Protein AF-A0A7R9QEC8-F1 (afdb_monomer)

Radius of gyration: 33.75 Å; Cα contacts (8 Å, |Δi|>4): 1190; chains: 1; bounding box: 116×84×88 Å

Foldseek 3Di:
DLVVLLVVLVVCCVVPVAAAEAEADFDDFDQAAPPRPCVVVRLVVGCVTLPVSLVSNLVSRLVRNLPDNHYYHYDADCLCVDPDHRGVSRSVSSVNSVVVLLDQDLSRPDFDDPVLVVVVVVCCVDPVCVVPPPDDDDSGSSPPDPPLDWDFFFEEFEDECCLCVWDPPLRDALVLDPLVLGQEYEYDAWEADQPLREIHRPDCCCVPVVVRLLSNVCVCVVVVRYQYEYEYDDDVRFQASVQVQLVDPVSLLNRLVNLVVVCVVSVHQAYEYERPFAQDVVRVHNQCQQVSVLVSLVSNLVSQVPDPHNHAYEYEDEQQPVRCVRHYLLQSCLVRHQAYEYPQFQLDALVVQFDAATAFAAADPPQQDDSRRQSHQPSSQVVSQVSFHWQLRYAGEFEQKWFKFFAPDQVQQDHRGGGCQCDPDQNGFFQAFNGNRDGRMAFNLSVLLPPVWDKDAPPRSLWIKTDDRRMIITHHDLRSLLVVLVVSLVVQGNAYYYDHQSSAQCVCSSPDHRSSSVSRSVSRVPRIHGDDPCTPDDDDDDDDDDDDDDDDDDDDDDDDDDYDDDDDDDDDDDDDDDDDDDDPDDQLRVLQVVPDQKAQDLAQQWIFGRDPSGTDIDGHDPQWGADRVVRHTHHDPPDDDVSHD

Sequence (645 aa):
LDDHLKNLVDIIIQNYGQIDVLVNNAGAGTYSAITDPNLIDHLDHVYKLDVRSVVLLTQLCIPHLETTNSAVVNISALASLKPLVGAVAYTMAKAAIDMFTKKKANPLRKLPEPRDIANAVIFLASDKSAFITGTILPVDCGNLVYSEQTIPASIVCYYSAWAHTREKPMNYDIDDIPGDLCTHVIYSFVGLDNKTYDLRQLDPKYDIEGKGYEKFVALRQKYPHLKLSIAIGGWDEGGKQYSEMVANKDKRANFVKEVVDLINKYNFDGFDLDWEYPGASDRQGAYADKANYLLLVQEMRAAFDKQKRQLLLTAAVPIPKFRLQDGYEVAQLGQLLDQIHLMTYDLRGVWAGFADVHSPLYKRPGIDEYAYEALNVNDGTNLWHSMGAPKHKLIVGVPFYGRSYTLGDKTQHGLKAPINRWTPPNMGGGNPGKYTNASGMLAYYEICVEKDWTHEVDNVGKCPFAYSGDQWVGYEDETSIGQKMDWIVKEGFGGGMVWAIDLDDFTGVCGKKNPLLTVMKNKLKDYKVVVDPTGPSTKPGPPTQPTQPTPSPVASTTGTGGTVGTTVSGQTAGTTGTVATQSPLTPDEQCAQGVVKFVPNPDCTKYYWCVQGKAVLETCDAGTIWDMDLSECVWPDGKVRPYCK

Structure (mmCIF, N/CA/C/O backbone):
data_AF-A0A7R9QEC8-F1
#
_entry.id   AF-A0A7R9QEC8-F1
#
loop_
_atom_site.group_PDB
_atom_site.id
_atom_site.type_symbol
_atom_site.label_atom_id
_atom_site.label_alt_id
_atom_site.label_comp_id
_atom_site.label_asym_id
_atom_site.label_entity_id
_atom_site.label_seq_id
_atom_site.pdbx_PDB_ins_code
_atom_site.Cartn_x
_atom_site.Cartn_y
_atom_site.Cartn_z
_atom_site.occupancy
_atom_site.B_iso_or_equiv
_atom_site.auth_seq_id
_atom_site.auth_comp_id
_atom_site.auth_asym_id
_atom_site.auth_atom_id
_atom_site.pdbx_PDB_model_num
ATOM 1 N N . LEU A 1 1 ? -41.291 -40.781 29.671 1.00 66.88 1 LEU A N 1
ATOM 2 C CA . LEU A 1 1 ? -40.368 -39.676 30.015 1.00 66.88 1 LEU A CA 1
ATOM 3 C C . LEU A 1 1 ? -40.989 -38.371 29.543 1.00 66.88 1 LEU A C 1
ATOM 5 O O . LEU A 1 1 ? -41.295 -37.537 30.377 1.00 66.88 1 LEU A O 1
ATOM 9 N N . ASP A 1 2 ? -41.277 -38.265 28.249 1.00 73.94 2 ASP A N 1
ATOM 10 C CA . ASP A 1 2 ? -41.768 -37.055 27.578 1.00 73.94 2 ASP A CA 1
ATOM 11 C C . ASP A 1 2 ? -43.088 -36.518 28.185 1.00 73.94 2 ASP A C 1
ATOM 13 O O . ASP A 1 2 ? -43.130 -35.363 28.601 1.00 73.94 2 ASP A O 1
ATOM 17 N N . ASP A 1 3 ? -44.108 -37.364 28.390 1.00 81.81 3 ASP A N 1
ATOM 18 C CA . ASP A 1 3 ? -45.378 -36.948 29.029 1.00 81.81 3 ASP A CA 1
ATOM 19 C C . ASP A 1 3 ? -45.214 -36.505 30.490 1.00 81.81 3 ASP A C 1
ATOM 21 O O . ASP A 1 3 ? -45.939 -35.647 30.985 1.00 81.81 3 ASP A O 1
ATOM 25 N N . HIS A 1 4 ? -44.238 -37.083 31.195 1.00 84.88 4 HIS A N 1
ATOM 26 C CA . HIS A 1 4 ? -43.979 -36.756 32.594 1.00 84.88 4 HIS A CA 1
ATOM 27 C C . HIS A 1 4 ? -43.298 -35.390 32.728 1.00 84.88 4 HIS A C 1
ATOM 29 O O . HIS A 1 4 ? -43.684 -34.600 33.583 1.00 84.88 4 HIS A O 1
ATOM 35 N N . LEU A 1 5 ? -42.327 -35.095 31.854 1.00 87.06 5 LEU A N 1
ATOM 36 C CA . LEU A 1 5 ? -41.669 -33.787 31.803 1.00 87.06 5 LEU A CA 1
ATOM 37 C C . LEU A 1 5 ? -42.648 -32.688 31.381 1.00 87.06 5 LEU A C 1
ATOM 39 O O . LEU A 1 5 ? -42.623 -31.606 31.957 1.00 87.06 5 LEU A O 1
ATOM 43 N N . LYS A 1 6 ? -43.546 -32.974 30.432 1.00 88.50 6 LYS A N 1
ATOM 44 C CA . LYS A 1 6 ? -44.593 -32.030 30.033 1.00 88.50 6 LYS A CA 1
ATOM 45 C C . LYS A 1 6 ? -45.545 -31.718 31.190 1.00 88.50 6 LYS A C 1
ATOM 47 O O . LYS A 1 6 ? -45.706 -30.554 31.536 1.00 88.50 6 LYS A O 1
ATOM 52 N N . ASN A 1 7 ? -46.086 -32.748 31.844 1.00 90.75 7 ASN A N 1
ATOM 53 C CA . ASN A 1 7 ? -46.957 -32.564 33.008 1.00 90.75 7 ASN A CA 1
ATOM 54 C C . ASN A 1 7 ? -46.259 -31.799 34.141 1.00 90.75 7 ASN A C 1
ATOM 56 O O . ASN A 1 7 ? -46.896 -31.005 34.825 1.00 90.75 7 ASN A O 1
ATOM 60 N N . LEU A 1 8 ? -44.957 -32.021 34.345 1.00 90.25 8 LEU A N 1
ATOM 61 C CA . LEU A 1 8 ? -44.175 -31.278 35.331 1.00 90.25 8 LEU A CA 1
ATOM 62 C C . LEU A 1 8 ? -44.149 -29.776 35.013 1.00 90.25 8 LEU A C 1
ATOM 64 O O . LEU A 1 8 ? -44.412 -28.969 35.903 1.00 90.25 8 LEU A O 1
ATOM 68 N N . VAL A 1 9 ? -43.861 -29.404 33.762 1.00 90.50 9 VAL A N 1
ATOM 69 C CA . VAL A 1 9 ? -43.865 -27.998 33.324 1.00 90.50 9 VAL A CA 1
ATOM 70 C C . VAL A 1 9 ? -45.263 -27.395 33.467 1.00 90.50 9 VAL A C 1
ATOM 72 O O . VAL A 1 9 ? -45.396 -26.324 34.055 1.00 90.50 9 VAL A O 1
ATOM 75 N N . ASP A 1 10 ? -46.305 -28.112 33.040 1.00 90.25 10 ASP A N 1
ATOM 76 C CA . ASP A 1 10 ? -47.696 -27.653 33.139 1.00 90.25 10 ASP A CA 1
ATOM 77 C C . ASP A 1 10 ? -48.103 -27.370 34.601 1.00 90.25 10 ASP A C 1
ATOM 79 O O . ASP A 1 10 ? -48.681 -26.324 34.894 1.00 90.25 10 ASP A O 1
ATOM 83 N N . ILE A 1 11 ? -47.738 -28.250 35.546 1.00 92.12 11 ILE A N 1
ATOM 84 C CA . ILE A 1 11 ? -47.998 -28.067 36.987 1.00 92.12 11 ILE A CA 1
ATOM 85 C C . ILE A 1 11 ? -47.251 -26.849 37.543 1.00 92.12 11 ILE A C 1
ATOM 87 O O . ILE A 1 11 ? -47.802 -26.100 38.354 1.00 92.12 11 ILE A O 1
ATOM 91 N N . ILE A 1 12 ? -45.994 -26.642 37.139 1.00 89.25 12 ILE A N 1
ATOM 92 C CA . ILE A 1 12 ? -45.194 -25.493 37.585 1.00 89.25 12 ILE A CA 1
ATOM 93 C C . ILE A 1 12 ? -45.830 -24.193 37.091 1.00 89.25 12 ILE A C 1
ATOM 95 O O . ILE A 1 12 ? -46.037 -23.275 37.883 1.00 89.25 12 ILE A O 1
ATOM 99 N N . ILE A 1 13 ? -46.212 -24.129 35.816 1.00 90.12 13 ILE A N 1
ATOM 100 C CA . ILE A 1 13 ? -46.870 -22.952 35.243 1.00 90.12 13 ILE A CA 1
ATOM 101 C C . ILE A 1 13 ? -48.232 -22.707 35.895 1.00 90.12 13 ILE A C 1
ATOM 103 O O . ILE A 1 13 ? -48.548 -21.567 36.225 1.00 90.12 13 ILE A O 1
ATOM 107 N N . GLN A 1 14 ? -49.016 -23.754 36.158 1.00 91.12 14 GLN A N 1
ATOM 108 C CA . GLN A 1 14 ? -50.310 -23.616 36.825 1.00 91.12 14 GLN A CA 1
ATOM 109 C C . GLN A 1 14 ? -50.185 -23.040 38.244 1.00 91.12 14 GLN A C 1
ATOM 111 O O . GLN A 1 14 ? -51.020 -22.235 38.654 1.00 91.12 14 GLN A O 1
ATOM 116 N N . ASN A 1 15 ? -49.159 -23.446 38.995 1.00 90.75 15 ASN A N 1
ATOM 117 C CA . ASN A 1 15 ? -48.992 -23.041 40.392 1.00 90.75 15 ASN A CA 1
ATOM 118 C C . ASN A 1 15 ? -48.244 -21.713 40.563 1.00 90.75 15 ASN A C 1
ATOM 120 O O . ASN A 1 15 ? -48.525 -20.978 41.508 1.00 90.75 15 ASN A O 1
ATOM 124 N N . TYR A 1 16 ? -47.287 -21.417 39.682 1.00 85.56 16 TYR A N 1
ATOM 125 C CA . TYR A 1 16 ? -46.351 -20.301 39.852 1.00 85.56 16 TYR A CA 1
ATOM 126 C C . TYR A 1 16 ? -46.432 -19.252 38.734 1.00 85.56 16 TYR A C 1
ATOM 128 O O . TYR A 1 16 ? -45.824 -18.192 38.851 1.00 85.56 16 TYR A O 1
ATOM 136 N N . GLY A 1 17 ? -47.183 -19.512 37.661 1.00 83.88 17 GLY A N 1
ATOM 137 C CA . GLY A 1 17 ? -47.449 -18.576 36.564 1.00 83.88 17 GLY A CA 1
ATOM 138 C C . GLY A 1 17 ? -46.294 -18.369 35.579 1.00 83.88 17 GLY A C 1
ATOM 139 O O . GLY A 1 17 ? -46.546 -18.050 34.420 1.00 83.88 17 GLY A O 1
ATOM 140 N N . GLN A 1 18 ? -45.044 -18.572 36.003 1.00 83.00 18 GLN A N 1
ATOM 141 C CA . GLN A 1 18 ? -43.852 -18.358 35.180 1.00 83.00 18 GLN A CA 1
ATOM 142 C C . GLN A 1 18 ? -42.682 -19.259 35.595 1.00 83.00 18 GLN A C 1
ATOM 144 O O . GLN A 1 18 ? -42.675 -19.833 36.686 1.00 83.00 18 GLN A O 1
ATOM 149 N N . ILE A 1 19 ? -41.671 -19.347 34.727 1.00 85.00 19 ILE A N 1
ATOM 150 C CA . ILE A 1 19 ? -40.374 -19.963 35.024 1.00 85.00 19 ILE A CA 1
ATOM 151 C C . ILE A 1 19 ? -39.303 -18.903 34.770 1.00 85.00 19 ILE A C 1
ATOM 153 O O . ILE A 1 19 ? -39.217 -18.378 33.668 1.00 85.00 19 ILE A O 1
ATOM 157 N N . ASP A 1 20 ? -38.491 -18.603 35.783 1.00 80.62 20 ASP A N 1
ATOM 158 C CA . ASP A 1 20 ? -37.399 -17.623 35.677 1.00 80.62 20 ASP A CA 1
ATOM 159 C C . ASP A 1 20 ? -36.031 -18.289 35.477 1.00 80.62 20 ASP A C 1
ATOM 161 O O . ASP A 1 20 ? -35.131 -17.742 34.847 1.00 80.62 20 ASP A O 1
ATOM 165 N N . VAL A 1 21 ? -35.831 -19.488 36.024 1.00 83.19 21 VAL A N 1
ATOM 166 C CA . VAL A 1 21 ? -34.565 -20.215 35.892 1.00 83.19 21 VAL A CA 1
ATOM 167 C C . VAL A 1 21 ? -34.848 -21.695 35.710 1.00 83.19 21 VAL A C 1
ATOM 169 O O . VAL A 1 21 ? -35.500 -22.319 36.547 1.00 83.19 21 VAL A O 1
ATOM 172 N N . LEU A 1 22 ? -34.302 -22.273 34.642 1.00 84.81 22 LEU A N 1
ATOM 173 C CA . LEU A 1 22 ? -34.224 -23.717 34.468 1.00 84.81 22 LEU A CA 1
ATOM 174 C C . LEU A 1 22 ? -32.824 -24.194 34.853 1.00 84.81 22 LEU A C 1
ATOM 176 O O . LEU A 1 22 ? -31.846 -23.834 34.202 1.00 84.81 22 LEU A O 1
ATOM 180 N N . VAL A 1 23 ? -32.729 -25.045 35.875 1.00 86.69 23 VAL A N 1
ATOM 181 C CA . VAL A 1 23 ? -31.479 -25.726 36.237 1.00 86.69 23 VAL A CA 1
ATOM 182 C C . VAL A 1 23 ? -31.597 -27.205 35.895 1.00 86.69 23 VAL A C 1
ATOM 184 O O . VAL A 1 23 ? -32.274 -27.968 36.579 1.00 86.69 23 VAL A O 1
ATOM 187 N N . ASN A 1 24 ? -30.905 -27.617 34.841 1.00 85.88 24 ASN A N 1
ATOM 188 C CA . ASN A 1 24 ? -30.797 -29.007 34.438 1.00 85.88 24 ASN A CA 1
ATOM 189 C C . ASN A 1 24 ? -29.638 -29.671 35.185 1.00 85.88 24 ASN A C 1
ATOM 191 O O . ASN A 1 24 ? -28.474 -29.518 34.816 1.00 85.88 24 ASN A O 1
ATOM 195 N N . ASN A 1 25 ? -29.961 -30.440 36.223 1.00 84.69 25 ASN A N 1
ATOM 196 C CA . ASN A 1 25 ? -29.001 -31.248 36.973 1.00 84.69 25 ASN A CA 1
ATOM 197 C C . ASN A 1 25 ? -29.287 -32.747 36.793 1.00 84.69 25 ASN A C 1
ATOM 199 O O . ASN A 1 25 ? -29.647 -33.444 37.739 1.00 84.69 25 ASN A O 1
ATOM 203 N N . ALA A 1 26 ? -29.184 -33.229 35.555 1.00 81.31 26 ALA A N 1
ATOM 204 C CA . ALA A 1 26 ? -29.329 -34.648 35.241 1.00 81.31 26 ALA A CA 1
ATOM 205 C C . ALA A 1 26 ? -27.961 -35.333 35.294 1.00 81.31 26 ALA A C 1
ATOM 207 O O . ALA A 1 26 ? -27.012 -34.851 34.675 1.00 81.31 26 ALA A O 1
ATOM 208 N N . GLY A 1 27 ? -27.844 -36.436 36.029 1.00 74.69 27 GLY A N 1
ATOM 209 C CA . GLY A 1 27 ? -26.607 -37.206 36.102 1.00 74.69 27 GLY A CA 1
ATOM 210 C C . GLY A 1 27 ? -26.797 -38.552 36.785 1.00 74.69 27 GLY A C 1
ATOM 211 O O . GLY A 1 27 ? -26.933 -38.601 38.006 1.00 74.69 27 GLY A O 1
ATOM 212 N N . ALA A 1 28 ? -26.739 -39.635 36.016 1.00 73.38 28 ALA A N 1
ATOM 213 C CA . ALA A 1 28 ? -26.507 -40.974 36.543 1.00 73.38 28 ALA A CA 1
ATOM 214 C C . ALA A 1 28 ? -25.475 -41.708 35.685 1.00 73.38 28 ALA A C 1
ATOM 216 O O . ALA A 1 28 ? -25.562 -41.747 34.461 1.00 73.38 28 ALA A O 1
ATOM 217 N N . GLY A 1 29 ? -24.484 -42.302 36.346 1.00 70.19 29 GLY A N 1
ATOM 218 C CA . GLY A 1 29 ? -23.441 -43.076 35.686 1.00 70.19 29 GLY A CA 1
ATOM 219 C C . GLY A 1 29 ? -23.667 -44.573 35.837 1.00 70.19 29 GLY A C 1
ATOM 220 O O . GLY A 1 29 ? -24.072 -45.047 36.897 1.00 70.19 29 GLY A O 1
ATOM 221 N N . THR A 1 30 ? -23.329 -45.322 34.795 1.00 71.50 30 THR A N 1
ATOM 222 C CA . THR A 1 30 ? -23.098 -46.765 34.875 1.00 71.50 30 THR A CA 1
ATOM 223 C C . THR A 1 30 ? -21.611 -47.033 34.683 1.00 71.50 30 THR A C 1
ATOM 225 O O . THR A 1 30 ? -20.984 -46.483 33.771 1.00 71.50 30 THR A O 1
ATOM 228 N N . TYR A 1 31 ? -21.030 -47.878 35.537 1.00 75.94 31 TYR A N 1
ATOM 229 C CA . TYR A 1 31 ? -19.651 -48.312 35.349 1.00 75.94 31 TYR A CA 1
ATOM 230 C C . TYR A 1 31 ? -19.606 -49.341 34.218 1.00 75.94 31 TYR A C 1
ATOM 232 O O . TYR A 1 31 ? -20.118 -50.443 34.368 1.00 75.94 31 TYR A O 1
ATOM 240 N N . SER A 1 32 ? -19.032 -48.953 33.083 1.00 73.69 32 SER A N 1
ATOM 241 C CA . SER A 1 32 ? -18.864 -49.785 31.891 1.00 73.69 32 SER A CA 1
ATOM 242 C C . SER A 1 32 ? -17.541 -49.441 31.205 1.00 73.69 32 SER A C 1
ATOM 244 O O . SER A 1 32 ? -17.180 -48.269 31.027 1.00 73.69 32 SER A O 1
ATOM 246 N N . ALA A 1 33 ? -16.783 -50.479 30.861 1.00 77.31 33 ALA A N 1
ATOM 247 C CA . ALA A 1 33 ? -15.569 -50.365 30.062 1.00 77.31 33 ALA A CA 1
ATOM 248 C C . ALA A 1 33 ? -15.909 -50.456 28.569 1.00 77.31 33 ALA A C 1
ATOM 250 O O . ALA A 1 33 ? -16.976 -50.930 28.192 1.00 77.31 33 ALA A O 1
ATOM 251 N N . ILE A 1 34 ? -14.973 -50.068 27.700 1.00 80.50 34 ILE A N 1
ATOM 252 C CA . ILE A 1 34 ? -15.166 -50.190 26.245 1.00 80.50 34 ILE A CA 1
ATOM 253 C C . ILE A 1 34 ? -15.350 -51.649 25.783 1.00 80.50 34 ILE A C 1
ATOM 255 O O . ILE A 1 34 ? -15.907 -51.902 24.724 1.00 80.50 34 ILE A O 1
ATOM 259 N N . THR A 1 35 ? -14.889 -52.609 26.587 1.00 84.25 35 THR A N 1
ATOM 260 C CA . THR A 1 35 ? -14.992 -54.053 26.336 1.00 84.25 35 THR A CA 1
ATOM 261 C C . THR A 1 35 ? -16.265 -54.684 26.907 1.00 84.25 35 THR A C 1
ATOM 263 O O . THR A 1 35 ? -16.397 -55.905 26.868 1.00 84.25 35 THR A O 1
ATOM 266 N N . ASP A 1 36 ? -17.162 -53.897 27.503 1.00 84.00 36 ASP A N 1
ATOM 267 C CA . ASP A 1 36 ? -18.398 -54.402 28.101 1.00 84.00 36 ASP A CA 1
ATOM 268 C C . ASP A 1 36 ? -19.401 -54.826 27.006 1.00 84.00 36 ASP A C 1
ATOM 270 O O . ASP A 1 36 ? -19.750 -53.999 26.156 1.00 84.00 36 ASP A O 1
ATOM 274 N N . PRO A 1 37 ? -19.892 -56.083 26.999 1.00 87.12 37 PRO A N 1
ATOM 275 C CA . PRO A 1 37 ? -20.854 -56.549 25.999 1.00 87.12 37 PRO A CA 1
ATOM 276 C C . PRO A 1 37 ? -22.205 -55.816 26.052 1.00 87.12 37 PRO A C 1
ATOM 278 O O . PRO A 1 37 ? -22.903 -55.792 25.041 1.00 87.12 37 PRO A O 1
ATOM 281 N N . ASN A 1 38 ? -22.557 -55.187 27.180 1.00 88.75 38 ASN A N 1
ATOM 282 C CA . ASN A 1 38 ? -23.796 -54.421 27.357 1.00 88.75 38 ASN A CA 1
ATOM 283 C C . ASN A 1 38 ? -23.575 -52.899 27.255 1.00 88.75 38 ASN A C 1
ATOM 285 O O . ASN A 1 38 ? -24.447 -52.116 27.633 1.00 88.75 38 ASN A O 1
ATOM 289 N N . LEU A 1 39 ? -22.415 -52.445 26.757 1.00 86.88 39 LEU A N 1
ATOM 290 C CA . LEU A 1 39 ? -22.079 -51.017 26.671 1.00 86.88 39 LEU A CA 1
ATOM 291 C C . LEU A 1 39 ? -23.149 -50.189 25.944 1.00 86.88 39 LEU A C 1
ATOM 293 O O . LEU A 1 39 ? -23.391 -49.048 26.327 1.00 86.88 39 LEU A O 1
ATOM 297 N N . ILE A 1 40 ? -23.791 -50.747 24.916 1.00 90.50 40 ILE A N 1
ATOM 298 C CA . ILE A 1 40 ? -24.840 -50.048 24.160 1.00 90.50 40 ILE A CA 1
ATOM 299 C C . ILE A 1 40 ? -26.074 -49.790 25.028 1.00 90.50 40 ILE A C 1
ATOM 301 O O . ILE A 1 40 ? -26.557 -48.663 25.061 1.00 90.50 40 ILE A O 1
ATOM 305 N N . ASP A 1 41 ? -26.521 -50.773 25.812 1.00 90.06 41 ASP A N 1
ATOM 306 C CA . ASP A 1 41 ? -27.653 -50.597 26.729 1.00 90.06 41 ASP A CA 1
ATOM 307 C C . ASP A 1 41 ? -27.327 -49.573 27.826 1.00 90.06 41 ASP A C 1
ATOM 309 O O . ASP A 1 41 ? -28.163 -48.743 28.197 1.00 90.06 41 ASP A O 1
ATOM 313 N N . HIS A 1 42 ? -26.085 -49.589 28.321 1.00 84.88 42 HIS A N 1
ATOM 314 C CA . HIS A 1 42 ? -25.575 -48.575 29.242 1.00 84.88 42 HIS A CA 1
ATOM 315 C C . HIS A 1 42 ? -25.572 -47.179 28.609 1.00 84.88 42 HIS A C 1
ATOM 317 O O . HIS A 1 42 ? -26.013 -46.219 29.243 1.00 84.88 42 HIS A O 1
ATOM 323 N N . LEU A 1 43 ? -25.120 -47.063 27.359 1.00 86.12 43 LEU A N 1
ATOM 324 C CA . LEU A 1 43 ? -25.106 -45.809 26.616 1.00 86.12 43 LEU A CA 1
ATOM 325 C C . LEU A 1 43 ? -26.523 -45.270 26.421 1.00 86.12 43 LEU A C 1
ATOM 327 O O . LEU A 1 43 ? -26.771 -44.114 26.750 1.00 86.12 43 LEU A O 1
ATOM 331 N N . ASP A 1 44 ? -27.457 -46.104 25.970 1.00 90.12 44 ASP A N 1
ATOM 332 C CA . ASP A 1 44 ? -28.852 -45.723 25.746 1.00 90.12 44 ASP A CA 1
ATOM 333 C C . ASP A 1 44 ? -29.541 -45.293 27.041 1.00 90.12 44 ASP A C 1
ATOM 335 O O . ASP A 1 44 ? -30.258 -44.287 27.068 1.00 90.12 44 ASP A O 1
ATOM 339 N N . HIS A 1 45 ? -29.306 -46.019 28.137 1.00 87.69 45 HIS A N 1
ATOM 340 C CA . HIS A 1 45 ? -29.848 -45.668 29.444 1.00 87.69 45 HIS A CA 1
ATOM 341 C C . HIS A 1 45 ? -29.331 -44.305 29.921 1.00 87.69 45 HIS A C 1
ATOM 343 O O . HIS A 1 45 ? -30.129 -43.427 30.267 1.00 87.69 45 HIS A O 1
ATOM 349 N N . VAL A 1 46 ? -28.008 -44.110 29.889 1.00 88.19 46 VAL A N 1
ATOM 350 C CA . VAL A 1 46 ? -27.368 -42.866 30.326 1.00 88.19 46 VAL A CA 1
ATOM 351 C C . VAL A 1 46 ? -27.750 -41.710 29.402 1.00 88.19 46 VAL A C 1
ATOM 353 O O . VAL A 1 46 ? -28.121 -40.655 29.893 1.00 88.19 46 VAL A O 1
ATOM 356 N N . TYR A 1 47 ? -27.775 -41.879 28.078 1.00 90.00 47 TYR A N 1
ATOM 357 C CA . TYR A 1 47 ? -28.190 -40.813 27.156 1.00 90.00 47 TYR A CA 1
ATOM 358 C C . TYR A 1 47 ? -29.666 -40.454 27.310 1.00 90.00 47 TYR A C 1
ATOM 360 O O . TYR A 1 47 ? -30.032 -39.280 27.213 1.00 90.00 47 TYR A O 1
ATOM 368 N N . LYS A 1 48 ? -30.537 -41.433 27.572 1.00 88.12 48 LYS A N 1
ATOM 369 C CA . LYS A 1 48 ? -31.956 -41.173 27.834 1.00 88.12 48 LYS A CA 1
ATOM 370 C C . LYS A 1 48 ? -32.150 -40.310 29.081 1.00 88.12 48 LYS A C 1
ATOM 372 O O . LYS A 1 48 ? -33.022 -39.439 29.073 1.00 88.12 48 LYS A O 1
ATOM 377 N N . LEU A 1 49 ? -31.358 -40.537 30.126 1.00 85.75 49 LEU A N 1
ATOM 378 C CA . LEU A 1 49 ? -31.432 -39.764 31.359 1.00 85.75 49 LEU A CA 1
ATOM 379 C C . LEU A 1 49 ? -30.656 -38.448 31.260 1.00 85.75 49 LEU A C 1
ATOM 381 O O . LEU A 1 49 ? -31.246 -37.389 31.421 1.00 85.75 49 LEU A O 1
ATOM 385 N N . ASP A 1 50 ? -29.365 -38.493 30.971 1.00 87.50 50 ASP A N 1
ATOM 386 C CA . ASP A 1 50 ? -28.452 -37.360 31.109 1.00 87.50 50 ASP A CA 1
ATOM 387 C C . ASP A 1 50 ? -28.537 -36.382 29.937 1.00 87.50 50 ASP A C 1
ATOM 389 O O . ASP A 1 50 ? -28.250 -35.206 30.126 1.00 87.50 50 ASP A O 1
ATOM 393 N N . VAL A 1 51 ? -28.947 -36.836 28.745 1.00 87.62 51 VAL A N 1
ATOM 394 C CA . VAL A 1 51 ? -28.993 -35.999 27.531 1.00 87.62 51 VAL A CA 1
ATOM 395 C C . VAL A 1 51 ? -30.428 -35.710 27.108 1.00 87.62 51 VAL A C 1
ATOM 397 O O . VAL A 1 51 ? -30.8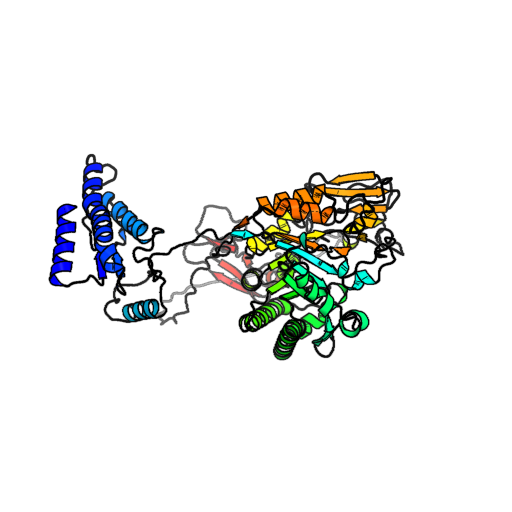41 -34.554 27.043 1.00 87.62 51 VAL A O 1
ATOM 400 N N . ARG A 1 52 ? -31.225 -36.748 26.837 1.00 89.19 52 ARG A N 1
ATOM 401 C CA . ARG A 1 52 ? -32.582 -36.586 26.298 1.00 89.19 52 ARG A CA 1
ATOM 402 C C . ARG A 1 52 ? -33.498 -35.847 27.271 1.00 89.19 52 ARG A C 1
ATOM 404 O O . ARG A 1 52 ? -34.266 -35.002 26.819 1.00 89.19 52 ARG A O 1
ATOM 411 N N . SER A 1 53 ? -33.421 -36.126 28.576 1.00 88.06 53 SER A N 1
ATOM 412 C CA . SER A 1 53 ? -34.258 -35.422 29.559 1.00 88.06 53 SER A CA 1
ATOM 413 C C . SER A 1 53 ? -33.943 -33.923 29.612 1.00 88.06 53 SER A C 1
ATOM 415 O O . SER A 1 53 ? -34.867 -33.116 29.602 1.00 88.06 53 SER A O 1
ATOM 417 N N . VAL A 1 54 ? -32.655 -33.559 29.563 1.00 87.94 54 VAL A N 1
ATOM 418 C CA . VAL A 1 54 ? -32.171 -32.172 29.553 1.00 87.94 54 VAL A CA 1
ATOM 419 C C . VAL A 1 54 ? -32.663 -31.444 28.309 1.00 87.94 54 VAL A C 1
ATOM 421 O O . VAL A 1 54 ? -33.249 -30.372 28.416 1.00 87.94 54 VAL A O 1
ATOM 424 N N . VAL A 1 55 ? -32.491 -32.049 27.129 1.00 85.56 55 VAL A N 1
ATOM 425 C CA . VAL A 1 55 ? -32.932 -31.455 25.858 1.00 85.56 55 VAL A CA 1
ATOM 426 C C . VAL A 1 55 ? -34.444 -31.228 25.852 1.00 85.56 55 VAL A C 1
ATOM 428 O O . VAL A 1 55 ? -34.893 -30.132 25.523 1.00 85.56 55 VAL A O 1
ATOM 431 N N . LEU A 1 56 ? -35.227 -32.240 26.236 1.00 87.25 56 LEU A N 1
ATOM 432 C CA . LEU A 1 56 ? -36.688 -32.158 26.234 1.00 87.25 56 LEU A CA 1
ATOM 433 C C . LEU A 1 56 ? -37.210 -31.151 27.257 1.00 87.25 56 LEU A C 1
ATOM 435 O O . LEU A 1 56 ? -38.088 -30.357 26.931 1.00 87.25 56 LEU A O 1
ATOM 439 N N . LEU A 1 57 ? -36.671 -31.156 28.478 1.00 88.00 57 LEU A N 1
ATOM 440 C CA . LEU A 1 57 ? -37.094 -30.218 29.513 1.00 88.00 57 LEU A CA 1
ATOM 441 C C . LEU A 1 57 ? -36.755 -28.777 29.117 1.00 88.00 57 LEU A C 1
ATOM 443 O O . LEU A 1 57 ? -37.604 -27.899 29.236 1.00 88.00 57 LEU A O 1
ATOM 447 N N . THR A 1 58 ? -35.567 -28.538 28.552 1.00 87.44 58 THR A N 1
ATOM 448 C CA . THR A 1 58 ? -35.223 -27.233 27.975 1.00 87.44 58 THR A CA 1
ATOM 449 C C . THR A 1 58 ? -36.206 -26.830 26.878 1.00 87.44 58 THR A C 1
ATOM 451 O O . THR A 1 58 ? -36.719 -25.717 26.925 1.00 87.44 58 THR A O 1
ATOM 454 N N . GLN A 1 59 ? -36.526 -27.715 25.929 1.00 85.25 59 GLN A N 1
ATOM 455 C CA . GLN A 1 59 ? -37.493 -27.419 24.864 1.00 85.25 59 GLN A CA 1
ATOM 456 C C . GLN A 1 59 ? -38.880 -27.048 25.398 1.00 85.25 59 GLN A C 1
ATOM 458 O O . GLN A 1 59 ? -39.492 -26.113 24.889 1.00 85.25 59 GLN A O 1
ATOM 463 N N . LEU A 1 60 ? -39.362 -27.761 26.418 1.00 88.12 60 LEU A N 1
ATOM 464 C CA . LEU A 1 60 ? -40.662 -27.506 27.037 1.00 88.12 60 LEU A CA 1
ATOM 465 C C . LEU A 1 60 ? -40.689 -26.183 27.814 1.00 88.12 60 LEU A C 1
ATOM 467 O O . LEU A 1 60 ? -41.709 -25.503 27.811 1.00 88.12 60 LEU A O 1
ATOM 471 N N . CYS A 1 61 ? -39.579 -25.794 28.446 1.00 86.62 61 CYS A N 1
ATOM 472 C CA . CYS A 1 61 ? -39.502 -24.552 29.213 1.00 86.62 61 CYS A CA 1
ATOM 473 C C . CYS A 1 61 ? -39.253 -23.305 28.349 1.00 86.62 61 CYS A C 1
ATOM 475 O O . CYS A 1 61 ? -39.626 -22.219 28.781 1.00 86.62 61 CYS A O 1
ATOM 477 N N . ILE A 1 62 ? -38.651 -23.420 27.153 1.00 83.19 62 ILE A N 1
ATOM 478 C CA . ILE A 1 62 ? -38.311 -22.265 26.288 1.00 83.19 62 ILE A CA 1
ATOM 479 C C . ILE A 1 62 ? -39.480 -21.272 26.118 1.00 83.19 62 ILE A C 1
ATOM 481 O O . ILE A 1 62 ? -39.268 -20.097 26.414 1.00 83.19 62 ILE A O 1
ATOM 485 N N . PRO A 1 63 ? -40.709 -21.688 25.741 1.00 82.00 63 PRO A N 1
ATOM 486 C CA . PRO A 1 63 ? -41.828 -20.756 25.556 1.00 82.00 63 PRO A CA 1
ATOM 487 C C . PRO A 1 63 ? -42.197 -19.955 26.814 1.00 82.00 63 PRO A C 1
ATOM 489 O O . PRO A 1 63 ? -42.783 -18.883 26.714 1.00 82.00 63 PRO A O 1
ATOM 492 N N . HIS A 1 64 ? -41.857 -20.474 27.995 1.00 83.00 64 HIS A N 1
ATOM 493 C CA . HIS A 1 64 ? -42.123 -19.845 29.289 1.00 83.00 64 HIS A CA 1
ATOM 494 C C . HIS A 1 64 ? -40.938 -19.020 29.815 1.00 83.00 64 HIS A C 1
ATOM 496 O O . HIS A 1 64 ? -41.111 -18.244 30.750 1.00 83.00 64 HIS A O 1
ATOM 502 N N . LEU A 1 65 ? -39.751 -19.181 29.219 1.00 77.75 65 LEU A N 1
ATOM 503 C CA . LEU A 1 65 ? -38.521 -18.453 29.548 1.00 77.75 65 LEU A CA 1
ATOM 504 C C . LEU A 1 65 ? -38.307 -17.228 28.631 1.00 77.75 65 LEU A C 1
ATOM 506 O O . LEU A 1 65 ? -37.561 -16.318 28.985 1.00 77.75 65 LEU A O 1
ATOM 510 N N . GLU A 1 66 ? -38.950 -17.178 27.456 1.00 65.62 66 GLU A N 1
ATOM 511 C CA . GLU A 1 66 ? -38.814 -16.078 26.479 1.00 65.62 66 GLU A CA 1
ATOM 512 C C . GLU A 1 66 ? -39.372 -14.727 26.985 1.00 65.62 66 GLU A C 1
ATOM 514 O O . GLU A 1 66 ? -39.024 -13.677 26.447 1.00 65.62 66 GLU A O 1
ATOM 519 N N . THR A 1 67 ? -40.214 -14.721 28.026 1.00 59.62 67 THR A N 1
ATOM 520 C CA . THR A 1 67 ? -40.950 -13.529 28.489 1.00 59.62 67 THR A CA 1
ATOM 521 C C . THR A 1 67 ? -40.345 -12.817 29.708 1.00 59.62 67 THR A C 1
ATOM 523 O O . THR A 1 67 ? -40.904 -11.816 30.154 1.00 59.62 67 THR A O 1
ATOM 526 N N . THR A 1 68 ? -39.224 -13.294 30.267 1.00 60.44 68 THR A N 1
ATOM 527 C CA . THR A 1 68 ? -38.600 -12.735 31.490 1.00 60.44 68 THR A CA 1
ATOM 528 C C . THR A 1 68 ? -37.067 -12.649 31.374 1.00 60.44 68 THR A C 1
ATOM 530 O O . THR A 1 68 ? -36.482 -13.089 30.380 1.00 60.44 68 THR A O 1
ATOM 533 N N . ASN A 1 69 ? -36.360 -12.100 32.380 1.00 61.22 69 ASN A N 1
ATOM 534 C CA . ASN A 1 69 ? -34.887 -12.138 32.416 1.00 61.22 69 ASN A CA 1
ATOM 535 C C . ASN A 1 69 ? -34.353 -13.538 32.792 1.00 61.22 69 ASN A C 1
ATOM 537 O O . ASN A 1 69 ? -33.576 -13.701 33.728 1.00 61.22 69 ASN A O 1
ATOM 541 N N . SER A 1 70 ? -34.806 -14.548 32.054 1.00 71.44 70 SER A N 1
ATOM 542 C CA . SER A 1 70 ? -34.633 -15.958 32.372 1.00 71.44 70 SER A CA 1
ATOM 543 C C . SER A 1 70 ? -33.223 -16.498 32.137 1.00 71.44 70 SER A C 1
ATOM 545 O O . SER A 1 70 ? -32.458 -15.911 31.366 1.00 71.44 70 SER A O 1
ATOM 547 N N . ALA A 1 71 ? -32.895 -17.641 32.751 1.00 74.62 71 ALA A N 1
ATOM 548 C CA . ALA A 1 71 ? -31.634 -18.363 32.554 1.00 74.62 71 ALA A CA 1
ATOM 549 C C . ALA A 1 71 ? -31.835 -19.884 32.416 1.00 74.62 71 ALA A C 1
ATOM 551 O O . ALA A 1 71 ? -32.679 -20.474 33.090 1.00 74.62 71 ALA A O 1
ATOM 552 N N . VAL A 1 72 ? -31.015 -20.532 31.580 1.00 79.62 72 VAL A N 1
ATOM 553 C CA . VAL A 1 72 ? -30.901 -21.999 31.511 1.00 79.62 72 VAL A CA 1
ATOM 554 C C . VAL A 1 72 ? -29.496 -22.395 31.948 1.00 79.62 72 VAL A C 1
ATOM 556 O O . VAL A 1 72 ? -28.515 -21.972 31.342 1.00 79.62 72 VAL A O 1
ATOM 559 N N . VAL A 1 73 ? -29.398 -23.211 32.994 1.00 82.12 73 VAL A N 1
ATOM 560 C CA . VAL A 1 73 ? -28.137 -23.682 33.572 1.00 82.12 73 VAL A CA 1
ATOM 561 C C . VAL A 1 73 ? -28.072 -25.199 33.443 1.00 82.12 73 VAL A C 1
ATOM 563 O O . VAL A 1 73 ? -28.854 -25.907 34.070 1.00 82.12 73 VAL A O 1
ATOM 566 N N . ASN A 1 74 ? -27.126 -25.707 32.654 1.00 83.75 74 ASN A N 1
ATOM 567 C CA . ASN A 1 74 ? -26.860 -27.141 32.544 1.00 83.75 74 ASN A CA 1
ATOM 568 C C . ASN A 1 74 ? -25.674 -27.521 33.438 1.00 83.75 74 ASN A C 1
ATOM 570 O O . ASN A 1 74 ? -24.566 -27.019 33.251 1.00 83.75 74 ASN A O 1
ATOM 574 N N . ILE A 1 75 ? -25.890 -28.424 34.395 1.00 80.75 75 ILE A N 1
ATOM 575 C CA . ILE A 1 75 ? -24.839 -28.919 35.288 1.00 80.75 75 ILE A CA 1
ATOM 576 C C . ILE A 1 75 ? -24.132 -30.113 34.636 1.00 80.75 75 ILE A C 1
ATOM 578 O O . ILE A 1 75 ? -24.658 -31.229 34.539 1.00 80.75 75 ILE A O 1
ATOM 582 N N . SER A 1 76 ? -22.906 -29.864 34.186 1.00 83.00 76 SER A N 1
ATOM 583 C CA . SER A 1 76 ? -22.008 -30.888 33.650 1.00 83.00 76 SER A CA 1
ATOM 584 C C . SER A 1 76 ? -21.075 -31.445 34.737 1.00 83.00 76 SER A C 1
ATOM 586 O O . SER A 1 76 ? -21.303 -31.267 35.932 1.00 83.00 76 SER A O 1
ATOM 588 N N . ALA A 1 77 ? -20.032 -32.169 34.338 1.00 78.94 77 ALA A N 1
ATOM 589 C CA . ALA A 1 77 ? -19.033 -32.745 35.231 1.00 78.94 77 ALA A CA 1
ATOM 590 C C . ALA A 1 77 ? -17.633 -32.640 34.620 1.00 78.94 77 ALA A C 1
ATOM 592 O O . ALA A 1 77 ? -17.496 -32.603 33.400 1.00 78.94 77 ALA A O 1
ATOM 593 N N . LEU A 1 78 ? -16.581 -32.722 35.447 1.00 72.38 78 LEU A N 1
ATOM 594 C CA . LEU A 1 78 ? -15.192 -32.863 34.969 1.00 72.38 78 LEU A CA 1
ATOM 595 C C . LEU A 1 78 ? -15.011 -34.058 34.012 1.00 72.38 78 LEU A C 1
ATOM 597 O O . LEU A 1 78 ? -14.138 -34.029 33.147 1.00 72.38 78 LEU A O 1
ATOM 601 N N . ALA A 1 79 ? -15.879 -35.067 34.136 1.00 73.94 79 ALA A N 1
ATOM 602 C CA . ALA A 1 79 ? -16.000 -36.223 33.250 1.00 73.94 79 ALA A CA 1
ATOM 603 C C . ALA A 1 79 ? -16.207 -35.874 31.763 1.00 73.94 79 ALA A C 1
ATOM 605 O O . ALA A 1 79 ? -15.940 -36.710 30.905 1.00 73.94 79 ALA A O 1
ATOM 606 N N . SER A 1 80 ? -16.690 -34.665 31.458 1.00 76.75 80 SER A N 1
ATOM 607 C CA . SER A 1 80 ? -16.841 -34.154 30.087 1.00 76.75 80 SER A CA 1
ATOM 608 C C . SER A 1 80 ? -15.507 -33.767 29.438 1.00 76.75 80 SER A C 1
ATOM 610 O O . SER A 1 80 ? -15.396 -33.785 28.215 1.00 76.75 80 SER A O 1
ATOM 612 N N . LEU A 1 81 ? -14.495 -33.424 30.247 1.00 71.25 81 LEU A N 1
ATOM 613 C CA . LEU A 1 81 ? -13.187 -32.935 29.794 1.00 71.25 81 LEU A CA 1
ATOM 614 C C . LEU A 1 81 ? -12.075 -33.968 29.985 1.00 71.25 81 LEU A C 1
ATOM 616 O O . LEU A 1 81 ? -11.109 -33.984 29.225 1.00 71.25 81 LEU A O 1
ATOM 620 N N . LYS A 1 82 ? -12.187 -34.815 31.016 1.00 68.06 82 LYS A N 1
ATOM 621 C CA . LYS A 1 82 ? -11.233 -35.890 31.301 1.00 68.06 82 LYS A CA 1
ATOM 622 C C . LYS A 1 82 ? -11.964 -37.228 31.404 1.00 68.06 82 LYS A C 1
ATOM 624 O O . LYS A 1 82 ? -12.925 -37.325 32.170 1.00 68.06 82 LYS A O 1
ATOM 629 N N . PRO A 1 83 ? -11.507 -38.269 30.690 1.00 69.12 83 PRO A N 1
ATOM 630 C CA . PRO A 1 83 ? -12.149 -39.571 30.744 1.00 69.12 83 PRO A CA 1
ATOM 631 C C . PRO A 1 83 ? -11.990 -40.187 32.140 1.00 69.12 83 PRO A C 1
ATOM 633 O O . PRO A 1 83 ? -10.880 -40.320 32.653 1.00 69.12 83 PRO A O 1
ATOM 636 N N . LEU A 1 84 ? -13.108 -40.590 32.744 1.00 71.81 84 LEU A N 1
ATOM 637 C CA . LEU A 1 84 ? -13.123 -41.466 33.913 1.00 71.81 84 LEU A CA 1
ATOM 638 C C . LEU A 1 84 ? -13.013 -42.923 33.462 1.00 71.81 84 LEU A C 1
ATOM 640 O O . LEU A 1 84 ? -13.811 -43.402 32.653 1.00 71.81 84 LEU A O 1
ATOM 644 N N . VAL A 1 85 ? -12.021 -43.629 34.006 1.00 75.00 85 VAL A N 1
ATOM 645 C CA . VAL A 1 85 ? -11.802 -45.054 33.736 1.00 75.00 85 VAL A CA 1
ATOM 646 C C . VAL A 1 85 ? -13.039 -45.848 34.156 1.00 75.00 85 VAL A C 1
ATOM 648 O O . VAL A 1 85 ? -13.509 -45.726 35.284 1.00 75.00 85 VAL A O 1
ATOM 651 N N . GLY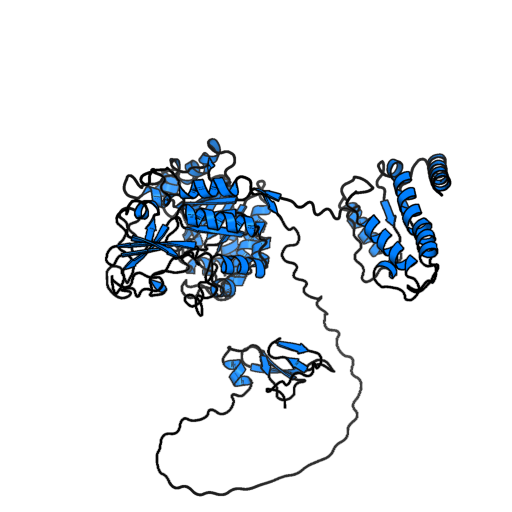 A 1 86 ? -13.567 -46.656 33.233 1.00 78.12 86 GLY A N 1
ATOM 652 C CA . GLY A 1 86 ? -14.737 -47.499 33.479 1.00 78.12 86 GLY A CA 1
ATOM 653 C C . GLY A 1 86 ? -16.074 -46.756 33.506 1.00 78.12 86 GLY A C 1
ATOM 654 O O . GLY A 1 86 ? -17.025 -47.311 34.032 1.00 78.12 86 GLY A O 1
ATOM 655 N N . ALA A 1 87 ? -16.178 -45.533 32.976 1.00 81.12 87 ALA A N 1
ATOM 656 C CA . ALA A 1 87 ? -17.433 -44.772 32.927 1.00 81.12 87 ALA A CA 1
ATOM 657 C C . ALA A 1 87 ? -17.695 -44.169 31.532 1.00 81.12 87 ALA A C 1
ATOM 659 O O . ALA A 1 87 ? -18.019 -42.987 31.408 1.00 81.12 87 ALA A O 1
ATOM 660 N N . VAL A 1 88 ? -17.534 -44.978 30.476 1.00 82.12 88 VAL A N 1
ATOM 661 C CA . VAL A 1 88 ? -17.562 -44.522 29.069 1.00 82.12 88 VAL A CA 1
ATOM 662 C C . VAL A 1 88 ? -18.883 -43.836 28.700 1.00 82.12 88 VAL A C 1
ATOM 664 O O . VAL A 1 88 ? -18.876 -42.735 28.155 1.00 82.12 88 VAL A O 1
ATOM 667 N N . ALA A 1 89 ? -20.025 -44.442 29.036 1.00 84.31 89 ALA A N 1
ATOM 668 C CA . ALA A 1 89 ? -21.337 -43.870 28.724 1.00 84.31 89 ALA A CA 1
ATOM 669 C C . ALA A 1 89 ? -21.568 -42.506 29.408 1.00 84.31 89 ALA A C 1
ATOM 671 O O . ALA A 1 89 ? -22.099 -41.576 28.800 1.00 84.31 89 ALA A O 1
ATOM 672 N N . TYR A 1 90 ? -21.118 -42.369 30.658 1.00 83.88 90 TYR A N 1
ATOM 673 C CA . TYR A 1 90 ? -21.280 -41.153 31.457 1.00 83.88 90 TYR A CA 1
ATOM 674 C C . TYR A 1 90 ? -20.396 -39.999 30.970 1.00 83.88 90 TYR A C 1
ATOM 676 O O . TYR A 1 90 ? -20.867 -38.868 30.845 1.00 83.88 90 TYR A O 1
ATOM 684 N N . THR A 1 91 ? -19.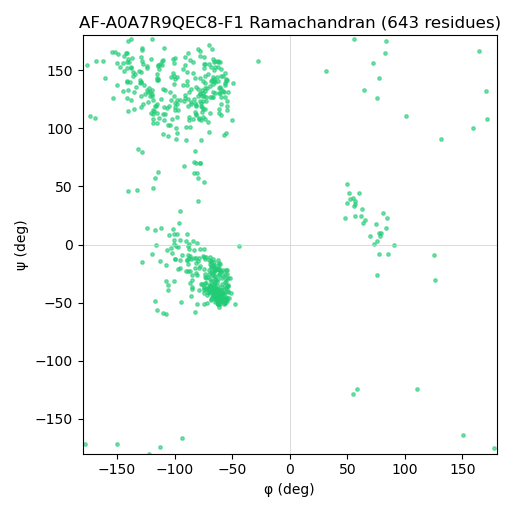125 -40.265 30.646 1.00 82.81 91 THR A N 1
ATOM 685 C CA . THR A 1 91 ? -18.215 -39.236 30.112 1.00 82.81 91 THR A CA 1
ATOM 686 C C . THR A 1 91 ? -18.715 -38.704 28.768 1.00 82.81 91 THR A C 1
ATOM 688 O O . THR A 1 91 ? -18.755 -37.490 28.564 1.00 82.81 91 THR A O 1
ATOM 691 N N . MET A 1 92 ? -19.189 -39.594 27.887 1.00 83.50 92 MET A N 1
ATOM 692 C CA . MET A 1 92 ? -19.785 -39.223 26.600 1.00 83.50 92 MET A CA 1
ATOM 693 C C . MET A 1 92 ? -21.061 -38.390 26.765 1.00 83.50 92 MET A C 1
ATOM 695 O O . MET A 1 92 ? -21.206 -37.357 26.111 1.00 83.50 92 MET A O 1
ATOM 699 N N . ALA A 1 93 ? -21.963 -38.780 27.670 1.00 85.50 93 ALA A N 1
ATOM 700 C CA . ALA A 1 93 ? -23.195 -38.037 27.922 1.00 85.50 93 ALA A CA 1
ATOM 701 C C . ALA A 1 93 ? -22.929 -36.629 28.483 1.00 85.50 93 ALA A C 1
ATOM 703 O O . ALA A 1 93 ? -23.543 -35.657 28.040 1.00 85.50 93 ALA A O 1
ATOM 704 N N . LYS A 1 94 ? -21.960 -36.477 29.395 1.00 85.81 94 LYS A N 1
ATOM 705 C CA . LYS A 1 94 ? -21.569 -35.158 29.918 1.00 85.81 94 LYS A CA 1
ATOM 706 C C . LYS A 1 94 ? -20.878 -34.290 28.866 1.00 85.81 94 LYS A C 1
ATOM 708 O O . LYS A 1 94 ? -21.174 -33.101 28.788 1.00 85.81 94 LYS A O 1
ATOM 713 N N . ALA A 1 95 ? -20.056 -34.872 27.992 1.00 81.81 95 ALA A N 1
ATOM 714 C CA . ALA A 1 95 ? -19.529 -34.159 26.826 1.00 81.81 95 ALA A CA 1
ATOM 715 C C . ALA A 1 95 ? -20.646 -33.719 25.854 1.00 81.81 95 ALA A C 1
ATOM 717 O O . ALA A 1 95 ? -20.592 -32.621 25.294 1.00 81.81 95 ALA A O 1
ATOM 718 N N . ALA A 1 96 ? -21.696 -34.530 25.688 1.00 82.88 96 ALA A N 1
ATOM 719 C CA . ALA A 1 96 ? -22.861 -34.164 24.886 1.00 82.88 96 ALA A CA 1
ATOM 720 C C . ALA A 1 96 ? -23.642 -32.984 25.495 1.00 82.88 96 ALA A C 1
ATOM 722 O O . ALA A 1 96 ? -24.068 -32.103 24.750 1.00 82.88 96 ALA A O 1
ATOM 723 N N . ILE A 1 97 ? -23.778 -32.910 26.824 1.00 83.19 97 ILE A N 1
ATOM 724 C CA . ILE A 1 97 ? -24.385 -31.756 27.512 1.00 83.19 97 ILE A CA 1
ATOM 725 C C . ILE A 1 97 ? -23.543 -30.486 27.367 1.00 83.19 97 ILE A C 1
ATOM 727 O O . ILE A 1 97 ? -24.094 -29.413 27.103 1.00 83.19 97 ILE A O 1
ATOM 731 N N . ASP A 1 98 ? -22.218 -30.598 27.453 1.00 78.81 98 ASP A N 1
ATOM 732 C CA . ASP A 1 98 ? -21.304 -29.490 27.164 1.00 78.81 98 ASP A CA 1
ATOM 733 C C . ASP A 1 98 ? -21.512 -28.944 25.747 1.00 78.81 98 ASP A C 1
ATOM 735 O O . ASP A 1 98 ? -21.597 -27.732 25.551 1.00 78.81 98 ASP A O 1
ATOM 739 N N . MET A 1 99 ? -21.622 -29.828 24.751 1.00 74.06 99 MET A N 1
ATOM 740 C CA . MET A 1 99 ? -21.858 -29.428 23.361 1.00 74.06 99 MET A CA 1
ATOM 741 C C . MET A 1 99 ? -23.269 -28.892 23.126 1.00 74.06 99 MET A C 1
ATOM 743 O O . MET A 1 99 ? -23.433 -27.929 22.381 1.00 74.06 99 MET A O 1
ATOM 747 N N . PHE A 1 100 ? -24.284 -29.467 23.774 1.00 77.69 100 PHE A N 1
ATOM 748 C CA . PHE A 1 100 ? -25.656 -28.965 23.715 1.00 77.69 100 PHE A CA 1
ATOM 749 C C . PHE A 1 100 ? -25.747 -27.531 24.247 1.00 77.69 100 PHE A C 1
ATOM 751 O O . PHE A 1 100 ? -26.370 -26.684 23.613 1.00 77.69 100 PHE A O 1
ATOM 758 N N . THR A 1 101 ? -25.049 -27.244 25.348 1.00 73.56 101 THR A N 1
ATOM 759 C CA . THR A 1 101 ? -24.965 -25.904 25.951 1.00 73.56 101 THR A CA 1
ATOM 760 C C . THR A 1 101 ? -24.252 -24.899 25.040 1.00 73.56 101 THR A C 1
ATOM 762 O O . THR A 1 101 ? -24.608 -23.727 25.024 1.00 73.56 101 THR A O 1
ATOM 765 N N . LYS A 1 102 ? -23.271 -25.355 24.250 1.00 65.62 102 LYS A N 1
ATOM 766 C CA . LYS A 1 102 ? -22.466 -24.523 23.336 1.00 65.62 102 LYS A CA 1
ATOM 767 C C . LYS A 1 102 ? -23.072 -24.367 21.929 1.00 65.62 102 LYS A C 1
ATOM 769 O O . LYS A 1 102 ? -22.467 -23.715 21.079 1.00 65.62 102 LYS A O 1
ATOM 774 N N . LYS A 1 103 ? -24.220 -24.991 21.624 1.00 57.69 103 LYS A N 1
ATOM 775 C CA . LYS A 1 103 ? -24.790 -25.010 20.263 1.00 57.69 103 LYS A CA 1
ATOM 776 C C . LYS A 1 103 ? -25.436 -23.664 19.892 1.00 57.69 103 LYS A C 1
ATOM 778 O O . LYS A 1 103 ? -26.176 -23.090 20.673 1.00 57.69 103 LYS A O 1
ATOM 783 N N . LYS A 1 104 ? -25.243 -23.269 18.623 1.00 43.38 104 LYS A N 1
ATOM 784 C CA . LYS A 1 104 ? -25.630 -22.039 17.880 1.00 43.38 104 LYS A CA 1
ATOM 785 C C . LYS A 1 104 ? -27.059 -21.465 18.051 1.00 43.38 104 LYS A C 1
ATOM 787 O O . LYS A 1 104 ? -27.378 -20.466 17.416 1.00 43.38 104 LYS A O 1
ATOM 792 N N . ALA A 1 105 ? -27.946 -22.074 18.831 1.00 50.72 105 ALA A N 1
ATOM 793 C CA . ALA A 1 105 ? -29.287 -21.548 19.065 1.00 50.72 105 ALA A CA 1
ATOM 794 C C . ALA A 1 105 ? -29.336 -20.953 20.470 1.00 50.72 105 ALA A C 1
ATOM 796 O O . ALA A 1 105 ? -29.438 -21.712 21.426 1.00 50.72 105 ALA A O 1
ATOM 797 N N . ASN A 1 106 ? -29.280 -19.620 20.579 1.00 55.94 106 ASN A N 1
ATOM 798 C CA . ASN A 1 106 ? -29.594 -18.910 21.817 1.00 55.94 106 ASN A CA 1
ATOM 799 C C . ASN A 1 106 ? -30.949 -19.420 22.338 1.00 55.94 106 ASN A C 1
ATOM 801 O O . ASN A 1 106 ? -31.976 -19.087 21.731 1.00 55.94 106 ASN A O 1
ATOM 805 N N . PRO A 1 107 ? -30.984 -20.221 23.421 1.00 56.06 107 PRO A N 1
ATOM 806 C CA . PRO A 1 107 ? -32.227 -20.824 23.891 1.00 56.06 107 PRO A CA 1
ATOM 807 C C . PRO A 1 107 ? -33.246 -19.764 24.322 1.00 56.06 107 PRO A C 1
ATOM 809 O O . PRO A 1 107 ? -34.438 -20.036 24.348 1.00 56.06 107 PRO A O 1
ATOM 812 N N . LEU A 1 108 ? -32.767 -18.555 24.637 1.00 60.06 108 LEU A N 1
ATOM 813 C CA . LEU A 1 108 ? -33.535 -17.435 25.171 1.00 60.06 108 LEU A CA 1
ATOM 814 C C . LEU A 1 108 ? -33.765 -16.312 24.146 1.00 60.06 108 LEU A C 1
ATOM 816 O O . LEU A 1 108 ? -34.437 -15.338 24.463 1.00 60.06 108 LEU A O 1
ATOM 820 N N . ARG A 1 109 ? -33.180 -16.408 22.940 1.00 57.41 109 ARG A N 1
ATOM 821 C CA . ARG A 1 109 ? -33.283 -15.434 21.830 1.00 57.41 109 ARG A CA 1
ATOM 822 C C . ARG A 1 109 ? -33.053 -13.948 22.200 1.00 57.41 109 ARG A C 1
ATOM 824 O O . ARG A 1 109 ? -33.466 -13.071 21.448 1.00 57.41 109 ARG A O 1
ATOM 831 N N . LYS A 1 110 ? -32.353 -13.652 23.304 1.00 58.06 110 LYS A N 1
ATOM 832 C CA . LYS A 1 110 ? -32.035 -12.290 23.792 1.00 58.06 110 LYS A CA 1
ATOM 833 C C . LYS A 1 110 ? -30.536 -11.960 23.751 1.00 58.06 110 LYS A C 1
ATOM 835 O O . LYS A 1 110 ? -29.707 -12.862 23.864 1.00 58.06 110 LYS A O 1
ATOM 840 N N . LEU A 1 111 ? -30.182 -10.682 23.594 1.00 53.81 111 LEU A N 1
ATOM 841 C CA . LEU A 1 111 ? -28.793 -10.208 23.698 1.00 53.81 111 LEU A CA 1
ATOM 842 C C . LEU A 1 111 ? -28.409 -9.984 25.174 1.00 53.81 111 LEU A C 1
ATOM 844 O O . LEU A 1 111 ? -29.267 -9.538 25.935 1.00 53.81 111 LEU A O 1
ATOM 848 N N . PRO A 1 112 ? -27.161 -10.280 25.585 1.00 57.28 112 PRO A N 1
ATOM 849 C CA . PRO A 1 112 ? -26.705 -10.037 26.954 1.00 57.28 112 PRO A CA 1
ATOM 850 C C . PRO A 1 112 ? -26.604 -8.535 27.261 1.00 57.28 112 PRO A C 1
ATOM 852 O O . PRO A 1 112 ? -26.134 -7.756 26.429 1.00 57.28 112 PRO A O 1
ATOM 855 N N . GLU A 1 113 ? -26.987 -8.133 28.473 1.00 58.12 113 GLU A N 1
ATOM 856 C CA . GLU A 1 113 ? -26.798 -6.776 28.993 1.00 58.12 113 GLU A CA 1
ATOM 857 C C . GLU A 1 113 ? -25.584 -6.707 29.942 1.00 58.12 113 GLU A C 1
ATOM 859 O O . GLU A 1 113 ? -25.236 -7.702 30.585 1.00 58.12 113 GLU A O 1
ATOM 864 N N . PRO A 1 114 ? -24.953 -5.529 30.140 1.00 62.00 114 PRO A N 1
ATOM 865 C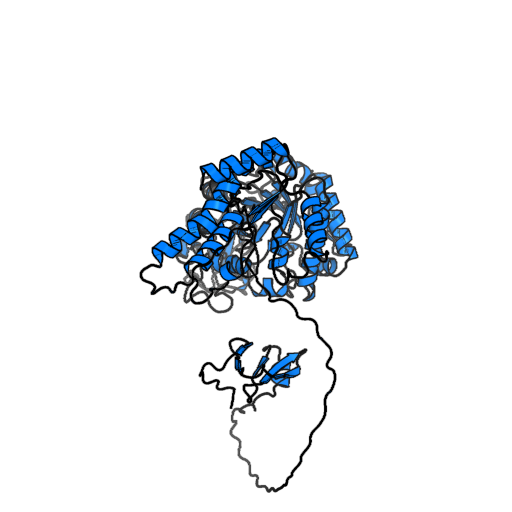 CA . PRO A 1 114 ? -23.859 -5.369 31.108 1.00 62.00 114 PRO A CA 1
ATOM 866 C C . PRO A 1 114 ? -24.196 -5.869 32.523 1.00 62.00 114 PRO A C 1
ATOM 868 O O . PRO A 1 114 ? -23.319 -6.326 33.259 1.00 62.00 114 PRO A O 1
ATOM 871 N N . ARG A 1 115 ? -25.479 -5.817 32.903 1.00 68.50 115 ARG A N 1
ATOM 872 C CA . ARG A 1 115 ? -25.970 -6.314 34.191 1.00 68.50 115 ARG A CA 1
ATOM 873 C C . ARG A 1 115 ? -25.862 -7.836 34.324 1.00 68.50 115 ARG A C 1
ATOM 875 O O . ARG A 1 115 ? -25.627 -8.313 35.431 1.00 68.50 115 ARG A O 1
ATOM 882 N N . ASP A 1 116 ? -25.987 -8.592 33.237 1.00 67.69 116 ASP A N 1
ATOM 883 C CA . ASP A 1 116 ? -25.893 -10.057 33.268 1.00 67.69 116 ASP A CA 1
ATOM 884 C C . ASP A 1 116 ? -24.463 -10.507 33.593 1.00 67.69 116 ASP A C 1
ATOM 886 O O . ASP A 1 116 ? -24.254 -11.390 34.428 1.00 67.69 116 ASP A O 1
ATOM 890 N N . ILE A 1 117 ? -23.470 -9.809 33.032 1.00 66.56 117 ILE A N 1
ATOM 891 C CA . ILE A 1 117 ? -22.049 -9.992 33.360 1.00 66.56 117 ILE A CA 1
ATOM 892 C C . ILE A 1 117 ? -21.790 -9.596 34.818 1.00 66.56 117 ILE A C 1
ATOM 894 O O . ILE A 1 117 ? -21.164 -10.348 35.565 1.00 66.56 117 ILE A O 1
ATOM 898 N N . ALA A 1 118 ? -22.310 -8.445 35.257 1.00 66.81 118 ALA A N 1
ATOM 899 C CA . ALA A 1 118 ? -22.147 -7.982 36.634 1.00 66.81 118 ALA A CA 1
ATOM 900 C C . ALA A 1 118 ? -22.730 -8.973 37.658 1.00 66.81 118 ALA A C 1
ATOM 902 O O . ALA A 1 118 ? -22.097 -9.253 38.674 1.00 66.81 118 ALA A O 1
ATOM 903 N N . ASN A 1 119 ? -23.897 -9.560 37.380 1.00 74.88 119 ASN A N 1
ATOM 904 C CA . ASN A 1 119 ? -24.516 -10.564 38.248 1.00 74.88 119 ASN A CA 1
ATOM 905 C C . ASN A 1 119 ? -23.678 -11.848 38.339 1.00 74.88 119 ASN A C 1
ATOM 907 O O . ASN A 1 119 ? -23.544 -12.412 39.426 1.00 74.88 119 ASN A O 1
ATOM 911 N N . ALA A 1 120 ? -23.079 -12.292 37.230 1.00 75.19 120 ALA A N 1
ATOM 912 C CA . ALA A 1 120 ? -22.165 -13.433 37.237 1.00 75.19 120 ALA A CA 1
ATOM 913 C C . ALA A 1 120 ? -20.901 -13.146 38.066 1.00 75.19 120 ALA A C 1
ATOM 915 O O . ALA A 1 120 ? -20.467 -13.995 38.842 1.00 75.19 120 ALA A O 1
ATOM 916 N N . VAL A 1 121 ? -20.351 -11.930 37.975 1.00 75.56 121 VAL A N 1
ATOM 917 C CA . VAL A 1 121 ? -19.218 -11.492 38.809 1.00 75.56 121 VAL A CA 1
ATOM 918 C C . VAL A 1 121 ? -19.600 -11.454 40.291 1.00 75.56 121 VAL A C 1
ATOM 920 O O . VAL A 1 121 ? -18.838 -11.934 41.125 1.00 75.56 121 VAL A O 1
ATOM 923 N N . ILE A 1 122 ? -20.794 -10.957 40.632 1.00 80.31 122 ILE A N 1
ATOM 924 C CA . ILE A 1 122 ? -21.305 -10.962 42.013 1.00 80.31 122 ILE A CA 1
ATOM 925 C C . ILE A 1 122 ? -21.445 -12.394 42.541 1.00 80.31 122 ILE A C 1
ATOM 927 O O . ILE A 1 122 ? -21.058 -12.667 43.675 1.00 80.31 122 ILE A O 1
ATOM 931 N N . PHE A 1 123 ? -21.957 -13.322 41.727 1.00 83.38 123 PHE A N 1
ATOM 932 C CA . PHE A 1 123 ? -22.018 -14.738 42.090 1.00 83.38 123 PHE A CA 1
ATOM 933 C C . PHE A 1 123 ? -20.620 -15.309 42.358 1.00 83.38 123 PHE A C 1
ATOM 935 O O . PHE A 1 123 ? -20.412 -15.939 43.395 1.00 83.38 123 PHE A O 1
ATOM 942 N N . LEU A 1 124 ? -19.653 -15.039 41.476 1.00 78.56 124 LEU A N 1
ATOM 943 C CA . LEU A 1 124 ? -18.271 -15.493 41.640 1.00 78.56 124 LEU A CA 1
ATOM 944 C C . LEU A 1 124 ? -17.570 -14.868 42.852 1.00 78.56 124 LEU A C 1
ATOM 946 O O . LEU A 1 124 ? -16.691 -15.508 43.418 1.00 78.56 124 LEU A O 1
ATOM 950 N N . ALA A 1 125 ? -17.977 -13.674 43.280 1.00 78.62 125 ALA A N 1
ATOM 951 C CA . ALA A 1 125 ? -17.480 -13.018 44.487 1.00 78.62 125 ALA A CA 1
ATOM 952 C C . ALA A 1 125 ? -18.171 -13.486 45.786 1.00 78.62 125 ALA A C 1
ATOM 954 O O . ALA A 1 125 ? -17.789 -13.041 46.869 1.00 78.62 125 ALA A O 1
ATOM 955 N N . SER A 1 126 ? -19.191 -14.347 45.702 1.00 88.00 126 SER A N 1
ATOM 956 C CA . SER A 1 126 ? -19.928 -14.854 46.866 1.00 88.00 126 SER A CA 1
ATOM 957 C C . SER A 1 126 ? -19.342 -16.158 47.416 1.00 88.00 126 SER A C 1
ATOM 959 O O . SER A 1 126 ? -18.660 -16.900 46.721 1.00 88.00 126 SER A O 1
ATOM 961 N N . ASP A 1 127 ? -19.673 -16.499 48.658 1.00 86.94 127 ASP A N 1
ATOM 962 C CA . ASP A 1 127 ? -19.353 -17.798 49.266 1.00 86.94 127 ASP A CA 1
ATOM 963 C C . ASP A 1 127 ? -19.954 -18.994 48.500 1.00 86.94 127 ASP A C 1
ATOM 965 O O . ASP A 1 127 ? -19.425 -20.107 48.547 1.00 86.94 127 ASP A O 1
ATOM 969 N N . LYS A 1 128 ? -21.020 -18.767 47.723 1.00 81.00 128 LYS A N 1
ATOM 970 C CA . LYS A 1 128 ? -21.677 -19.790 46.895 1.00 81.00 128 LYS A CA 1
ATOM 971 C C . LYS A 1 128 ? -20.812 -20.299 45.740 1.00 81.00 128 LYS A C 1
ATOM 973 O O . LYS A 1 128 ? -21.098 -21.374 45.214 1.00 81.00 128 LYS A O 1
ATOM 978 N N . SER A 1 129 ? -19.773 -19.565 45.342 1.00 81.06 129 SER A N 1
ATOM 979 C CA . SER A 1 129 ? -18.829 -19.968 44.293 1.00 81.06 129 SER A CA 1
ATOM 980 C C . SER A 1 129 ? -17.540 -20.584 44.851 1.00 81.06 129 SER A C 1
ATOM 982 O O . SER A 1 129 ? -16.626 -20.844 44.074 1.00 81.06 129 SER A O 1
ATOM 984 N N . ALA A 1 130 ? -17.447 -20.866 46.160 1.00 81.88 130 ALA A N 1
ATOM 985 C CA . ALA A 1 130 ? -16.200 -21.287 46.816 1.00 81.88 130 ALA A CA 1
ATOM 986 C C . ALA A 1 130 ? -15.524 -22.534 46.199 1.00 81.88 130 ALA A C 1
ATOM 988 O O . ALA A 1 130 ? -14.320 -22.725 46.360 1.00 81.88 130 ALA A O 1
ATOM 989 N N . PHE A 1 131 ? -16.277 -23.367 45.472 1.00 75.06 131 PHE A N 1
ATOM 990 C CA . PHE A 1 131 ? -15.771 -24.548 44.756 1.00 75.06 131 PHE A CA 1
ATOM 991 C C . PHE A 1 131 ? -15.565 -24.341 43.241 1.00 75.06 131 PHE A C 1
ATOM 993 O O . PHE A 1 131 ? -15.214 -25.285 42.536 1.00 75.06 131 PHE A O 1
ATOM 1000 N N . ILE A 1 132 ? -15.770 -23.131 42.719 1.00 74.19 132 ILE A N 1
ATOM 1001 C CA . ILE A 1 132 ? -15.625 -22.788 41.299 1.00 74.19 132 ILE A CA 1
ATOM 1002 C C . ILE A 1 132 ? -14.256 -22.132 41.098 1.00 74.19 132 ILE A C 1
ATOM 1004 O O . ILE A 1 132 ? -14.104 -20.920 41.225 1.00 74.19 132 ILE A O 1
ATOM 1008 N N . THR A 1 133 ? -13.238 -22.936 40.786 1.00 66.25 133 THR A N 1
ATOM 1009 C CA . THR A 1 133 ? -11.865 -22.463 40.546 1.00 66.25 133 THR A CA 1
ATOM 1010 C C . THR A 1 133 ? -11.309 -23.016 39.231 1.00 66.25 133 THR A C 1
ATOM 1012 O O . THR A 1 133 ? -11.690 -24.097 38.786 1.00 66.25 133 THR A O 1
ATOM 1015 N N . GLY A 1 134 ? -10.431 -22.251 38.566 1.00 52.50 134 GLY A N 1
ATOM 1016 C CA . GLY A 1 134 ? -9.719 -22.700 37.359 1.00 52.50 134 GLY A CA 1
ATOM 1017 C C . GLY A 1 134 ? -10.592 -22.966 36.123 1.00 52.50 134 GLY A C 1
ATOM 1018 O O . GLY A 1 134 ? -10.169 -23.707 35.238 1.00 52.50 134 GLY A O 1
ATOM 1019 N N . THR A 1 135 ? -11.796 -22.390 36.053 1.00 65.50 135 THR A N 1
ATOM 1020 C CA . THR A 1 135 ? -12.747 -22.585 34.946 1.00 65.50 135 THR A CA 1
ATOM 1021 C C . THR A 1 135 ? -13.168 -21.258 34.311 1.00 65.50 135 THR A C 1
ATOM 1023 O O . THR A 1 135 ? -13.187 -20.224 34.977 1.00 65.50 135 THR A O 1
ATOM 1026 N N . ILE A 1 136 ? -13.523 -21.292 33.024 1.00 60.72 136 ILE A N 1
ATOM 1027 C CA . ILE A 1 136 ? -14.126 -20.163 32.305 1.00 60.72 136 ILE A CA 1
ATOM 1028 C C . ILE A 1 136 ? -15.645 -20.298 32.424 1.00 60.72 136 ILE A C 1
ATOM 1030 O O . ILE A 1 136 ? -16.200 -21.321 32.025 1.00 60.72 136 ILE A O 1
ATOM 1034 N N . LEU A 1 137 ? -16.313 -19.267 32.946 1.00 71.75 137 LEU A N 1
ATOM 1035 C CA . LEU A 1 137 ? -17.773 -19.181 32.984 1.00 71.75 137 LEU A CA 1
ATOM 1036 C C . LEU A 1 137 ? -18.257 -18.297 31.819 1.00 71.75 137 LEU A C 1
ATOM 1038 O O . LEU A 1 137 ? -18.163 -17.074 31.928 1.00 71.75 137 LEU A O 1
ATOM 1042 N N . PRO A 1 138 ? -18.736 -18.867 30.697 1.00 61.88 138 PRO A N 1
ATOM 1043 C CA . PRO A 1 138 ? -19.274 -18.074 29.597 1.00 61.88 138 PRO A CA 1
ATOM 1044 C C . PRO A 1 138 ? -20.602 -17.425 30.012 1.00 61.88 138 PRO A C 1
ATOM 1046 O O . PRO A 1 138 ? -21.520 -18.105 30.471 1.00 61.88 138 PRO A O 1
ATOM 1049 N N . VAL A 1 139 ? -20.701 -16.102 29.853 1.00 69.38 139 VAL A N 1
ATOM 1050 C CA . VAL A 1 139 ? -21.904 -15.299 30.149 1.00 69.38 139 VAL A CA 1
ATOM 1051 C C . VAL A 1 139 ? -22.410 -14.668 28.848 1.00 69.38 139 VAL A C 1
ATOM 1053 O O . VAL A 1 139 ? -22.469 -13.452 28.697 1.00 69.38 139 VAL A O 1
ATOM 1056 N N . ASP A 1 140 ? -22.697 -15.512 27.858 1.00 61.75 140 ASP A N 1
ATOM 1057 C CA . ASP A 1 140 ? -22.940 -15.118 26.461 1.00 61.75 140 ASP A CA 1
ATOM 1058 C C . ASP A 1 140 ? -24.301 -15.592 25.913 1.00 61.75 140 ASP A C 1
ATOM 1060 O O . ASP A 1 140 ? -24.538 -15.563 24.706 1.00 61.75 140 ASP A O 1
ATOM 1064 N N . CYS A 1 141 ? -25.219 -16.035 26.782 1.00 59.34 141 CYS A N 1
ATOM 1065 C CA . CYS A 1 141 ? -26.515 -16.620 26.399 1.00 59.34 141 CYS A CA 1
ATOM 1066 C C . CYS A 1 141 ? -26.410 -17.842 25.452 1.00 59.34 141 CYS A C 1
ATOM 1068 O O . CYS A 1 141 ? -27.353 -18.130 24.712 1.00 59.34 141 CYS A O 1
ATOM 1070 N N . GLY A 1 142 ? -25.280 -18.561 25.448 1.00 52.50 142 GLY A N 1
ATOM 1071 C CA . GLY A 1 142 ? -25.044 -19.688 24.537 1.00 52.50 142 GLY A CA 1
ATOM 1072 C C . GLY A 1 142 ? -24.660 -19.258 23.116 1.00 52.50 142 GLY A C 1
ATOM 1073 O O . GLY A 1 142 ? -24.561 -20.100 22.221 1.00 52.50 142 GLY A O 1
ATOM 1074 N N . ASN A 1 143 ? -24.427 -17.961 22.884 1.00 50.78 143 ASN A N 1
ATOM 1075 C CA . ASN A 1 143 ? -23.898 -17.460 21.622 1.00 50.78 143 ASN A CA 1
ATOM 1076 C C . ASN A 1 143 ? -22.372 -17.600 21.581 1.00 50.78 143 ASN A C 1
ATOM 1078 O O . ASN A 1 143 ? -21.644 -16.617 21.669 1.00 50.78 143 ASN A O 1
ATOM 1082 N N . LEU A 1 144 ? -21.886 -18.800 21.275 1.00 45.22 144 LEU A N 1
ATOM 1083 C CA . LEU A 1 144 ? -20.619 -18.934 20.549 1.00 45.22 144 LEU A CA 1
ATOM 1084 C C . LEU A 1 144 ? -20.903 -18.781 19.045 1.00 45.22 144 LEU A C 1
ATOM 1086 O O . LEU A 1 144 ? -20.744 -19.716 18.261 1.00 45.22 144 LEU A O 1
ATOM 1090 N N . VAL A 1 145 ? -21.417 -17.619 18.627 1.00 41.28 145 VAL A N 1
ATOM 1091 C CA . VAL A 1 145 ? -21.641 -17.325 17.204 1.00 41.28 145 VAL A CA 1
ATOM 1092 C C . VAL A 1 145 ? -20.385 -16.675 16.638 1.00 41.28 145 VAL A C 1
ATOM 1094 O O . VAL A 1 145 ? -20.267 -15.457 16.590 1.00 41.28 145 VAL A O 1
ATOM 1097 N N . TYR A 1 146 ? -19.479 -17.506 16.127 1.00 45.34 146 TYR A N 1
ATOM 1098 C CA . TYR A 1 146 ? -18.723 -17.132 14.936 1.00 45.34 146 TYR A CA 1
ATOM 1099 C C . TYR A 1 146 ? -19.669 -17.337 13.748 1.00 45.34 146 TYR A C 1
ATOM 1101 O O . TYR A 1 146 ? -19.788 -18.436 13.205 1.00 45.34 146 TYR A O 1
ATOM 1109 N N . SER A 1 147 ? -20.432 -16.313 13.363 1.00 46.94 147 SER A N 1
ATOM 1110 C CA . SER A 1 147 ? -20.800 -16.228 11.950 1.00 46.94 147 SER A CA 1
ATOM 1111 C C . SER A 1 147 ? -19.499 -15.933 11.220 1.00 46.94 147 SER A C 1
ATOM 1113 O O . SER A 1 147 ? -18.829 -14.982 11.618 1.00 46.94 147 SER A O 1
ATOM 1115 N N . GLU A 1 148 ? -19.132 -16.718 10.205 1.00 59.72 148 GLU A N 1
ATOM 1116 C CA . GLU A 1 148 ? -18.101 -16.294 9.253 1.00 59.72 148 GLU A CA 1
ATOM 1117 C C . GLU A 1 148 ? -18.557 -14.954 8.679 1.00 59.72 148 GLU A C 1
ATOM 1119 O O . GLU A 1 148 ? -19.431 -14.877 7.813 1.00 59.72 148 GLU A O 1
ATOM 1124 N N . GLN A 1 149 ? -18.051 -13.876 9.267 1.00 77.44 149 GLN A N 1
ATOM 1125 C CA . GLN A 1 149 ? -18.360 -12.539 8.828 1.00 77.44 149 GLN A CA 1
ATOM 1126 C C . GLN A 1 149 ? -17.536 -12.344 7.572 1.00 77.44 149 GLN A C 1
ATOM 1128 O O . GLN A 1 149 ? -16.311 -12.364 7.615 1.00 77.44 149 GLN A O 1
ATOM 1133 N N . THR A 1 150 ? -18.202 -12.197 6.437 1.00 88.50 150 THR A N 1
ATOM 1134 C CA . THR A 1 150 ? -17.508 -11.871 5.199 1.00 88.50 150 THR A CA 1
ATOM 1135 C C . THR A 1 150 ? -17.648 -10.396 4.886 1.00 88.50 150 THR A C 1
ATOM 1137 O O . THR A 1 150 ? -18.750 -9.850 4.987 1.00 88.50 150 THR A O 1
ATOM 1140 N N . ILE A 1 151 ? -16.567 -9.771 4.435 1.00 92.75 151 ILE A N 1
ATOM 1141 C CA . ILE A 1 151 ? -16.566 -8.399 3.919 1.00 92.75 151 ILE A CA 1
ATOM 1142 C C . ILE A 1 151 ? -16.221 -8.398 2.421 1.00 92.75 151 ILE A C 1
ATOM 1144 O O . ILE A 1 151 ? -15.579 -9.333 1.938 1.00 92.75 151 ILE A O 1
ATOM 1148 N N . PRO A 1 152 ? -16.668 -7.399 1.641 1.00 95.56 152 PRO A N 1
ATOM 1149 C CA . PRO A 1 152 ? -16.198 -7.231 0.269 1.00 95.56 152 PRO A CA 1
ATOM 1150 C C . PRO A 1 152 ? -14.681 -7.014 0.230 1.00 95.56 152 PRO A C 1
ATOM 1152 O O . PRO A 1 152 ? -14.133 -6.346 1.106 1.00 95.56 152 PRO A O 1
ATOM 1155 N N . ALA A 1 153 ? -14.021 -7.540 -0.801 1.00 97.75 153 ALA A N 1
ATOM 1156 C CA . ALA A 1 153 ? -12.612 -7.256 -1.040 1.00 97.75 153 ALA A CA 1
ATOM 1157 C C . ALA A 1 153 ? -12.374 -5.769 -1.332 1.00 97.75 153 ALA A C 1
ATOM 1159 O O . ALA A 1 153 ? -13.181 -5.115 -2.001 1.00 97.75 153 ALA A O 1
ATOM 1160 N N . SER A 1 154 ? -11.246 -5.247 -0.856 1.00 98.38 154 SER A N 1
ATOM 1161 C CA . SER A 1 154 ? -10.851 -3.863 -1.114 1.00 98.38 154 SER A CA 1
ATOM 1162 C C . SER A 1 154 ? -10.021 -3.740 -2.391 1.00 98.38 154 SER A C 1
ATOM 1164 O O . SER A 1 154 ? -9.176 -4.575 -2.700 1.00 98.38 154 SER A O 1
ATOM 1166 N N . ILE A 1 155 ? -10.275 -2.667 -3.130 1.00 98.81 155 ILE A N 1
ATOM 1167 C CA . ILE A 1 155 ? -9.423 -2.142 -4.200 1.00 98.81 155 ILE A CA 1
ATOM 1168 C C . ILE A 1 155 ? -9.018 -0.735 -3.771 1.00 98.81 155 ILE A C 1
ATOM 1170 O O . ILE A 1 155 ? -9.868 0.168 -3.763 1.00 98.81 155 ILE A O 1
ATOM 1174 N N . VAL A 1 156 ? -7.773 -0.589 -3.328 1.00 98.94 156 VAL A N 1
ATOM 1175 C CA . VAL A 1 156 ? -7.221 0.649 -2.762 1.00 98.94 156 VAL A CA 1
ATOM 1176 C C . VAL A 1 156 ? -6.340 1.327 -3.799 1.00 98.94 156 VAL A C 1
ATOM 1178 O O . VAL A 1 156 ? -5.410 0.723 -4.318 1.00 98.94 156 VAL A O 1
ATOM 1181 N N . CYS A 1 157 ? -6.645 2.578 -4.108 1.00 98.94 157 CYS A N 1
ATOM 1182 C CA . CYS A 1 157 ? -6.069 3.305 -5.225 1.00 98.94 157 CYS A CA 1
ATOM 1183 C C . CYS A 1 157 ? -5.306 4.537 -4.737 1.00 98.94 157 CYS A C 1
ATOM 1185 O O . CYS A 1 157 ? -5.937 5.511 -4.329 1.00 98.94 157 CYS A O 1
ATOM 1187 N N . TYR A 1 158 ? -3.974 4.524 -4.797 1.00 98.94 158 TYR A N 1
ATOM 1188 C CA . TYR A 1 158 ? -3.191 5.734 -4.539 1.00 98.94 158 TYR A CA 1
ATOM 1189 C C . TYR A 1 158 ? -3.274 6.684 -5.735 1.00 98.94 158 TYR A C 1
ATOM 1191 O O . TYR A 1 158 ? -3.080 6.258 -6.874 1.00 98.94 158 TYR A O 1
ATOM 1199 N N . TYR A 1 159 ? -3.581 7.952 -5.460 1.00 98.81 159 TYR A N 1
ATOM 1200 C CA . TYR A 1 159 ? -3.582 9.067 -6.405 1.00 98.81 159 TYR A CA 1
ATOM 1201 C C . TYR A 1 159 ? -2.393 9.980 -6.105 1.00 98.81 159 TYR A C 1
ATOM 1203 O O . TYR A 1 159 ? -2.370 10.651 -5.070 1.00 98.81 159 TYR A O 1
ATOM 1211 N N . SER A 1 160 ? -1.424 10.031 -7.016 1.00 98.50 160 SER A N 1
ATOM 1212 C CA . SER A 1 160 ? -0.288 10.941 -6.902 1.00 98.50 160 SER A CA 1
ATOM 1213 C C . SER A 1 160 ? -0.696 12.366 -7.281 1.00 98.50 160 SER A C 1
ATOM 1215 O O . SER A 1 160 ? -0.856 12.677 -8.460 1.00 98.50 160 SER A O 1
ATOM 1217 N N . ALA A 1 161 ? -0.805 13.269 -6.304 1.00 97.06 161 ALA A N 1
ATOM 1218 C CA . ALA A 1 161 ? -1.252 14.645 -6.530 1.00 97.06 161 ALA A CA 1
ATOM 1219 C C . ALA A 1 161 ? -0.359 15.410 -7.517 1.00 97.06 161 ALA A C 1
ATOM 1221 O O . ALA A 1 161 ? -0.846 16.262 -8.248 1.00 97.06 161 ALA A O 1
ATOM 1222 N N . TRP A 1 162 ? 0.934 15.083 -7.608 1.00 97.25 162 TRP A N 1
ATOM 1223 C CA . TRP A 1 162 ? 1.853 15.703 -8.569 1.00 97.25 162 TRP A CA 1
ATOM 1224 C C . TRP A 1 162 ? 1.651 15.229 -10.016 1.00 97.25 162 TRP A C 1
ATOM 1226 O O . TRP A 1 162 ? 2.200 15.845 -10.932 1.00 97.25 162 TRP A O 1
ATOM 1236 N N . ALA A 1 163 ? 0.862 14.177 -10.268 1.00 97.94 163 ALA A N 1
ATOM 1237 C CA . ALA A 1 163 ? 0.607 13.671 -11.618 1.00 97.94 163 ALA A CA 1
ATOM 1238 C C . ALA A 1 163 ? -0.089 14.705 -12.524 1.00 97.94 163 ALA A C 1
ATOM 1240 O O . ALA A 1 163 ? 0.074 14.657 -13.747 1.00 97.94 163 ALA A O 1
ATOM 1241 N N . HIS A 1 164 ? -0.770 15.699 -11.939 1.00 96.19 164 HIS A N 1
ATOM 1242 C CA . HIS A 1 164 ? -1.379 16.810 -12.676 1.00 96.19 164 HIS A CA 1
ATOM 1243 C C . HIS A 1 164 ? -0.339 17.677 -13.413 1.00 96.19 164 HIS A C 1
ATOM 1245 O O . HIS A 1 164 ? -0.679 18.368 -14.374 1.00 96.19 164 HIS A O 1
ATOM 1251 N N . THR A 1 165 ? 0.930 17.628 -12.986 1.00 96.75 165 THR A N 1
ATOM 1252 C CA . THR A 1 165 ? 2.039 18.411 -13.560 1.00 96.75 165 THR A CA 1
ATOM 1253 C C . THR A 1 165 ? 2.745 17.733 -14.735 1.00 96.75 165 THR A C 1
ATOM 1255 O O . THR A 1 165 ? 3.565 18.375 -15.394 1.00 96.75 165 THR A O 1
ATOM 1258 N N . ARG A 1 166 ? 2.451 16.453 -15.019 1.00 97.56 166 ARG A N 1
ATOM 1259 C CA . ARG A 1 166 ? 3.073 15.729 -16.140 1.00 97.56 166 ARG A CA 1
ATOM 1260 C C . ARG A 1 166 ? 2.727 16.384 -17.476 1.00 97.56 166 ARG A C 1
ATOM 1262 O O . ARG A 1 166 ? 1.724 17.083 -17.620 1.00 97.56 166 ARG A O 1
ATOM 1269 N N . GLU A 1 167 ? 3.560 16.144 -18.485 1.00 96.88 167 GLU A N 1
ATOM 1270 C CA . GLU A 1 167 ? 3.297 16.658 -19.828 1.00 96.88 167 GLU A CA 1
ATOM 1271 C C . GLU A 1 167 ? 2.024 16.025 -20.419 1.00 96.88 167 GLU A C 1
ATOM 1273 O O . GLU A 1 167 ? 1.783 14.820 -20.306 1.00 96.88 167 GLU A O 1
ATOM 1278 N N . LYS A 1 168 ? 1.214 16.838 -21.107 1.00 95.50 168 LYS A N 1
ATOM 1279 C CA . LYS A 1 168 ? 0.070 16.345 -21.885 1.00 95.50 168 LYS A CA 1
ATOM 1280 C C . LYS A 1 168 ? 0.529 15.328 -22.950 1.00 95.50 168 LYS A C 1
ATOM 1282 O O . LYS A 1 168 ? 1.584 15.512 -23.555 1.00 95.50 168 LYS A O 1
ATOM 1287 N N . PRO A 1 169 ? -0.266 14.289 -23.258 1.00 95.62 169 PRO A N 1
ATOM 1288 C CA . PRO A 1 169 ? -1.602 14.003 -22.733 1.00 95.62 169 PRO A CA 1
ATOM 1289 C C . PRO A 1 169 ? -1.606 13.151 -21.450 1.00 95.62 169 PRO A C 1
ATOM 1291 O O . PRO A 1 169 ? -2.674 12.710 -21.051 1.00 95.62 169 PRO A O 1
ATOM 1294 N N . MET A 1 170 ? -0.448 12.905 -20.823 1.00 97.38 170 MET A N 1
ATOM 1295 C CA . MET A 1 170 ? -0.322 12.018 -19.654 1.00 97.38 170 MET A CA 1
ATOM 1296 C C . MET A 1 170 ? -0.345 12.769 -18.312 1.00 97.38 170 MET A C 1
ATOM 1298 O O . MET A 1 170 ? 0.072 12.230 -17.287 1.00 97.38 170 MET A O 1
ATOM 1302 N N . ASN A 1 171 ? -0.833 14.012 -18.302 1.00 97.69 171 ASN A N 1
ATOM 1303 C CA . ASN A 1 171 ? -1.221 14.678 -17.064 1.00 97.69 171 ASN A CA 1
ATOM 1304 C C . ASN A 1 171 ? -2.469 13.989 -16.504 1.00 97.69 171 ASN A C 1
ATOM 1306 O O . ASN A 1 171 ? -3.396 13.704 -17.259 1.00 97.69 171 ASN A O 1
ATOM 1310 N N . TYR A 1 172 ? -2.496 13.748 -15.200 1.00 98.56 172 TYR A N 1
ATOM 1311 C CA . TYR A 1 172 ? -3.604 13.063 -14.540 1.00 98.56 172 TYR A CA 1
ATOM 1312 C C . TYR A 1 172 ? -4.089 13.906 -13.367 1.00 98.56 172 TYR A C 1
ATOM 1314 O O . TYR A 1 172 ? -3.306 14.213 -12.470 1.00 98.56 172 TYR A O 1
ATOM 1322 N N . ASP A 1 173 ? -5.360 14.292 -13.380 1.00 97.38 173 ASP A N 1
ATOM 1323 C CA . ASP A 1 173 ? -5.973 15.120 -12.338 1.00 97.38 173 ASP A CA 1
ATOM 1324 C C . ASP A 1 173 ? -7.144 14.372 -11.667 1.00 97.38 173 ASP A C 1
ATOM 1326 O O . ASP A 1 173 ? -7.516 13.261 -12.047 1.00 97.38 173 ASP A O 1
ATOM 1330 N N . ILE A 1 174 ? -7.756 14.979 -10.654 1.00 98.19 174 ILE A N 1
ATOM 1331 C CA . ILE A 1 174 ? -8.839 14.393 -9.851 1.00 98.19 174 ILE A CA 1
ATOM 1332 C C . ILE A 1 174 ? -10.019 13.928 -10.723 1.00 98.19 174 ILE A C 1
ATOM 1334 O O . ILE A 1 174 ? -10.637 12.902 -10.434 1.00 98.19 174 ILE A O 1
ATOM 1338 N N . ASP A 1 175 ? -10.317 14.650 -11.806 1.00 96.62 175 ASP A N 1
ATOM 1339 C CA . ASP A 1 175 ? -11.417 14.327 -12.723 1.00 96.62 175 ASP A CA 1
ATOM 1340 C C . ASP A 1 175 ? -11.175 13.041 -13.538 1.00 96.62 175 ASP A C 1
ATOM 1342 O O . ASP A 1 175 ? -12.135 12.424 -14.016 1.00 96.62 175 ASP A O 1
ATOM 1346 N N . ASP A 1 176 ? -9.919 12.600 -13.661 1.00 97.94 176 ASP A N 1
ATOM 1347 C CA . ASP A 1 176 ? -9.546 11.376 -14.375 1.00 97.94 176 ASP A CA 1
ATOM 1348 C C . ASP A 1 176 ? -9.781 10.105 -13.540 1.00 97.94 176 ASP A C 1
ATOM 1350 O O . ASP A 1 176 ? -9.831 9.004 -14.098 1.00 97.94 176 ASP A O 1
ATOM 1354 N N . ILE A 1 177 ? -9.999 10.246 -12.222 1.00 98.62 177 ILE A N 1
ATOM 1355 C CA . ILE A 1 177 ? -10.128 9.131 -11.275 1.00 98.62 177 ILE A CA 1
ATOM 1356 C C . ILE A 1 177 ? -11.323 8.216 -11.622 1.00 98.62 177 ILE A C 1
ATOM 1358 O O . ILE A 1 177 ? -12.493 8.626 -11.533 1.00 98.62 177 ILE A O 1
ATOM 1362 N N . PRO A 1 178 ? -11.073 6.929 -11.956 1.00 97.50 178 PRO A N 1
ATOM 1363 C CA . PRO A 1 178 ? -12.119 5.973 -12.306 1.00 97.50 178 PRO A CA 1
ATOM 1364 C C . PRO A 1 178 ? -12.747 5.353 -11.048 1.00 97.50 178 PRO A C 1
ATOM 1366 O O . PRO A 1 178 ? -12.558 4.175 -10.745 1.00 97.50 178 PRO A O 1
ATOM 1369 N N . GLY A 1 179 ? -13.514 6.149 -10.302 1.00 96.62 179 GLY A N 1
ATOM 1370 C CA . GLY A 1 179 ? -14.050 5.772 -8.988 1.00 96.62 179 GLY A CA 1
ATOM 1371 C C . GLY A 1 179 ? -14.919 4.508 -8.925 1.00 96.62 179 GLY A C 1
ATOM 1372 O O . GLY A 1 179 ? -14.999 3.881 -7.873 1.00 96.62 179 GLY A O 1
ATOM 1373 N N . ASP A 1 180 ? -15.516 4.063 -10.032 1.00 97.12 180 ASP A N 1
ATOM 1374 C CA . ASP A 1 180 ? -16.254 2.787 -10.085 1.00 97.12 180 ASP A CA 1
ATOM 1375 C C . ASP A 1 180 ? -15.342 1.548 -9.984 1.00 97.12 180 ASP A C 1
ATOM 1377 O O . ASP A 1 180 ? -15.781 0.452 -9.600 1.00 97.12 180 ASP A O 1
ATOM 1381 N N . LEU A 1 181 ? -14.059 1.710 -10.320 1.00 98.38 181 LEU A N 1
ATOM 1382 C CA . LEU A 1 181 ? -13.072 0.635 -10.280 1.00 98.38 181 LEU A CA 1
ATOM 1383 C C . LEU A 1 181 ? -12.419 0.487 -8.900 1.00 98.38 181 LEU A C 1
ATOM 1385 O O . LEU A 1 181 ? -11.978 -0.608 -8.559 1.00 98.38 181 LEU A O 1
ATOM 1389 N N . CYS A 1 182 ? -12.422 1.545 -8.089 1.00 98.56 182 CYS A N 1
ATOM 1390 C CA . CYS A 1 182 ? -11.844 1.555 -6.748 1.00 98.56 182 CYS A CA 1
ATOM 1391 C C . CYS A 1 182 ? -12.923 1.411 -5.662 1.00 98.56 182 CYS A C 1
ATOM 1393 O O . CYS A 1 182 ? -14.108 1.679 -5.865 1.00 98.56 182 CYS A O 1
ATOM 1395 N N . THR A 1 183 ? -12.496 0.989 -4.477 1.00 98.62 183 THR A N 1
ATOM 1396 C CA . THR A 1 183 ? -13.303 1.048 -3.241 1.00 98.62 183 THR A CA 1
ATOM 1397 C C . THR A 1 183 ? -12.813 2.162 -2.320 1.00 98.62 183 THR A C 1
ATOM 1399 O O . THR A 1 183 ? -13.614 2.827 -1.664 1.00 98.62 183 THR A O 1
ATOM 1402 N N . HIS A 1 184 ? -11.499 2.387 -2.321 1.00 98.88 184 HIS A N 1
ATOM 1403 C CA . HIS A 1 184 ? -10.813 3.418 -1.562 1.00 98.88 184 HIS A CA 1
ATOM 1404 C C . HIS A 1 184 ? -9.902 4.176 -2.524 1.00 98.88 184 HIS A C 1
ATOM 1406 O O . HIS A 1 184 ? -9.257 3.551 -3.369 1.00 98.88 184 HIS A O 1
ATOM 1412 N N . VAL A 1 185 ? -9.841 5.498 -2.399 1.00 98.88 185 VAL A N 1
ATOM 1413 C CA . VAL A 1 185 ? -8.846 6.326 -3.089 1.00 98.88 185 VAL A CA 1
ATOM 1414 C C . VAL A 1 185 ? -8.099 7.133 -2.037 1.00 98.88 185 VAL A C 1
ATOM 1416 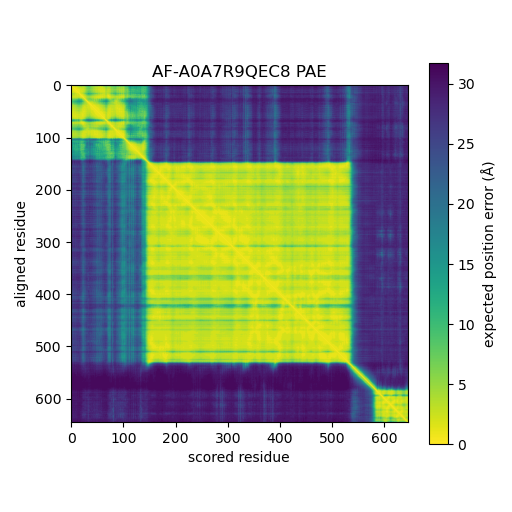O O . VAL A 1 185 ? -8.723 7.712 -1.144 1.00 98.88 185 VAL A O 1
ATOM 1419 N N . ILE A 1 186 ? -6.774 7.148 -2.132 1.00 98.94 186 ILE A N 1
ATOM 1420 C CA . ILE A 1 186 ? -5.885 7.792 -1.168 1.00 98.94 186 ILE A CA 1
ATOM 1421 C C . ILE A 1 186 ? -5.148 8.923 -1.874 1.00 98.94 186 ILE A C 1
ATOM 1423 O O . ILE A 1 186 ? -4.450 8.692 -2.858 1.00 98.94 186 ILE A O 1
ATOM 1427 N N . TYR A 1 187 ? -5.339 10.147 -1.391 1.00 98.88 187 TYR A N 1
ATOM 1428 C CA . TYR A 1 187 ? -4.642 11.325 -1.892 1.00 98.88 187 TYR A CA 1
ATOM 1429 C C . TYR A 1 187 ? -3.210 11.360 -1.352 1.00 98.88 187 TYR A C 1
ATOM 1431 O O . TYR A 1 187 ? -3.018 11.427 -0.136 1.00 98.88 187 TYR A O 1
ATOM 1439 N N . SER A 1 188 ? -2.223 11.375 -2.243 1.00 98.44 188 SER A N 1
ATOM 1440 C CA . SER A 1 188 ? -0.799 11.362 -1.901 1.00 98.44 188 SER A CA 1
ATOM 1441 C C . SER A 1 188 ? -0.106 12.639 -2.386 1.00 98.44 188 SER A C 1
ATOM 1443 O O . SER A 1 188 ? -0.077 12.899 -3.584 1.00 98.44 188 SER A O 1
ATOM 1445 N N . PHE A 1 189 ? 0.481 13.475 -1.531 1.00 98.06 189 PHE A N 1
ATOM 1446 C CA . PHE A 1 189 ? 0.629 13.354 -0.077 1.00 98.06 189 PHE A CA 1
ATOM 1447 C C . PHE A 1 189 ? 0.506 14.718 0.608 1.00 98.06 189 PHE A C 1
ATOM 1449 O O . PHE A 1 189 ? 0.689 15.770 -0.005 1.00 98.06 189 PHE A O 1
ATOM 1456 N N . VAL A 1 190 ? 0.257 14.682 1.912 1.00 97.75 190 VAL A N 1
ATOM 1457 C CA . VAL A 1 190 ? 0.672 15.731 2.854 1.00 97.75 190 VAL A CA 1
ATOM 1458 C C . VAL A 1 190 ? 2.058 15.361 3.398 1.00 97.75 190 VAL A C 1
ATOM 1460 O O . VAL A 1 190 ? 2.446 14.196 3.405 1.00 97.75 190 VAL A O 1
ATOM 1463 N N . GLY A 1 191 ? 2.832 16.350 3.827 1.00 97.12 191 GLY A N 1
ATOM 1464 C CA . GLY A 1 191 ? 4.126 16.159 4.475 1.00 97.12 191 GLY A CA 1
ATOM 1465 C C . GLY A 1 191 ? 4.133 16.567 5.943 1.00 97.12 191 GLY A C 1
ATOM 1466 O O . GLY A 1 191 ? 3.116 16.971 6.514 1.00 97.12 191 GLY A O 1
ATOM 1467 N N . LEU A 1 192 ? 5.322 16.517 6.531 1.00 97.62 192 LEU A N 1
ATOM 1468 C CA . LEU A 1 192 ? 5.585 16.938 7.904 1.00 97.62 192 LEU A CA 1
ATOM 1469 C C . LEU A 1 192 ? 6.649 18.040 7.914 1.00 97.62 192 LEU A C 1
ATOM 1471 O O . LEU A 1 192 ? 7.728 17.876 7.339 1.00 97.62 192 LEU A O 1
ATOM 1475 N N . ASP A 1 193 ? 6.373 19.168 8.569 1.00 96.44 193 ASP A N 1
ATOM 1476 C CA . ASP A 1 193 ? 7.377 20.222 8.714 1.00 96.44 193 ASP A CA 1
ATOM 1477 C C . ASP A 1 193 ? 8.554 19.732 9.570 1.00 96.44 193 ASP A C 1
ATOM 1479 O O . ASP A 1 193 ? 8.384 19.190 10.661 1.00 96.44 193 ASP A O 1
ATOM 1483 N N . ASN A 1 194 ? 9.780 19.931 9.088 1.00 92.81 194 ASN A N 1
ATOM 1484 C CA . ASN A 1 194 ? 10.976 19.385 9.730 1.00 92.81 194 ASN A CA 1
ATOM 1485 C C . ASN A 1 194 ? 11.478 20.196 10.938 1.00 92.81 194 ASN A C 1
ATOM 1487 O O . ASN A 1 194 ? 12.513 19.849 11.510 1.00 92.81 194 ASN A O 1
ATOM 1491 N N . LYS A 1 195 ? 10.788 21.278 11.317 1.00 92.44 195 LYS A N 1
ATOM 1492 C CA . LYS A 1 195 ? 11.106 22.098 12.493 1.00 92.44 195 LYS A CA 1
ATOM 1493 C C . LYS A 1 195 ? 9.979 22.077 13.507 1.00 92.44 195 LYS A C 1
ATOM 1495 O O . LYS A 1 195 ? 10.247 21.905 14.696 1.00 92.44 195 LYS A O 1
ATOM 1500 N N . THR A 1 196 ? 8.748 22.301 13.054 1.00 94.69 196 THR A N 1
ATOM 1501 C CA . THR A 1 196 ? 7.586 22.371 13.945 1.00 94.69 196 THR A CA 1
ATOM 1502 C C . THR A 1 196 ? 6.931 21.012 14.152 1.00 94.69 196 THR A C 1
ATOM 1504 O O . THR A 1 196 ? 6.339 20.795 15.206 1.00 94.69 196 THR A O 1
ATOM 1507 N N . TYR A 1 197 ? 7.138 20.070 13.222 1.00 96.31 197 TYR A N 1
ATOM 1508 C CA . TYR A 1 197 ? 6.469 18.764 13.183 1.00 96.31 197 TYR A CA 1
ATOM 1509 C C . TYR A 1 197 ? 4.951 18.874 13.015 1.00 96.31 197 TYR A C 1
ATOM 1511 O O . TYR A 1 197 ? 4.220 17.961 13.401 1.00 96.31 197 TYR A O 1
ATOM 1519 N N . ASP A 1 198 ? 4.504 19.987 12.431 1.00 95.56 198 ASP A N 1
ATOM 1520 C CA . ASP A 1 198 ? 3.118 20.198 12.033 1.00 95.56 198 ASP A CA 1
ATOM 1521 C C . ASP A 1 198 ? 2.866 19.639 10.622 1.00 95.56 198 ASP A C 1
ATOM 1523 O O . ASP A 1 198 ? 3.793 19.488 9.812 1.00 95.56 198 ASP A O 1
ATOM 1527 N N . LEU A 1 199 ? 1.603 19.358 10.302 1.00 96.69 199 LEU A N 1
ATOM 1528 C CA . LEU A 1 199 ? 1.193 18.944 8.960 1.00 96.69 199 LEU A CA 1
ATOM 1529 C C . LEU A 1 199 ? 1.486 20.032 7.921 1.00 96.69 199 LEU A C 1
ATOM 1531 O O . LEU A 1 199 ? 1.071 21.186 8.046 1.00 96.69 199 LEU A O 1
ATOM 1535 N N . ARG A 1 200 ? 2.130 19.633 6.823 1.00 96.38 200 ARG A N 1
ATOM 1536 C CA . ARG A 1 200 ? 2.558 20.523 5.743 1.00 96.38 200 ARG A CA 1
ATOM 1537 C C . ARG A 1 200 ? 1.909 20.136 4.420 1.00 96.38 200 ARG A C 1
ATOM 1539 O O . ARG A 1 200 ? 2.010 18.996 3.987 1.00 96.38 200 ARG A O 1
ATOM 1546 N N . GLN A 1 201 ? 1.304 21.093 3.725 1.00 95.25 201 GLN A N 1
ATOM 1547 C CA . GLN A 1 201 ? 0.846 20.879 2.348 1.00 95.25 201 GLN A CA 1
ATOM 1548 C C . GLN A 1 201 ? 2.052 20.911 1.404 1.00 95.25 201 GLN A C 1
ATOM 1550 O O . GLN A 1 201 ? 2.847 21.852 1.463 1.00 95.25 201 GLN A O 1
ATOM 1555 N N . LEU A 1 202 ? 2.205 19.885 0.564 1.00 95.56 202 LEU A N 1
ATOM 1556 C CA . LEU A 1 202 ? 3.357 19.766 -0.337 1.00 95.56 202 LEU A CA 1
ATOM 1557 C C . LEU A 1 202 ? 3.234 20.694 -1.547 1.00 95.56 202 LEU A C 1
ATOM 1559 O O . LEU A 1 202 ? 4.239 21.255 -1.982 1.00 95.56 202 LEU A O 1
ATOM 1563 N N . ASP A 1 203 ? 2.010 20.922 -2.030 1.00 96.56 203 ASP A N 1
ATOM 1564 C CA . ASP A 1 203 ? 1.721 21.910 -3.065 1.00 96.56 203 ASP A CA 1
ATOM 1565 C C . ASP A 1 203 ? 0.520 22.780 -2.660 1.00 96.56 203 ASP A C 1
ATOM 1567 O O . ASP A 1 203 ? -0.604 22.549 -3.107 1.00 96.56 203 ASP A O 1
ATOM 1571 N N . PRO A 1 204 ? 0.720 23.825 -1.832 1.00 96.69 204 PRO A N 1
ATOM 1572 C CA . PRO A 1 204 ? -0.371 24.690 -1.386 1.00 96.69 204 PRO A CA 1
ATOM 1573 C C . PRO A 1 204 ? -1.146 25.364 -2.530 1.00 96.69 204 PRO A C 1
ATOM 1575 O O . PRO A 1 204 ? -2.329 25.672 -2.365 1.00 96.69 204 PRO A O 1
ATOM 1578 N N . LYS A 1 205 ? -0.512 25.588 -3.692 1.00 97.50 205 LYS A N 1
ATOM 1579 C CA . LYS A 1 205 ? -1.184 26.199 -4.848 1.00 97.50 205 LYS A CA 1
ATOM 1580 C C . LYS A 1 205 ? -2.214 25.251 -5.442 1.00 97.50 205 LYS A C 1
ATOM 1582 O O . LYS A 1 205 ? -3.302 25.687 -5.802 1.00 97.50 205 LYS A O 1
ATOM 1587 N N . TYR A 1 206 ? -1.897 23.966 -5.532 1.00 97.62 206 TYR A N 1
ATOM 1588 C CA . TYR A 1 206 ? -2.842 22.965 -6.010 1.00 97.62 206 TYR A CA 1
ATOM 1589 C C . TYR A 1 206 ? -3.818 22.531 -4.902 1.00 97.62 206 TYR A C 1
ATOM 1591 O O . TYR A 1 206 ? -5.039 22.618 -5.067 1.00 97.62 206 TYR A O 1
ATOM 1599 N N . ASP A 1 207 ? -3.282 22.154 -3.741 1.00 97.31 207 ASP A N 1
ATOM 1600 C CA . ASP A 1 207 ? -4.011 21.569 -2.616 1.00 97.31 207 ASP A CA 1
ATOM 1601 C C . ASP A 1 207 ? -5.034 22.541 -2.008 1.00 97.31 207 ASP A C 1
ATOM 1603 O O . ASP A 1 207 ? -6.175 22.155 -1.749 1.00 97.31 207 ASP A O 1
ATOM 1607 N N . ILE A 1 208 ? -4.635 23.805 -1.797 1.00 97.38 208 ILE A N 1
ATOM 1608 C CA . ILE A 1 208 ? -5.418 24.812 -1.063 1.00 97.38 208 ILE A CA 1
ATOM 1609 C C . ILE A 1 208 ? -6.009 25.862 -2.004 1.00 97.38 208 ILE A C 1
ATOM 1611 O O . ILE A 1 208 ? -7.229 26.009 -2.069 1.00 97.38 208 ILE A O 1
ATOM 1615 N N . GLU A 1 209 ? -5.17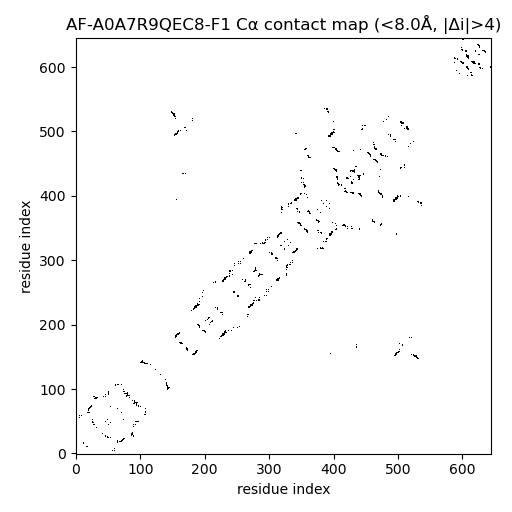8 26.596 -2.750 1.00 97.56 209 GLU A N 1
ATOM 1616 C CA . GLU A 1 209 ? -5.672 27.659 -3.645 1.00 97.56 209 GLU A CA 1
ATOM 1617 C C . GLU A 1 209 ? -6.520 27.066 -4.785 1.00 97.56 209 GLU A C 1
ATOM 1619 O O . GLU A 1 209 ? -7.607 27.560 -5.098 1.00 97.56 209 GLU A O 1
ATOM 1624 N N . GLY A 1 210 ? -6.050 25.955 -5.357 1.00 97.06 210 GLY A N 1
ATOM 1625 C CA . GLY A 1 210 ? -6.718 25.167 -6.389 1.00 97.06 210 GLY A CA 1
ATOM 1626 C C . GLY A 1 210 ? -7.842 24.263 -5.878 1.00 97.06 210 GLY A C 1
ATOM 1627 O O . GLY A 1 210 ? -8.545 23.660 -6.703 1.00 97.06 210 GLY A O 1
ATOM 1628 N N . LYS A 1 211 ? -8.051 24.208 -4.554 1.00 98.00 211 LYS A N 1
ATOM 1629 C CA . LYS A 1 211 ? -9.048 23.373 -3.865 1.00 98.00 211 LYS A CA 1
ATOM 1630 C C . LYS A 1 211 ? -8.911 21.881 -4.177 1.00 98.00 211 LYS A C 1
ATOM 1632 O O . LYS A 1 211 ? -9.920 21.198 -4.377 1.00 98.00 211 LYS A O 1
ATOM 1637 N N . GLY A 1 212 ? -7.679 21.387 -4.301 1.00 98.25 212 GLY A N 1
ATOM 1638 C CA . GLY A 1 212 ? -7.392 19.982 -4.594 1.00 98.25 212 GLY A CA 1
ATOM 1639 C C . GLY A 1 212 ? -8.070 19.041 -3.597 1.00 98.25 212 GLY A C 1
ATOM 1640 O O . GLY A 1 212 ? -8.766 18.112 -4.006 1.00 98.25 212 GLY A O 1
ATOM 1641 N N . TYR A 1 213 ? -7.983 19.334 -2.295 1.00 98.62 213 TYR A N 1
ATOM 1642 C CA . TYR A 1 213 ? -8.615 18.503 -1.264 1.00 98.62 213 TYR A CA 1
ATOM 1643 C C . TYR A 1 213 ? -10.142 18.488 -1.380 1.00 98.62 213 TYR A C 1
ATOM 1645 O O . TYR A 1 213 ? -10.743 17.414 -1.374 1.00 98.62 213 TYR A O 1
ATOM 1653 N N . GLU A 1 214 ? -10.788 19.647 -1.544 1.00 98.62 214 GLU A N 1
ATOM 1654 C CA . GLU A 1 214 ? -12.243 19.727 -1.691 1.00 98.62 214 GLU A CA 1
ATOM 1655 C C . GLU A 1 214 ? -12.741 19.041 -2.967 1.00 98.62 214 GLU A C 1
ATOM 1657 O O . GLU A 1 214 ? -13.759 18.348 -2.928 1.00 98.62 214 GLU A O 1
ATOM 1662 N N . LYS A 1 215 ? -12.033 19.203 -4.092 1.00 98.44 215 LYS A N 1
ATOM 1663 C CA . LYS A 1 215 ? -12.355 18.509 -5.348 1.00 98.44 215 LYS A CA 1
ATOM 1664 C C . LYS A 1 215 ? -12.225 16.999 -5.188 1.00 98.44 215 LYS A C 1
ATOM 1666 O O . LYS A 1 215 ? -13.112 16.265 -5.616 1.00 98.44 215 LYS A O 1
ATOM 1671 N N . PHE A 1 216 ? -11.165 16.543 -4.525 1.00 98.81 216 PHE A N 1
ATOM 1672 C CA . PHE A 1 216 ? -10.937 15.125 -4.289 1.00 98.81 216 PHE A CA 1
ATOM 1673 C C . PHE A 1 216 ? -12.054 14.521 -3.441 1.00 98.81 216 PHE A C 1
ATOM 1675 O O . PHE A 1 216 ? -12.685 13.554 -3.862 1.00 98.81 216 PHE A O 1
ATOM 1682 N N . VAL A 1 217 ? -12.389 15.120 -2.292 1.00 98.50 217 VAL A N 1
ATOM 1683 C CA . VAL A 1 217 ? -13.486 14.599 -1.461 1.00 98.50 217 VAL A CA 1
ATOM 16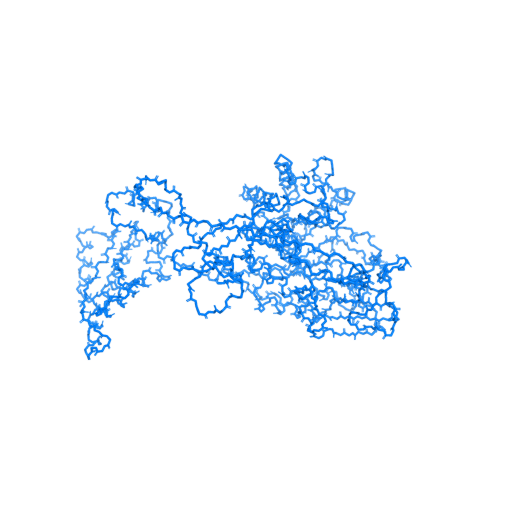84 C C . VAL A 1 217 ? -14.851 14.718 -2.143 1.00 98.50 217 VAL A C 1
ATOM 1686 O O . VAL A 1 217 ? -15.759 13.954 -1.814 1.00 98.50 217 VAL A O 1
ATOM 1689 N N . ALA A 1 218 ? -15.019 15.636 -3.103 1.00 98.44 218 ALA A N 1
ATOM 1690 C CA . ALA A 1 218 ? -16.242 15.775 -3.889 1.00 98.44 218 ALA A CA 1
ATOM 1691 C C . ALA A 1 218 ? -16.465 14.613 -4.871 1.00 98.44 218 ALA A C 1
ATOM 1693 O O . ALA A 1 218 ? -17.600 14.425 -5.310 1.00 98.44 218 ALA A O 1
ATOM 1694 N N . LEU A 1 219 ? -15.463 13.758 -5.129 1.00 98.50 219 LEU A N 1
ATOM 1695 C CA . LEU A 1 219 ? -15.646 12.519 -5.896 1.00 98.50 219 LEU A CA 1
ATOM 1696 C C . LEU A 1 219 ? -16.766 11.638 -5.335 1.00 98.50 219 LEU A C 1
ATOM 1698 O O . LEU A 1 219 ? -17.444 10.961 -6.106 1.00 98.50 219 LEU A O 1
ATOM 1702 N N . ARG A 1 220 ? -17.042 11.699 -4.024 1.00 97.06 220 ARG A N 1
ATOM 1703 C CA . ARG A 1 220 ? -18.165 10.968 -3.410 1.00 97.06 220 ARG A CA 1
ATOM 1704 C C . ARG A 1 220 ? -19.539 11.378 -3.943 1.00 97.06 220 ARG A C 1
ATOM 1706 O O . ARG A 1 220 ? -20.495 10.630 -3.787 1.00 97.06 220 ARG A O 1
ATOM 1713 N N . GLN A 1 221 ? -19.663 12.561 -4.549 1.00 97.31 221 GLN A N 1
ATOM 1714 C CA . GLN A 1 221 ? -20.906 12.989 -5.197 1.00 97.31 221 GLN A CA 1
ATOM 1715 C C . GLN A 1 221 ? -21.177 12.163 -6.458 1.00 97.31 221 GLN A C 1
ATOM 1717 O O . GLN A 1 221 ? -22.327 11.838 -6.743 1.00 97.31 221 GLN A O 1
ATOM 1722 N N . LYS A 1 222 ? -20.116 11.798 -7.189 1.00 97.75 222 LYS A N 1
ATOM 1723 C CA . LYS A 1 222 ? -20.183 10.939 -8.376 1.00 97.75 222 LYS A CA 1
ATOM 1724 C C . LYS A 1 222 ? -20.156 9.453 -8.008 1.00 97.75 222 LYS A C 1
ATOM 1726 O O . LYS A 1 222 ? -20.865 8.667 -8.623 1.00 97.75 222 LYS A O 1
ATOM 1731 N N . TYR A 1 223 ? -19.386 9.090 -6.983 1.00 98.25 223 TYR A N 1
ATOM 1732 C CA . TYR A 1 223 ? -19.173 7.714 -6.536 1.00 98.25 223 TYR A CA 1
ATOM 1733 C C . TYR A 1 223 ? -19.429 7.582 -5.021 1.00 98.25 223 TYR A C 1
ATOM 1735 O O . TYR A 1 223 ? -18.482 7.572 -4.230 1.00 98.25 223 TYR A O 1
ATOM 1743 N N . PRO A 1 224 ? -20.698 7.484 -4.577 1.00 97.75 224 PRO A N 1
ATOM 1744 C CA . PRO A 1 224 ? -21.050 7.506 -3.150 1.00 97.75 224 PRO A CA 1
ATOM 1745 C C . PRO A 1 224 ? -20.472 6.357 -2.315 1.00 97.75 224 PRO A C 1
ATOM 1747 O O . PRO A 1 224 ? -20.449 6.443 -1.088 1.00 97.75 224 PRO A O 1
ATOM 1750 N N . HIS A 1 225 ? -20.028 5.271 -2.957 1.00 96.69 225 HIS A N 1
ATOM 1751 C CA . HIS A 1 225 ? -19.406 4.124 -2.291 1.00 96.69 225 HIS A CA 1
ATOM 1752 C C . HIS A 1 225 ? -17.943 4.355 -1.908 1.00 96.69 225 HIS A C 1
ATOM 1754 O O . HIS A 1 225 ? -17.438 3.622 -1.057 1.00 96.69 225 HIS A O 1
ATOM 1760 N N . LEU A 1 226 ? -17.261 5.324 -2.529 1.00 98.00 226 LEU A N 1
ATOM 1761 C CA . LEU A 1 226 ? -15.834 5.533 -2.313 1.00 98.00 226 LEU A CA 1
ATOM 1762 C C . LEU A 1 226 ? -15.530 5.995 -0.892 1.00 98.00 226 LEU A C 1
ATOM 1764 O O . LEU A 1 226 ? -16.180 6.890 -0.348 1.00 98.00 226 LEU A O 1
ATOM 1768 N N . LYS A 1 227 ? -14.467 5.421 -0.335 1.00 98.56 227 LYS A N 1
ATOM 1769 C CA . LYS A 1 227 ? -13.774 5.953 0.836 1.00 98.56 227 LYS A CA 1
ATOM 1770 C C . LYS A 1 227 ? -12.594 6.791 0.371 1.00 98.56 227 LYS A C 1
ATOM 1772 O O . LYS A 1 227 ? -11.768 6.316 -0.405 1.00 98.56 227 LYS A O 1
ATOM 1777 N N . LEU A 1 228 ? -12.547 8.041 0.810 1.00 98.81 228 LEU A N 1
ATOM 1778 C CA . LEU A 1 228 ? -11.572 9.022 0.344 1.00 98.81 228 LEU A CA 1
ATOM 1779 C C . LEU A 1 228 ? -10.668 9.403 1.513 1.00 98.81 228 LEU A C 1
ATOM 1781 O O . LEU A 1 228 ? -11.100 10.130 2.406 1.00 98.81 228 LEU A O 1
ATOM 1785 N N . SER A 1 229 ? -9.440 8.894 1.519 1.00 98.81 229 SER A N 1
ATOM 1786 C CA . SER A 1 229 ? -8.444 9.146 2.569 1.00 98.81 229 SER A CA 1
ATOM 1787 C C . SER A 1 229 ? -7.317 10.033 2.047 1.00 98.81 229 SER A C 1
ATOM 1789 O O . SER A 1 229 ? -7.204 10.272 0.844 1.00 98.81 229 SER A O 1
ATOM 1791 N N . ILE A 1 230 ? -6.476 10.519 2.953 1.00 98.88 230 ILE A N 1
ATOM 1792 C CA . ILE A 1 230 ? -5.265 11.270 2.620 1.00 98.88 230 ILE A CA 1
ATOM 1793 C C . ILE A 1 230 ? -4.054 10.634 3.305 1.00 98.88 230 ILE A C 1
ATOM 1795 O O . ILE A 1 230 ? -4.149 10.236 4.466 1.00 98.88 230 ILE A O 1
ATOM 1799 N N . ALA A 1 231 ? -2.946 10.512 2.578 1.00 98.88 231 ALA A N 1
ATOM 1800 C CA . ALA A 1 231 ? -1.709 9.918 3.067 1.00 98.88 231 ALA A CA 1
ATOM 1801 C C . ALA A 1 231 ? -0.676 10.979 3.448 1.00 98.88 231 ALA A C 1
ATOM 1803 O O . ALA A 1 231 ? -0.586 12.033 2.808 1.00 98.88 231 ALA A O 1
ATOM 1804 N N . ILE A 1 232 ? 0.142 10.665 4.451 1.00 98.69 232 ILE A N 1
ATOM 1805 C CA . ILE A 1 232 ? 1.341 11.429 4.808 1.00 98.69 232 ILE A CA 1
ATOM 1806 C C . ILE A 1 232 ? 2.606 10.610 4.582 1.00 98.69 232 ILE A C 1
ATOM 1808 O O . ILE A 1 232 ? 2.642 9.436 4.940 1.00 98.69 232 ILE A O 1
ATOM 1812 N N . GLY A 1 233 ? 3.664 11.254 4.093 1.00 96.75 233 GLY A N 1
ATOM 1813 C CA . GLY A 1 233 ? 4.981 10.638 3.964 1.00 96.75 233 GLY A CA 1
ATOM 1814 C C . GLY A 1 233 ? 5.365 10.397 2.517 1.00 96.75 233 GLY A C 1
ATOM 1815 O O . GLY A 1 233 ? 5.416 11.335 1.723 1.00 96.75 233 GLY A O 1
ATOM 1816 N N . GLY A 1 234 ? 5.692 9.147 2.206 1.00 94.62 234 GLY A N 1
ATOM 1817 C CA . GLY A 1 234 ? 6.292 8.759 0.940 1.00 94.62 234 GLY A CA 1
ATOM 1818 C C . GLY A 1 234 ? 7.809 8.964 0.905 1.00 94.62 234 GLY A C 1
ATOM 1819 O O . GLY A 1 234 ? 8.419 9.647 1.737 1.00 94.62 234 GLY A O 1
ATOM 1820 N N . TRP A 1 235 ? 8.439 8.348 -0.092 1.00 93.06 235 TRP A N 1
ATOM 1821 C CA . TRP A 1 235 ? 9.894 8.294 -0.223 1.00 93.06 235 TRP A CA 1
ATOM 1822 C C . TRP A 1 235 ? 10.602 9.663 -0.188 1.00 93.06 235 TRP A C 1
ATOM 1824 O O . TRP A 1 235 ? 11.648 9.787 0.461 1.00 93.06 235 TRP A O 1
ATOM 1834 N N . ASP A 1 236 ? 10.049 10.691 -0.834 1.00 93.38 236 ASP A N 1
ATOM 1835 C CA . ASP A 1 236 ? 10.709 11.999 -0.983 1.00 93.38 236 ASP A CA 1
ATOM 1836 C C . ASP A 1 236 ? 10.648 12.875 0.278 1.00 93.38 236 ASP A C 1
ATOM 1838 O O . ASP A 1 236 ? 11.471 13.777 0.442 1.00 93.38 236 ASP A O 1
ATOM 1842 N N . GLU A 1 237 ? 9.740 12.586 1.215 1.00 94.81 237 GLU A N 1
ATOM 1843 C CA . GLU A 1 237 ? 9.686 13.289 2.500 1.00 94.81 237 GLU A CA 1
ATOM 1844 C C . GLU A 1 237 ? 10.904 12.960 3.380 1.00 94.81 237 GLU A C 1
ATOM 1846 O O . GLU A 1 237 ? 11.376 13.810 4.134 1.00 94.81 237 GLU A O 1
ATOM 1851 N N . GLY A 1 238 ? 11.456 11.748 3.278 1.00 92.94 238 GLY A N 1
ATOM 1852 C CA . GLY A 1 238 ? 12.502 11.260 4.185 1.00 92.94 238 GLY A CA 1
ATOM 1853 C C . GLY A 1 238 ? 11.944 10.670 5.489 1.00 92.94 238 GLY A C 1
ATOM 1854 O O . GLY A 1 238 ? 10.743 10.682 5.731 1.00 92.94 238 GLY A O 1
ATOM 1855 N N . GLY A 1 239 ? 12.817 10.107 6.334 1.00 95.12 239 GLY A N 1
ATOM 1856 C CA . GLY A 1 239 ? 12.406 9.431 7.579 1.00 95.12 239 GLY A CA 1
ATOM 1857 C C . GLY A 1 239 ? 12.728 10.179 8.878 1.00 95.12 239 GLY A C 1
ATOM 1858 O O . GLY A 1 239 ? 12.124 9.892 9.912 1.00 95.12 239 GLY A O 1
ATOM 1859 N N . LYS A 1 240 ? 13.643 11.157 8.843 1.00 96.62 240 LYS A N 1
ATOM 1860 C CA . LYS A 1 240 ? 14.179 11.808 10.050 1.00 96.62 240 LYS A CA 1
ATOM 1861 C C . LYS A 1 240 ? 13.108 12.546 10.854 1.00 96.62 240 LYS A C 1
ATOM 1863 O O . LYS A 1 240 ? 12.994 12.335 12.059 1.00 96.62 240 LYS A O 1
ATOM 1868 N N . GLN A 1 241 ? 12.326 13.412 10.207 1.00 96.94 241 GLN A N 1
ATOM 1869 C CA . GLN A 1 241 ? 11.333 14.227 10.910 1.00 96.94 241 GLN A CA 1
ATOM 1870 C C . GLN A 1 241 ? 10.227 13.374 11.544 1.00 96.94 241 GLN A C 1
ATOM 1872 O O . GLN A 1 241 ? 9.718 13.729 12.605 1.00 96.94 241 GLN A O 1
ATOM 1877 N N . TYR A 1 242 ? 9.912 12.217 10.953 1.00 98.44 242 TYR A N 1
ATOM 1878 C CA . TYR A 1 242 ? 8.969 11.257 11.521 1.00 98.44 242 TYR A CA 1
ATOM 1879 C C . TYR A 1 242 ? 9.534 10.614 12.789 1.00 98.44 242 TYR A C 1
ATOM 1881 O O . TYR A 1 242 ? 8.855 10.642 13.813 1.00 98.44 242 TYR A O 1
ATOM 1889 N N . SER A 1 243 ? 10.789 10.142 12.767 1.00 98.50 243 SER A N 1
ATOM 1890 C CA . SER A 1 243 ? 11.478 9.612 13.959 1.00 98.50 243 SER A CA 1
ATOM 1891 C C . SER A 1 243 ? 11.487 10.631 15.110 1.00 98.50 243 SER A C 1
ATOM 1893 O O . SER A 1 243 ? 11.096 10.327 16.240 1.00 98.50 243 SER A O 1
ATOM 1895 N N . GLU A 1 244 ? 11.834 11.889 14.819 1.00 98.31 244 GLU A N 1
ATOM 1896 C CA . GLU A 1 244 ? 11.878 12.973 15.809 1.00 98.31 244 GLU A CA 1
ATOM 1897 C C . GLU A 1 244 ? 10.498 13.405 16.335 1.00 98.31 244 GLU A C 1
ATOM 1899 O O . GLU A 1 244 ? 10.401 13.882 17.475 1.00 98.31 244 GLU A O 1
ATOM 1904 N N . MET A 1 245 ? 9.446 13.272 15.521 1.00 98.62 245 MET A N 1
ATOM 1905 C CA . MET A 1 245 ? 8.059 13.513 15.923 1.00 98.62 245 MET A CA 1
ATOM 1906 C C . MET A 1 245 ? 7.574 12.394 16.844 1.00 98.62 245 MET A C 1
ATOM 1908 O O . MET A 1 245 ? 7.118 12.674 17.955 1.00 98.62 245 MET A O 1
ATOM 1912 N N . VAL A 1 246 ? 7.754 11.125 16.454 1.00 98.56 246 VAL A N 1
ATOM 1913 C CA . VAL A 1 246 ? 7.254 9.995 17.248 1.00 98.56 246 VAL A CA 1
ATOM 1914 C C . VAL A 1 246 ? 8.006 9.799 18.560 1.00 98.56 246 VAL A C 1
ATOM 1916 O O . VAL A 1 246 ? 7.429 9.292 19.520 1.00 98.56 246 VAL A O 1
ATOM 1919 N N . ALA A 1 247 ? 9.261 10.242 18.655 1.00 98.44 247 ALA A N 1
ATOM 1920 C CA . ALA A 1 247 ? 10.051 10.161 19.883 1.00 98.44 247 ALA A CA 1
ATOM 1921 C C . ALA A 1 247 ? 9.523 11.044 21.029 1.00 98.44 247 ALA A C 1
ATOM 1923 O O . ALA A 1 247 ? 9.872 10.819 22.189 1.00 98.44 247 ALA A O 1
ATOM 1924 N N . ASN A 1 248 ? 8.683 12.044 20.742 1.00 98.56 248 ASN A N 1
ATOM 1925 C CA . ASN A 1 248 ? 8.188 12.989 21.739 1.00 98.56 248 ASN A CA 1
ATOM 1926 C C . ASN A 1 248 ? 6.658 12.929 21.859 1.00 98.56 248 ASN A C 1
ATOM 1928 O O . ASN A 1 248 ? 5.935 13.149 20.893 1.00 98.56 248 ASN A O 1
ATOM 1932 N N . LYS A 1 249 ? 6.161 12.686 23.077 1.00 98.44 249 LYS A N 1
ATOM 1933 C CA . LYS A 1 249 ? 4.725 12.553 23.364 1.00 98.44 249 LYS A CA 1
ATOM 1934 C C . LYS A 1 249 ? 3.907 13.789 22.978 1.00 98.44 249 LYS A C 1
ATOM 1936 O O . LYS A 1 249 ? 2.814 13.637 22.444 1.00 98.44 249 LYS A O 1
ATOM 1941 N N . ASP A 1 250 ? 4.414 14.989 23.243 1.00 98.31 250 ASP A N 1
ATOM 1942 C CA . ASP A 1 250 ? 3.683 16.228 22.962 1.00 98.31 250 ASP A CA 1
ATOM 1943 C C . ASP A 1 250 ? 3.620 16.495 21.455 1.00 98.31 250 ASP A C 1
ATOM 1945 O O . ASP A 1 250 ? 2.575 16.895 20.945 1.00 98.31 250 ASP A O 1
ATOM 1949 N N . LYS A 1 251 ? 4.700 16.185 20.722 1.00 98.50 251 LYS A N 1
ATOM 1950 C CA . LYS A 1 251 ? 4.709 16.259 19.254 1.00 98.50 251 LYS A CA 1
ATOM 1951 C C . LYS A 1 251 ? 3.731 15.267 18.632 1.00 98.50 251 LYS A C 1
ATOM 1953 O O . LYS A 1 251 ? 2.953 15.667 17.773 1.00 98.50 251 LYS A O 1
ATOM 1958 N N . ARG A 1 252 ? 3.705 14.012 19.102 1.00 98.62 252 ARG A N 1
ATOM 1959 C CA . ARG A 1 252 ? 2.693 13.038 18.661 1.00 98.62 252 ARG A CA 1
ATOM 1960 C C . ARG A 1 252 ? 1.281 13.534 18.945 1.00 98.62 252 ARG A C 1
ATOM 1962 O O . ARG A 1 252 ? 0.448 13.525 18.050 1.00 98.62 252 ARG A O 1
ATOM 1969 N N . ALA A 1 253 ? 1.013 14.024 20.155 1.00 98.56 253 ALA A N 1
ATOM 1970 C CA . ALA A 1 253 ? -0.307 14.535 20.514 1.00 98.56 253 ALA A CA 1
ATOM 1971 C C . ALA A 1 253 ? -0.745 15.713 19.624 1.00 98.56 253 ALA A C 1
ATOM 1973 O O . ALA A 1 253 ? -1.906 15.764 19.210 1.00 98.56 253 ALA A O 1
ATOM 1974 N N . ASN A 1 254 ? 0.172 16.633 19.303 1.00 98.56 254 ASN A N 1
ATOM 1975 C CA . ASN A 1 254 ? -0.091 17.733 18.377 1.00 98.56 254 ASN A CA 1
ATOM 1976 C C . ASN A 1 254 ? -0.374 17.222 16.959 1.00 98.56 254 ASN A C 1
ATOM 1978 O O . ASN A 1 254 ? -1.415 17.545 16.395 1.00 98.56 254 ASN A O 1
ATOM 1982 N N . PHE A 1 255 ? 0.481 16.342 16.438 1.00 98.69 255 PHE A N 1
ATOM 1983 C CA . PHE A 1 255 ? 0.297 15.709 15.134 1.00 98.69 255 PHE A CA 1
ATOM 1984 C C . PHE A 1 255 ? -1.065 15.004 15.022 1.00 98.69 255 PHE A C 1
ATOM 1986 O O . PHE A 1 255 ? -1.823 15.246 14.086 1.00 98.69 255 PHE A O 1
ATOM 1993 N N . VAL A 1 256 ? -1.433 14.183 16.014 1.00 98.88 256 VAL A N 1
ATOM 1994 C CA . VAL A 1 256 ? -2.730 13.486 16.053 1.00 98.88 256 VAL A CA 1
ATOM 1995 C C . VAL A 1 256 ? -3.893 14.479 16.022 1.00 98.88 256 VAL A C 1
ATOM 1997 O O . VAL A 1 256 ? -4.881 14.255 15.319 1.00 98.88 256 VAL A O 1
ATOM 2000 N N . LYS A 1 257 ? -3.786 15.587 16.765 1.00 98.62 257 LYS A N 1
ATOM 2001 C CA . LYS A 1 257 ? -4.797 16.648 16.755 1.00 98.62 257 LYS A CA 1
ATOM 2002 C C . LYS A 1 257 ? -4.927 17.273 15.364 1.00 98.62 257 LYS A C 1
ATOM 2004 O O . LYS A 1 257 ? -6.046 17.415 14.880 1.00 98.62 257 LYS A O 1
ATOM 2009 N N . GLU A 1 258 ? -3.820 17.624 14.718 1.00 98.50 258 GLU A N 1
ATOM 2010 C CA . GLU A 1 258 ? -3.844 18.230 13.383 1.00 98.50 258 GLU A CA 1
ATOM 2011 C C . GLU A 1 258 ? -4.399 17.290 12.316 1.00 98.50 258 GLU A C 1
ATOM 2013 O O . GLU A 1 258 ? -5.159 17.728 11.454 1.00 98.50 258 GLU A O 1
ATOM 2018 N N . VAL A 1 259 ? -4.093 15.994 12.401 1.00 98.75 259 VAL A N 1
ATOM 2019 C CA . VAL A 1 259 ? -4.686 14.980 11.521 1.00 98.75 259 VAL A CA 1
ATOM 2020 C C . VAL A 1 259 ? -6.207 14.962 11.671 1.00 98.75 259 VAL A C 1
ATOM 2022 O O . VAL A 1 259 ? -6.929 15.011 10.676 1.00 98.75 259 VAL A O 1
ATOM 2025 N N . VAL A 1 260 ? -6.718 14.951 12.905 1.00 98.62 260 VAL A N 1
ATOM 2026 C CA . VAL A 1 260 ? -8.167 15.005 13.159 1.00 98.62 260 VAL A CA 1
ATOM 2027 C C . VAL A 1 260 ? -8.778 16.310 12.633 1.00 98.62 260 VAL A C 1
ATOM 2029 O O . VAL A 1 260 ? -9.852 16.278 12.026 1.00 98.62 260 VAL A O 1
ATOM 2032 N N . ASP A 1 261 ? -8.104 17.446 12.819 1.00 98.50 261 ASP A N 1
ATOM 2033 C CA . ASP A 1 261 ? -8.562 18.745 12.316 1.00 98.50 261 ASP A CA 1
ATOM 2034 C C . ASP A 1 261 ? -8.606 18.773 10.779 1.00 98.50 261 ASP A C 1
ATOM 2036 O O . ASP A 1 261 ? -9.597 19.228 10.206 1.00 98.50 261 ASP A O 1
ATOM 2040 N N . LEU A 1 262 ? -7.586 18.235 10.102 1.00 98.50 262 LEU A N 1
ATOM 2041 C CA . LEU A 1 262 ? -7.524 18.117 8.643 1.00 98.50 262 LEU A CA 1
ATOM 2042 C C . LEU A 1 262 ? -8.675 17.261 8.103 1.00 98.50 262 LEU A C 1
ATOM 2044 O O . LEU A 1 262 ? -9.405 17.694 7.205 1.00 98.50 262 LEU A O 1
ATOM 2048 N N . ILE A 1 263 ? -8.857 16.064 8.673 1.00 98.50 263 ILE A N 1
ATOM 2049 C CA . ILE A 1 263 ? -9.911 15.128 8.272 1.00 98.50 263 ILE A CA 1
ATOM 2050 C C . ILE A 1 263 ? -11.283 15.777 8.430 1.00 98.50 263 ILE A C 1
ATOM 2052 O O . ILE A 1 263 ? -12.099 15.714 7.513 1.00 98.50 263 ILE A O 1
ATOM 2056 N N . ASN A 1 264 ? -11.538 16.427 9.567 1.00 98.06 264 ASN A N 1
ATOM 2057 C CA . ASN A 1 264 ? -12.823 17.064 9.835 1.00 98.06 264 ASN A CA 1
ATOM 2058 C C . ASN A 1 264 ? -13.052 18.304 8.960 1.00 98.06 264 ASN A C 1
ATOM 2060 O O . ASN A 1 264 ? -14.168 18.509 8.484 1.00 98.06 264 ASN A O 1
ATOM 2064 N N . LYS A 1 265 ? -12.010 19.109 8.711 1.00 98.06 265 LYS A N 1
ATOM 2065 C CA . LYS A 1 265 ? -12.090 20.318 7.881 1.00 98.06 265 LYS A CA 1
ATOM 2066 C C . LYS A 1 265 ? -12.482 19.997 6.442 1.00 98.06 265 LYS A C 1
ATOM 2068 O O . LYS A 1 265 ? -13.369 20.650 5.899 1.00 98.06 265 LYS A O 1
ATOM 2073 N N . TYR A 1 266 ? -11.831 19.007 5.837 1.00 98.38 266 TYR A N 1
ATOM 2074 C CA . TYR A 1 266 ? -12.059 18.644 4.435 1.00 98.38 266 TYR A CA 1
ATOM 2075 C C . TYR A 1 266 ? -12.990 17.441 4.264 1.00 98.38 266 TYR A C 1
ATOM 2077 O O . TYR A 1 266 ? -13.335 17.090 3.144 1.00 98.38 266 TYR A O 1
ATOM 2085 N N . ASN A 1 267 ? -13.467 16.841 5.356 1.00 97.50 267 ASN A N 1
ATOM 2086 C CA . ASN A 1 267 ? -14.377 15.695 5.356 1.00 97.50 267 ASN A CA 1
ATOM 2087 C C . ASN A 1 267 ? -13.783 14.453 4.656 1.00 97.50 267 ASN A C 1
ATOM 2089 O O . ASN A 1 267 ? -14.473 13.790 3.876 1.00 97.50 267 ASN A O 1
ATOM 2093 N N . PHE A 1 268 ? -12.515 14.134 4.931 1.00 98.69 268 PHE A N 1
ATOM 2094 C CA . PHE A 1 268 ? -11.899 12.859 4.538 1.00 98.69 268 PHE A CA 1
ATOM 2095 C C . PHE A 1 268 ? -12.483 11.689 5.353 1.00 98.69 268 PHE A C 1
ATOM 2097 O O . PHE A 1 268 ? -12.995 11.862 6.460 1.00 98.69 268 PHE A O 1
ATOM 2104 N N . ASP A 1 269 ? -12.430 10.480 4.800 1.00 98.62 269 ASP A N 1
ATOM 2105 C CA . ASP A 1 269 ? -12.900 9.240 5.432 1.00 98.62 269 ASP A CA 1
ATOM 2106 C C . ASP A 1 269 ? -11.833 8.535 6.265 1.00 98.62 269 ASP A C 1
ATOM 2108 O O . ASP A 1 269 ? -12.169 7.691 7.095 1.00 98.62 269 ASP A O 1
ATOM 2112 N N . GLY A 1 270 ? -10.575 8.932 6.113 1.00 98.44 270 GLY A N 1
ATOM 2113 C CA . GLY A 1 270 ? -9.481 8.387 6.890 1.00 98.44 270 GLY A CA 1
ATOM 2114 C C . GLY A 1 270 ? -8.142 9.027 6.590 1.00 98.44 270 GLY A C 1
ATOM 2115 O O . GLY A 1 270 ? -8.049 10.018 5.860 1.00 98.44 270 GLY A O 1
ATOM 2116 N N . PHE A 1 271 ? -7.115 8.424 7.172 1.00 98.88 271 PHE A N 1
ATOM 2117 C CA . PHE A 1 271 ? -5.735 8.862 7.071 1.00 98.88 271 PHE A CA 1
ATOM 2118 C C . PHE A 1 271 ? -4.803 7.663 6.955 1.00 98.88 271 PHE A C 1
ATOM 2120 O O . PHE A 1 271 ? -5.003 6.653 7.635 1.00 98.88 271 PHE A O 1
ATOM 2127 N N . ASP A 1 272 ? -3.801 7.801 6.101 1.00 98.94 272 ASP A N 1
ATOM 2128 C CA . ASP A 1 272 ? -2.874 6.739 5.738 1.00 98.94 272 ASP A CA 1
ATOM 2129 C C . ASP A 1 272 ? -1.436 7.138 6.103 1.00 98.94 272 ASP A C 1
ATOM 2131 O O . ASP A 1 272 ? -0.992 8.256 5.825 1.00 98.94 272 ASP A O 1
ATOM 2135 N N . LEU A 1 273 ? -0.746 6.262 6.832 1.00 98.88 273 LEU A N 1
ATOM 2136 C CA . LEU A 1 273 ? 0.606 6.493 7.339 1.00 98.88 273 LEU A CA 1
ATOM 2137 C C . LEU A 1 273 ? 1.652 5.840 6.434 1.00 98.88 273 LEU A C 1
ATOM 2139 O O . LEU A 1 273 ? 1.846 4.627 6.512 1.00 98.88 273 LEU A O 1
ATOM 2143 N N . ASP A 1 274 ? 2.416 6.657 5.710 1.00 98.62 274 ASP A N 1
ATOM 2144 C CA . ASP A 1 274 ? 3.427 6.197 4.750 1.00 98.62 274 ASP A CA 1
ATOM 2145 C C . ASP A 1 274 ? 4.826 6.681 5.169 1.00 98.62 274 ASP A C 1
ATOM 2147 O O . ASP A 1 274 ? 5.593 7.256 4.394 1.00 98.62 274 ASP A O 1
ATOM 2151 N N . TRP A 1 275 ? 5.179 6.477 6.444 1.00 98.56 275 TRP A N 1
ATOM 2152 C CA . TRP A 1 275 ? 6.544 6.723 6.916 1.00 98.56 275 TRP A CA 1
ATOM 2153 C C . TRP A 1 275 ? 7.483 5.628 6.403 1.00 98.56 275 TRP A C 1
ATOM 2155 O O . TRP A 1 275 ? 7.385 4.468 6.803 1.00 98.56 275 TRP A O 1
ATOM 2165 N N . GLU A 1 276 ? 8.456 6.023 5.579 1.00 97.81 276 GLU A N 1
ATOM 2166 C CA . GLU A 1 276 ? 9.454 5.125 4.999 1.00 97.81 276 GLU A CA 1
ATOM 2167 C C . GLU A 1 276 ? 10.869 5.338 5.580 1.00 97.81 276 GLU A C 1
ATOM 2169 O O . GLU A 1 276 ? 11.617 6.201 5.114 1.00 97.81 276 GLU A O 1
ATOM 2174 N N . TYR A 1 277 ? 11.324 4.598 6.599 1.00 98.12 277 TYR A N 1
ATOM 2175 C CA . TYR A 1 277 ? 10.593 3.630 7.431 1.00 98.12 277 TYR A CA 1
ATOM 2176 C C . TYR A 1 277 ? 10.983 3.801 8.913 1.00 98.12 277 TYR A C 1
ATOM 2178 O O . TYR A 1 277 ? 12.126 4.193 9.178 1.00 98.12 277 TYR A O 1
ATOM 2186 N N . PRO A 1 278 ? 10.108 3.459 9.880 1.00 98.50 278 PRO A N 1
ATOM 2187 C CA . PRO A 1 278 ? 10.490 3.377 11.287 1.00 98.50 278 PRO A CA 1
ATOM 2188 C C . PRO A 1 278 ? 11.702 2.460 11.476 1.00 98.50 278 PRO A C 1
ATOM 2190 O O . PRO A 1 278 ? 11.740 1.358 10.929 1.00 98.50 278 PRO A O 1
ATOM 2193 N N . GLY A 1 279 ? 12.713 2.919 12.216 1.00 98.06 279 GLY A N 1
ATOM 2194 C CA . GLY A 1 279 ? 13.901 2.125 12.558 1.00 98.06 279 GLY A CA 1
ATOM 2195 C C . GLY A 1 279 ? 14.938 1.982 11.440 1.00 98.06 279 GLY A C 1
ATOM 2196 O O . GLY A 1 279 ? 16.048 1.514 11.690 1.00 98.06 279 GLY A O 1
ATOM 2197 N N . ALA A 1 280 ? 14.630 2.428 10.220 1.00 97.62 280 ALA A N 1
ATOM 2198 C CA . ALA A 1 280 ? 15.526 2.326 9.075 1.00 97.62 280 ALA A CA 1
ATOM 2199 C C . ALA A 1 280 ? 16.687 3.328 9.158 1.00 97.62 280 ALA A C 1
ATOM 2201 O O . ALA A 1 280 ? 16.514 4.526 8.927 1.00 97.62 280 ALA A O 1
ATOM 2202 N N . SER A 1 281 ? 17.898 2.837 9.420 1.00 95.81 281 SER A N 1
ATOM 2203 C CA . SER A 1 281 ? 19.101 3.674 9.545 1.00 95.81 281 SER A CA 1
ATOM 2204 C C . SER A 1 281 ? 19.453 4.437 8.260 1.00 95.81 281 SER A C 1
ATOM 2206 O O . SER A 1 281 ? 19.797 5.616 8.317 1.00 95.81 281 SER A O 1
ATOM 2208 N N . ASP A 1 282 ? 19.277 3.821 7.090 1.00 95.00 282 ASP A N 1
ATOM 2209 C CA . ASP A 1 282 ? 19.446 4.442 5.766 1.00 95.00 282 ASP A CA 1
ATOM 2210 C C . ASP A 1 282 ? 18.399 5.528 5.462 1.00 95.00 282 ASP A C 1
ATOM 2212 O O . ASP A 1 282 ? 18.559 6.316 4.531 1.00 95.00 282 ASP A O 1
ATOM 2216 N N . ARG A 1 283 ? 17.348 5.606 6.282 1.00 96.56 283 ARG A N 1
ATOM 2217 C CA . ARG A 1 283 ? 16.302 6.633 6.242 1.00 96.56 283 ARG A CA 1
ATOM 2218 C C . ARG A 1 283 ? 16.343 7.550 7.465 1.00 96.56 283 ARG A C 1
ATOM 2220 O O . ARG A 1 283 ? 15.416 8.329 7.671 1.00 96.56 283 ARG A O 1
ATOM 2227 N N . GLN A 1 284 ? 17.443 7.507 8.225 1.00 96.56 284 GLN A N 1
ATOM 2228 C CA . GLN A 1 284 ? 17.681 8.308 9.431 1.00 96.56 284 GLN A CA 1
ATOM 2229 C C . GLN A 1 284 ? 16.680 8.021 10.566 1.00 96.56 284 GLN A C 1
ATOM 2231 O O . GLN A 1 284 ? 16.374 8.908 11.360 1.00 96.56 284 GLN A O 1
ATOM 2236 N N . GLY A 1 285 ? 16.177 6.788 10.634 1.00 96.75 285 GLY A N 1
ATOM 2237 C CA . GLY A 1 285 ? 15.418 6.275 11.770 1.00 96.75 285 GLY A CA 1
ATOM 2238 C C . GLY A 1 285 ? 16.312 5.831 12.933 1.00 96.75 285 GLY A C 1
ATOM 2239 O O . GLY A 1 285 ? 17.532 5.696 12.805 1.00 96.75 285 GLY A O 1
ATOM 2240 N N . ALA A 1 286 ? 15.684 5.580 14.076 1.00 97.38 286 ALA A N 1
ATOM 2241 C CA . ALA A 1 286 ? 16.300 5.137 15.321 1.00 97.38 286 ALA A CA 1
ATOM 2242 C C . ALA A 1 286 ? 15.675 3.826 15.821 1.00 97.38 286 ALA A C 1
ATOM 2244 O O . ALA A 1 286 ? 14.498 3.568 15.610 1.00 97.38 286 ALA A O 1
ATOM 2245 N N . TYR A 1 287 ? 16.422 3.021 16.584 1.00 96.75 287 TYR A N 1
ATOM 2246 C CA . TYR A 1 287 ? 15.919 1.753 17.147 1.00 96.75 287 TYR A CA 1
ATOM 2247 C C . TYR A 1 287 ? 14.614 1.910 17.957 1.00 96.75 287 TYR A C 1
ATOM 2249 O O . TYR A 1 287 ? 13.745 1.041 17.938 1.00 96.75 287 TYR A O 1
ATOM 2257 N N . ALA A 1 288 ? 14.451 3.038 18.659 1.00 97.75 288 ALA A N 1
ATOM 2258 C CA . ALA A 1 288 ? 13.250 3.329 19.444 1.00 97.75 288 ALA A CA 1
ATOM 2259 C C . ALA A 1 288 ? 11.993 3.572 18.583 1.00 97.75 288 ALA A C 1
ATOM 2261 O O . ALA A 1 288 ? 10.878 3.532 19.107 1.00 97.75 288 ALA A O 1
ATOM 2262 N N . ASP A 1 289 ? 12.153 3.803 17.277 1.00 98.69 289 ASP A N 1
ATOM 2263 C CA . ASP A 1 289 ? 11.058 4.098 16.354 1.00 98.69 289 ASP A CA 1
ATOM 2264 C C . ASP A 1 289 ? 10.022 2.986 16.304 1.00 98.69 289 ASP A C 1
ATOM 2266 O O . ASP A 1 289 ? 8.842 3.288 16.202 1.00 98.69 289 ASP A O 1
ATOM 2270 N N . LYS A 1 290 ? 10.421 1.717 16.440 1.00 98.38 290 LYS A N 1
ATOM 2271 C CA . LYS A 1 290 ? 9.479 0.592 16.453 1.00 98.38 290 LYS A CA 1
ATOM 2272 C C . LYS A 1 290 ? 8.403 0.740 17.526 1.00 98.38 290 LYS A C 1
ATOM 2274 O O . LYS A 1 290 ? 7.209 0.642 17.249 1.00 98.38 290 LYS A O 1
ATOM 2279 N N . ALA A 1 291 ? 8.833 1.026 18.754 1.00 97.94 291 ALA A N 1
ATOM 2280 C CA . ALA A 1 291 ? 7.925 1.248 19.873 1.00 97.94 291 ALA A CA 1
ATOM 2281 C C . ALA A 1 291 ? 7.175 2.581 19.725 1.00 97.94 291 ALA A C 1
ATOM 2283 O O . ALA A 1 291 ? 5.974 2.652 19.980 1.00 97.94 291 ALA A O 1
ATOM 2284 N N . ASN A 1 292 ? 7.861 3.635 19.278 1.00 98.75 292 ASN A N 1
ATOM 2285 C CA . ASN A 1 292 ? 7.271 4.965 19.137 1.00 98.75 292 ASN A CA 1
ATOM 2286 C C . ASN A 1 292 ? 6.224 5.047 18.014 1.00 98.75 292 ASN A C 1
ATOM 2288 O O . ASN A 1 292 ? 5.226 5.751 18.160 1.00 98.75 292 ASN A O 1
ATOM 2292 N N . TYR A 1 293 ? 6.416 4.311 16.921 1.00 98.88 293 TYR A N 1
ATOM 2293 C CA . TYR A 1 293 ? 5.449 4.188 15.836 1.00 98.88 293 TYR A CA 1
ATOM 2294 C C . TYR A 1 293 ? 4.180 3.481 16.317 1.00 98.88 293 TYR A C 1
ATOM 2296 O O . TYR A 1 293 ? 3.079 3.962 16.058 1.00 98.88 293 TYR A O 1
ATOM 2304 N N . LEU A 1 294 ? 4.309 2.410 17.112 1.00 98.50 294 LEU A N 1
ATOM 2305 C CA . LEU A 1 294 ? 3.149 1.784 17.751 1.00 98.50 294 LEU A CA 1
ATOM 2306 C C . LEU A 1 294 ? 2.402 2.770 18.666 1.00 98.50 294 LEU A C 1
ATOM 2308 O O . LEU A 1 294 ? 1.174 2.827 18.609 1.00 98.50 294 LEU A O 1
ATOM 2312 N N . LEU A 1 295 ? 3.116 3.567 19.473 1.00 98.62 295 LEU A N 1
ATOM 2313 C CA . LEU A 1 295 ? 2.492 4.595 20.318 1.00 98.62 295 LEU A CA 1
ATOM 2314 C C . LEU A 1 295 ? 1.714 5.621 19.486 1.00 98.62 295 LEU A C 1
ATOM 2316 O O . LEU A 1 295 ? 0.582 5.948 19.837 1.00 98.62 295 LEU A O 1
ATOM 2320 N N . LEU A 1 296 ? 2.282 6.086 18.368 1.00 98.88 296 LEU A N 1
ATOM 2321 C CA . LEU A 1 296 ? 1.584 6.977 17.441 1.00 98.88 296 LEU A CA 1
ATOM 2322 C C . LEU A 1 296 ? 0.280 6.340 16.938 1.00 98.88 296 LEU A C 1
ATOM 2324 O O . LEU A 1 296 ? -0.779 6.957 17.033 1.00 98.88 296 LEU A O 1
ATOM 2328 N N . VAL A 1 297 ? 0.336 5.101 16.442 1.00 98.75 297 VAL A N 1
ATOM 2329 C CA . VAL A 1 297 ? -0.840 4.404 15.894 1.00 98.75 297 VAL A CA 1
ATOM 2330 C C . VAL A 1 297 ? -1.909 4.175 16.970 1.00 98.75 297 VAL A C 1
ATOM 2332 O O . VAL A 1 297 ? -3.097 4.349 16.700 1.00 98.75 297 VAL A O 1
ATOM 2335 N N . GLN A 1 298 ? -1.517 3.856 18.208 1.00 98.00 298 GLN A N 1
ATOM 2336 C CA . GLN A 1 298 ? -2.438 3.745 19.347 1.00 98.00 298 GLN A CA 1
ATOM 2337 C C . GLN A 1 298 ? -3.125 5.078 19.668 1.00 98.00 298 GLN A C 1
ATOM 2339 O O . GLN A 1 298 ? -4.341 5.118 19.866 1.00 98.00 298 GLN A O 1
ATOM 2344 N N . GLU A 1 299 ? -2.360 6.171 19.712 1.00 98.62 299 GLU A N 1
ATOM 2345 C CA . GLU A 1 299 ? -2.871 7.517 19.985 1.00 98.62 299 GLU A CA 1
ATOM 2346 C C . GLU A 1 299 ? -3.824 7.988 18.871 1.00 98.62 299 GLU A C 1
ATOM 2348 O O . GLU A 1 299 ? -4.900 8.514 19.169 1.00 98.62 299 GLU A O 1
ATOM 2353 N N . MET A 1 300 ? -3.489 7.720 17.604 1.00 98.69 300 MET A N 1
ATOM 2354 C CA . MET A 1 300 ? -4.354 7.993 16.450 1.00 98.69 300 MET A CA 1
ATOM 2355 C C . MET A 1 300 ? -5.646 7.182 16.498 1.00 98.69 300 MET A C 1
ATOM 2357 O O . MET A 1 300 ? -6.726 7.762 16.393 1.00 98.69 300 MET A O 1
ATOM 2361 N N . ARG A 1 301 ? -5.560 5.863 16.719 1.00 98.31 301 ARG A N 1
ATOM 2362 C CA . ARG A 1 301 ? -6.739 4.992 16.822 1.00 98.31 301 ARG A CA 1
ATOM 2363 C C . ARG A 1 301 ? -7.684 5.476 17.920 1.00 98.31 301 ARG A C 1
ATOM 2365 O O . ARG A 1 301 ? -8.867 5.686 17.667 1.00 98.31 301 ARG A O 1
ATOM 2372 N N . ALA A 1 302 ? -7.147 5.766 19.107 1.00 95.50 302 ALA A N 1
ATOM 2373 C CA . ALA A 1 302 ? -7.926 6.283 20.229 1.00 95.50 302 ALA A CA 1
ATOM 2374 C C . ALA A 1 302 ? -8.560 7.659 19.947 1.00 95.50 302 ALA A C 1
ATOM 2376 O O . ALA A 1 302 ? -9.631 7.964 20.477 1.00 95.50 302 ALA A O 1
ATOM 2377 N N . ALA A 1 303 ? -7.913 8.513 19.148 1.00 97.44 303 ALA A N 1
ATOM 2378 C CA . ALA A 1 303 ? -8.477 9.794 18.727 1.00 97.44 303 ALA A CA 1
ATOM 2379 C C . ALA A 1 303 ? -9.575 9.627 17.664 1.00 97.44 303 ALA A C 1
ATOM 2381 O O . ALA A 1 303 ? -10.583 10.339 17.713 1.00 97.44 303 ALA A O 1
ATOM 2382 N N . PHE A 1 304 ? -9.405 8.678 16.740 1.00 97.06 304 PHE A N 1
ATOM 2383 C CA . PHE A 1 304 ? -10.360 8.376 15.674 1.00 97.06 304 PHE A CA 1
ATOM 2384 C C . PHE A 1 304 ? -11.627 7.718 16.230 1.00 97.06 304 PHE A C 1
ATOM 2386 O O . PHE A 1 304 ? -12.726 8.098 15.838 1.00 97.06 304 PHE A O 1
ATOM 2393 N N . ASP A 1 305 ? -11.500 6.831 17.219 1.00 91.88 305 ASP A N 1
ATOM 2394 C CA . ASP A 1 305 ? -12.638 6.150 17.860 1.00 91.88 305 ASP A CA 1
ATOM 2395 C C . ASP A 1 305 ? -13.525 7.094 18.685 1.00 91.88 305 ASP A C 1
ATOM 2397 O O . ASP A 1 305 ? -14.679 6.785 18.979 1.00 91.88 305 ASP A O 1
ATOM 2401 N N . LYS A 1 306 ? -13.008 8.275 19.046 1.00 93.81 306 LYS A N 1
ATOM 2402 C CA . LYS A 1 306 ? -13.780 9.343 19.702 1.00 93.81 306 LYS A CA 1
ATOM 2403 C C . LYS A 1 306 ? -14.557 10.215 18.717 1.00 93.81 306 LYS A C 1
ATOM 2405 O O . LYS A 1 306 ? -15.368 11.036 19.152 1.00 93.81 306 LYS A O 1
ATOM 2410 N N . GLN A 1 307 ? -14.297 10.103 17.415 1.00 94.19 307 GLN A N 1
ATOM 2411 C CA . GLN A 1 307 ? -15.005 10.895 16.416 1.00 94.19 307 GLN A CA 1
ATOM 2412 C C . GLN A 1 307 ? -16.426 10.364 16.215 1.00 94.19 307 GLN A C 1
ATOM 2414 O O . GLN A 1 307 ? -16.712 9.182 16.374 1.00 94.19 307 GLN A O 1
ATOM 2419 N N . LYS A 1 308 ? -17.348 11.252 15.826 1.00 90.88 308 LYS A N 1
ATOM 2420 C CA . LYS A 1 308 ? -18.745 10.871 15.536 1.00 90.88 308 LYS A CA 1
ATOM 2421 C C . LYS A 1 308 ? -18.872 9.982 14.294 1.00 90.88 308 LYS A C 1
ATOM 2423 O O . LYS A 1 308 ? -19.866 9.280 14.137 1.00 90.88 308 LYS A O 1
ATOM 2428 N N . ARG A 1 309 ? -17.899 10.087 13.388 1.00 93.38 309 ARG A N 1
ATOM 2429 C CA . ARG A 1 309 ? -17.749 9.266 12.187 1.00 93.38 309 ARG A CA 1
ATOM 2430 C C . ARG A 1 309 ? -16.710 8.192 12.476 1.00 93.38 309 ARG A C 1
ATOM 2432 O O . ARG A 1 309 ? -15.691 8.492 13.087 1.00 93.38 309 ARG A O 1
ATOM 2439 N N . GLN A 1 310 ? -16.928 6.987 11.965 1.00 91.00 310 GLN A N 1
ATOM 2440 C CA . GLN A 1 310 ? -15.886 5.969 11.943 1.00 91.00 310 GLN A CA 1
ATOM 2441 C C . GLN A 1 310 ? -14.823 6.378 10.916 1.00 91.00 310 GLN A C 1
ATOM 2443 O O . GLN A 1 310 ? -15.079 6.326 9.713 1.00 91.00 310 GLN A O 1
ATOM 2448 N N . LEU A 1 311 ? -13.671 6.842 11.400 1.00 96.81 311 LEU A N 1
ATOM 2449 C CA . LEU A 1 311 ? -12.532 7.205 10.559 1.00 96.81 311 LEU A CA 1
ATOM 2450 C C . LEU A 1 311 ? -11.627 5.994 10.331 1.00 96.81 311 LEU A C 1
ATOM 2452 O O . LEU A 1 311 ? -11.337 5.256 11.281 1.00 96.81 311 LEU A O 1
ATOM 2456 N N . LEU A 1 312 ? -11.173 5.835 9.086 1.00 98.50 312 LEU A N 1
ATOM 2457 C CA . LEU A 1 312 ? -10.216 4.805 8.694 1.00 98.50 312 LEU A CA 1
ATOM 2458 C C . LEU A 1 312 ? -8.794 5.228 9.069 1.00 98.50 312 LEU A C 1
ATOM 2460 O O . LEU A 1 312 ? -8.386 6.352 8.778 1.00 98.50 312 LEU A O 1
ATOM 2464 N N . LEU A 1 313 ? -8.038 4.319 9.673 1.00 98.81 313 LEU A N 1
ATOM 2465 C CA . LEU A 1 313 ? -6.605 4.456 9.905 1.00 98.81 313 LEU A CA 1
ATOM 2466 C C . LEU A 1 313 ? -5.876 3.328 9.179 1.00 98.81 313 LEU A C 1
ATOM 2468 O O . LEU A 1 313 ? -6.060 2.155 9.508 1.00 98.81 313 LEU A O 1
ATOM 2472 N N . THR A 1 314 ? -5.056 3.685 8.201 1.00 98.94 314 THR A N 1
ATOM 2473 C CA . THR A 1 314 ? -4.320 2.734 7.362 1.00 98.94 314 THR A CA 1
ATOM 2474 C C . THR A 1 314 ? -2.831 3.078 7.337 1.00 98.94 314 THR A C 1
ATOM 2476 O O . THR A 1 314 ? -2.417 4.109 7.874 1.00 98.94 314 THR A O 1
ATOM 2479 N N . ALA A 1 315 ? -2.008 2.182 6.798 1.00 98.94 315 ALA A N 1
ATOM 2480 C CA . ALA A 1 315 ? -0.583 2.439 6.611 1.00 98.94 315 ALA A CA 1
ATOM 2481 C C . ALA A 1 315 ? -0.036 1.679 5.400 1.00 98.94 315 ALA A C 1
ATOM 2483 O O . ALA A 1 315 ? -0.316 0.478 5.266 1.00 98.94 315 ALA A O 1
ATOM 2484 N N . ALA A 1 316 ? 0.798 2.335 4.588 1.00 98.94 316 ALA A N 1
ATOM 2485 C CA . ALA A 1 316 ? 1.683 1.658 3.648 1.00 98.94 316 ALA A CA 1
ATOM 2486 C C . ALA A 1 316 ? 2.908 1.091 4.368 1.00 98.94 316 ALA A C 1
ATOM 2488 O O . ALA A 1 316 ? 3.600 1.782 5.115 1.00 98.94 316 ALA A O 1
ATOM 2489 N N . VAL A 1 317 ? 3.199 -0.192 4.145 1.00 98.88 317 VAL A N 1
ATOM 2490 C CA . VAL A 1 317 ? 4.245 -0.904 4.888 1.00 98.88 317 VAL A CA 1
ATOM 2491 C C . VAL A 1 317 ? 5.123 -1.772 3.978 1.00 98.88 317 VAL A C 1
ATOM 2493 O O . VAL A 1 317 ? 4.646 -2.314 2.977 1.00 98.88 317 VAL A O 1
ATOM 2496 N N . PRO A 1 318 ? 6.414 -1.947 4.308 1.00 98.62 318 PRO A N 1
ATOM 2497 C CA . PRO A 1 318 ? 7.343 -2.740 3.511 1.00 98.62 318 PRO A CA 1
ATOM 2498 C C . PRO A 1 318 ? 7.139 -4.244 3.758 1.00 98.62 318 PRO A C 1
ATOM 2500 O O . PRO A 1 318 ? 6.505 -4.639 4.732 1.00 98.62 318 PRO A O 1
ATOM 2503 N N . ILE A 1 319 ? 7.719 -5.105 2.915 1.00 98.25 319 ILE A N 1
ATOM 2504 C CA . ILE A 1 319 ? 7.729 -6.570 3.115 1.00 98.25 319 ILE A CA 1
ATOM 2505 C C . ILE A 1 319 ? 9.090 -7.246 3.408 1.00 98.25 319 ILE A C 1
ATOM 2507 O O . ILE A 1 319 ? 9.071 -8.391 3.865 1.00 98.25 319 ILE A O 1
ATOM 2511 N N . PRO A 1 320 ? 10.278 -6.629 3.209 1.00 96.25 320 PRO A N 1
ATOM 2512 C CA . PRO A 1 320 ? 11.531 -7.242 3.640 1.00 96.25 320 PRO A CA 1
ATOM 2513 C C . PRO A 1 320 ? 11.576 -7.469 5.155 1.00 96.25 320 PRO A C 1
ATOM 2515 O O . PRO A 1 320 ? 11.380 -6.539 5.938 1.00 96.25 320 PRO A O 1
ATOM 2518 N N . LYS A 1 321 ? 11.937 -8.687 5.575 1.00 95.44 321 LYS A N 1
ATOM 2519 C CA . LYS A 1 321 ? 11.979 -9.093 6.991 1.00 95.44 321 LYS A CA 1
ATOM 2520 C C . LYS A 1 321 ? 12.754 -8.129 7.893 1.00 95.44 321 LYS A C 1
ATOM 2522 O O . LYS A 1 321 ? 12.283 -7.829 8.986 1.00 95.44 321 LYS A O 1
ATOM 2527 N N . PHE A 1 322 ? 13.902 -7.627 7.437 1.00 95.25 322 PHE A N 1
ATOM 2528 C CA . PHE A 1 322 ? 14.717 -6.706 8.233 1.00 95.25 322 PHE A CA 1
ATOM 2529 C C . PHE A 1 322 ? 13.971 -5.394 8.539 1.00 95.25 322 PHE A C 1
ATOM 2531 O O . PHE A 1 322 ? 13.983 -4.946 9.677 1.00 95.25 322 PHE A O 1
ATOM 2538 N N . ARG A 1 323 ? 13.200 -4.848 7.582 1.00 97.81 323 ARG A N 1
ATOM 2539 C CA . ARG A 1 323 ? 12.373 -3.649 7.808 1.00 97.81 323 ARG A CA 1
ATOM 2540 C C . ARG A 1 323 ? 11.302 -3.885 8.869 1.00 97.81 323 ARG A C 1
ATOM 2542 O O . ARG A 1 323 ? 11.105 -3.037 9.732 1.00 97.81 323 ARG A O 1
ATOM 2549 N N . LEU A 1 324 ? 10.629 -5.038 8.826 1.00 97.75 324 LEU A N 1
ATOM 2550 C CA . LEU A 1 324 ? 9.623 -5.403 9.831 1.00 97.75 324 LEU A CA 1
ATOM 2551 C C . LEU A 1 324 ? 10.256 -5.543 11.221 1.00 97.75 324 LEU A C 1
ATOM 2553 O O . LEU A 1 324 ? 9.697 -5.070 12.211 1.00 97.75 324 LEU A O 1
ATOM 2557 N N . GLN A 1 325 ? 11.427 -6.179 11.297 1.00 95.56 325 GLN A N 1
ATOM 2558 C CA . GLN A 1 325 ? 12.153 -6.362 12.552 1.00 95.56 325 GLN A CA 1
ATOM 2559 C C . GLN A 1 325 ? 12.574 -5.026 13.168 1.00 95.56 325 GLN A C 1
ATOM 2561 O O . GLN A 1 325 ? 12.375 -4.858 14.374 1.00 95.56 325 GLN A O 1
ATOM 2566 N N . ASP A 1 326 ? 13.049 -4.089 12.347 1.00 96.62 326 ASP A N 1
ATOM 2567 C CA . ASP A 1 326 ? 13.522 -2.774 12.781 1.00 96.62 326 ASP A CA 1
ATOM 2568 C C . ASP A 1 326 ? 12.390 -1.827 13.201 1.00 96.62 326 ASP A C 1
ATOM 2570 O O . ASP A 1 326 ? 12.596 -1.019 14.102 1.00 96.62 326 ASP A O 1
ATOM 2574 N N . GLY A 1 327 ? 11.209 -1.912 12.571 1.00 97.62 327 GLY A N 1
ATOM 2575 C CA . GLY A 1 327 ? 10.216 -0.830 12.639 1.00 97.62 327 GLY A CA 1
ATOM 2576 C C . GLY A 1 327 ? 8.784 -1.184 13.040 1.00 97.62 327 GLY A C 1
ATOM 2577 O O . GLY A 1 327 ? 8.025 -0.274 13.364 1.00 97.62 327 GLY A O 1
ATOM 2578 N N . TYR A 1 328 ? 8.377 -2.461 13.033 1.00 98.56 328 TYR A N 1
ATOM 2579 C CA . TYR A 1 328 ? 6.945 -2.801 13.043 1.00 98.56 328 TYR A CA 1
ATOM 2580 C C . TYR A 1 328 ? 6.552 -3.820 14.121 1.00 98.56 328 TYR A C 1
ATOM 2582 O O . TYR A 1 328 ? 6.968 -4.980 14.109 1.00 98.56 328 TYR A O 1
ATOM 2590 N N . GLU A 1 329 ? 5.684 -3.393 15.038 1.00 97.38 329 GLU A N 1
ATOM 2591 C CA . GLU A 1 329 ? 4.971 -4.249 15.999 1.00 97.38 329 GLU A CA 1
ATOM 2592 C C . GLU A 1 329 ? 3.740 -4.884 15.325 1.00 97.38 329 GLU A C 1
ATOM 2594 O O . GLU A 1 329 ? 2.599 -4.487 15.561 1.00 97.38 329 GLU A O 1
ATOM 2599 N N . VAL A 1 330 ? 3.984 -5.825 14.404 1.00 96.88 330 VAL A N 1
ATOM 2600 C CA . VAL A 1 330 ? 2.997 -6.311 13.417 1.00 96.88 330 VAL A CA 1
ATOM 2601 C C . VAL A 1 330 ? 1.674 -6.778 14.034 1.00 96.88 330 VAL A C 1
ATOM 2603 O O . VAL A 1 330 ? 0.614 -6.402 13.534 1.00 96.88 330 VAL A O 1
ATOM 2606 N N . ALA A 1 331 ? 1.702 -7.566 15.112 1.00 91.00 331 ALA A N 1
ATOM 2607 C CA . ALA A 1 331 ? 0.482 -8.079 15.737 1.00 91.00 331 ALA A CA 1
ATOM 2608 C C . ALA A 1 331 ? -0.393 -6.947 16.303 1.00 91.00 331 ALA A C 1
ATOM 2610 O O . ALA A 1 331 ? -1.601 -6.909 16.067 1.00 91.00 331 ALA A O 1
ATOM 2611 N N . GLN A 1 332 ? 0.217 -5.995 17.009 1.00 93.94 332 GLN A N 1
ATOM 2612 C CA . GLN A 1 332 ? -0.471 -4.856 17.609 1.00 93.94 332 GLN A CA 1
ATOM 2613 C C . GLN A 1 332 ? -0.963 -3.883 16.528 1.00 93.94 332 GLN A C 1
ATOM 2615 O O . GLN A 1 332 ? -2.105 -3.430 16.581 1.00 93.94 332 GLN A O 1
ATOM 2620 N N . LEU A 1 333 ? -0.150 -3.616 15.501 1.00 95.81 333 LEU A N 1
ATOM 2621 C CA . LEU A 1 333 ? -0.558 -2.808 14.348 1.00 95.81 333 LEU A CA 1
ATOM 2622 C C . LEU A 1 333 ? -1.739 -3.449 13.601 1.00 95.81 333 LEU A C 1
ATOM 2624 O O . LEU A 1 333 ? -2.694 -2.754 13.268 1.00 95.81 333 LEU A O 1
ATOM 2628 N N . GLY A 1 334 ? -1.737 -4.774 13.422 1.00 93.00 334 GLY A N 1
ATOM 2629 C CA . GLY A 1 334 ? -2.844 -5.523 12.816 1.00 93.00 334 GLY A CA 1
ATOM 2630 C C . GLY A 1 334 ? -4.167 -5.426 13.582 1.00 93.00 334 GLY A C 1
ATOM 2631 O O . GLY A 1 334 ? -5.242 -5.534 12.988 1.00 93.00 334 GLY A O 1
ATOM 2632 N N . GLN A 1 335 ? -4.122 -5.173 14.890 1.00 90.12 335 GLN A N 1
ATOM 2633 C CA . GLN A 1 335 ? -5.325 -4.915 15.684 1.00 90.12 335 GLN A CA 1
ATOM 2634 C C . GLN A 1 335 ? -5.838 -3.483 15.493 1.00 90.12 335 GLN A C 1
ATOM 2636 O O . GLN A 1 335 ? -7.048 -3.288 15.387 1.00 90.12 335 GLN A O 1
ATOM 2641 N N . LEU A 1 336 ? -4.932 -2.506 15.404 1.00 93.31 336 LEU A N 1
ATOM 2642 C CA . LEU A 1 336 ? -5.252 -1.074 15.417 1.00 93.31 336 LEU A CA 1
ATOM 2643 C C . LEU A 1 336 ? -5.621 -0.505 14.040 1.00 93.31 336 LEU A C 1
ATOM 2645 O O . LEU A 1 336 ? -6.508 0.342 13.952 1.00 93.31 336 LEU A O 1
ATOM 2649 N N . LEU A 1 337 ? -4.946 -0.946 12.979 1.00 98.12 337 LEU A N 1
ATOM 2650 C CA . LEU A 1 337 ? -5.172 -0.454 11.620 1.00 98.12 337 LEU A CA 1
ATOM 2651 C C . LEU A 1 337 ? -6.426 -1.090 11.014 1.00 98.12 337 LEU A C 1
ATOM 2653 O O . LEU A 1 337 ? -6.700 -2.269 11.243 1.00 98.12 337 LEU A O 1
ATOM 2657 N N . ASP A 1 338 ? -7.183 -0.329 10.229 1.00 97.88 338 ASP A N 1
ATOM 2658 C CA . ASP A 1 338 ? -8.330 -0.837 9.470 1.00 97.88 338 ASP A CA 1
ATOM 2659 C C . ASP A 1 338 ? -7.861 -1.664 8.263 1.00 97.88 338 ASP A C 1
ATOM 2661 O O . ASP A 1 338 ? -8.425 -2.720 7.973 1.00 97.88 338 ASP A O 1
ATOM 2665 N N . GLN A 1 339 ? -6.793 -1.210 7.599 1.00 98.56 339 GLN A N 1
ATOM 2666 C CA . GLN A 1 339 ? -6.124 -1.882 6.484 1.00 98.56 339 GLN A CA 1
ATOM 2667 C C . GLN A 1 339 ? -4.611 -1.650 6.553 1.00 98.56 339 GLN A C 1
ATOM 2669 O O . GLN A 1 339 ? -4.145 -0.619 7.036 1.00 98.56 339 GLN A O 1
ATOM 2674 N N . ILE A 1 340 ? -3.851 -2.626 6.063 1.00 98.94 340 ILE A N 1
ATOM 2675 C CA . ILE A 1 340 ? -2.395 -2.598 5.939 1.00 98.94 340 ILE A CA 1
ATOM 2676 C C . ILE A 1 340 ? -2.076 -2.741 4.453 1.00 98.94 340 ILE A C 1
ATOM 2678 O O . ILE A 1 340 ? -2.327 -3.797 3.864 1.00 98.94 340 ILE A O 1
ATOM 2682 N N . HIS A 1 341 ? -1.542 -1.686 3.847 1.00 98.94 341 HIS A N 1
ATOM 2683 C CA . HIS A 1 341 ? -1.219 -1.643 2.427 1.00 98.94 341 HIS A CA 1
ATOM 2684 C C . HIS A 1 341 ? 0.213 -2.141 2.223 1.00 98.94 341 HIS A C 1
ATOM 2686 O O . HIS A 1 341 ? 1.190 -1.442 2.478 1.00 98.94 341 HIS A O 1
ATOM 2692 N N . LEU A 1 342 ? 0.351 -3.394 1.802 1.00 98.94 342 LEU A N 1
ATOM 2693 C CA . LEU A 1 342 ? 1.653 -4.022 1.620 1.00 98.94 342 LEU A CA 1
ATOM 2694 C C . LEU A 1 342 ? 2.304 -3.509 0.337 1.00 98.94 342 LEU A C 1
ATOM 2696 O O . LEU A 1 342 ? 1.794 -3.752 -0.754 1.00 98.94 342 LEU A O 1
ATOM 2700 N N . MET A 1 343 ? 3.461 -2.863 0.448 1.00 98.81 343 MET A N 1
ATOM 2701 C CA . MET A 1 343 ? 4.265 -2.433 -0.697 1.00 98.81 343 MET A CA 1
ATOM 2702 C C . MET A 1 343 ? 5.038 -3.622 -1.276 1.00 98.81 343 MET A C 1
ATOM 2704 O O . MET A 1 343 ? 6.251 -3.759 -1.127 1.00 98.81 343 MET A O 1
ATOM 2708 N N . THR A 1 344 ? 4.305 -4.540 -1.906 1.00 98.81 344 THR A N 1
ATOM 2709 C CA . THR A 1 344 ? 4.798 -5.777 -2.535 1.00 98.81 344 THR A CA 1
ATOM 2710 C C . THR A 1 344 ? 5.407 -5.534 -3.923 1.00 98.81 344 THR A C 1
ATOM 2712 O O . THR A 1 344 ? 5.268 -6.336 -4.845 1.00 98.81 344 THR A O 1
ATOM 2715 N N . TYR A 1 345 ? 6.105 -4.413 -4.062 1.00 98.88 345 TYR A N 1
ATOM 2716 C CA . TYR A 1 345 ? 6.833 -3.952 -5.240 1.00 98.88 345 TYR A CA 1
ATOM 2717 C C . TYR A 1 345 ? 8.148 -3.303 -4.798 1.00 98.88 345 TYR A C 1
ATOM 2719 O O . TYR A 1 345 ? 8.435 -3.225 -3.606 1.00 98.88 345 TYR A O 1
ATOM 2727 N N . ASP A 1 346 ? 8.994 -2.919 -5.755 1.00 98.50 346 ASP A N 1
ATOM 2728 C CA . ASP A 1 346 ? 10.371 -2.466 -5.487 1.00 98.50 346 ASP A CA 1
ATOM 2729 C C . ASP A 1 346 ? 11.199 -3.486 -4.699 1.00 98.50 346 ASP A C 1
ATOM 2731 O O . ASP A 1 346 ? 12.108 -3.175 -3.931 1.00 98.50 346 ASP A O 1
ATOM 2735 N N . LEU A 1 347 ? 10.916 -4.760 -4.951 1.00 98.62 347 LEU A N 1
ATOM 2736 C CA . LEU A 1 347 ? 11.655 -5.885 -4.393 1.00 98.62 347 LEU A CA 1
ATOM 2737 C C . LEU A 1 347 ? 13.017 -6.039 -5.073 1.00 98.62 347 LEU A C 1
ATOM 2739 O O . LEU A 1 347 ? 13.929 -6.659 -4.522 1.00 98.62 347 LEU A O 1
ATOM 2743 N N . ARG A 1 348 ? 13.150 -5.483 -6.279 1.00 98.19 348 ARG A N 1
ATOM 2744 C CA . ARG A 1 348 ? 14.377 -5.365 -7.068 1.00 98.19 348 ARG A CA 1
ATOM 2745 C C . ARG A 1 348 ? 14.403 -3.984 -7.722 1.00 98.19 348 ARG A C 1
ATOM 2747 O O . ARG A 1 348 ? 13.365 -3.353 -7.902 1.00 98.19 348 ARG A O 1
ATOM 2754 N N . GLY A 1 349 ? 15.596 -3.526 -8.064 1.00 96.62 349 GLY A N 1
ATOM 2755 C CA . GLY A 1 349 ? 15.839 -2.228 -8.678 1.00 96.62 349 GLY A CA 1
ATOM 2756 C C . GLY A 1 349 ? 17.332 -2.019 -8.881 1.00 96.62 349 GLY A C 1
ATOM 2757 O O . GLY A 1 349 ? 18.141 -2.902 -8.586 1.00 96.62 349 GLY A O 1
ATOM 2758 N N . VAL A 1 350 ? 17.730 -0.834 -9.340 1.00 96.25 350 VAL A N 1
ATOM 2759 C CA . VAL A 1 350 ? 19.140 -0.512 -9.640 1.00 96.25 350 VAL A CA 1
ATOM 2760 C C . VAL A 1 350 ? 20.085 -0.740 -8.449 1.00 96.25 350 VAL A C 1
ATOM 2762 O O . VAL A 1 350 ? 21.246 -1.111 -8.626 1.00 96.25 350 VAL A O 1
ATOM 2765 N N . TRP A 1 351 ? 19.582 -0.601 -7.217 1.00 93.81 351 TRP A N 1
ATOM 2766 C CA . TRP A 1 351 ? 20.327 -0.855 -5.979 1.00 93.81 351 TRP A CA 1
ATOM 2767 C C . TRP A 1 351 ? 20.729 -2.325 -5.791 1.00 93.81 351 TRP A C 1
ATOM 2769 O O . TRP A 1 351 ? 21.715 -2.597 -5.100 1.00 93.81 351 TRP A O 1
ATOM 2779 N N . ALA A 1 352 ? 20.026 -3.266 -6.428 1.00 94.69 352 ALA A N 1
ATOM 2780 C CA . ALA A 1 352 ? 20.384 -4.682 -6.421 1.00 94.69 352 ALA A CA 1
ATOM 2781 C C . ALA A 1 352 ? 21.643 -4.956 -7.264 1.00 94.69 352 ALA A C 1
ATOM 2783 O O . ALA A 1 352 ? 22.420 -5.853 -6.945 1.00 94.69 352 ALA A O 1
ATOM 2784 N N . GLY A 1 353 ? 21.904 -4.126 -8.281 1.00 95.44 353 GLY A N 1
ATOM 2785 C CA . GLY A 1 353 ? 23.074 -4.235 -9.156 1.00 95.44 353 GLY A CA 1
ATOM 2786 C C . GLY A 1 353 ? 22.938 -5.224 -10.309 1.00 95.44 353 GLY A C 1
ATOM 2787 O O . GLY A 1 353 ? 23.942 -5.555 -10.932 1.00 95.44 353 GLY A O 1
ATOM 2788 N N . PHE A 1 354 ? 21.721 -5.670 -10.597 1.00 96.94 354 PHE A N 1
ATOM 2789 C CA . PHE A 1 354 ? 21.380 -6.533 -11.721 1.00 96.94 354 PHE A CA 1
ATOM 2790 C C . PHE A 1 354 ? 19.944 -6.238 -12.177 1.00 96.94 354 PHE A C 1
ATOM 2792 O O . PHE A 1 354 ? 19.148 -5.722 -11.389 1.00 96.94 354 PHE A O 1
ATOM 2799 N N . ALA A 1 355 ? 19.626 -6.545 -13.435 1.00 98.38 355 ALA A N 1
ATOM 2800 C CA . ALA A 1 355 ? 18.291 -6.377 -13.997 1.00 98.38 355 ALA A CA 1
ATOM 2801 C C . ALA A 1 355 ? 17.383 -7.524 -13.540 1.00 98.38 355 ALA A C 1
ATOM 2803 O O . ALA A 1 355 ? 17.763 -8.695 -13.608 1.00 98.38 355 ALA A O 1
ATOM 2804 N N . ASP A 1 356 ? 16.201 -7.190 -13.033 1.00 98.69 356 ASP A N 1
ATOM 2805 C CA . ASP A 1 356 ? 15.223 -8.157 -12.538 1.00 98.69 356 ASP A CA 1
ATOM 2806 C C . ASP A 1 356 ? 13.831 -7.516 -12.436 1.00 98.69 356 ASP A C 1
ATOM 2808 O O . ASP A 1 356 ? 13.702 -6.289 -12.325 1.00 98.69 356 ASP A O 1
ATOM 2812 N N . VAL A 1 357 ? 12.784 -8.344 -12.447 1.00 98.81 357 VAL A N 1
ATOM 2813 C CA . VAL A 1 357 ? 11.412 -7.899 -12.187 1.00 98.81 357 VAL A CA 1
ATOM 2814 C C . VAL A 1 357 ? 11.290 -7.453 -10.732 1.00 98.81 357 VAL A C 1
ATOM 2816 O O . VAL A 1 357 ? 11.885 -8.041 -9.829 1.00 98.81 357 VAL A O 1
ATOM 2819 N N . HIS A 1 358 ? 10.530 -6.388 -10.484 1.00 98.75 358 HIS A N 1
ATOM 2820 C CA . HIS A 1 358 ? 10.510 -5.733 -9.170 1.00 98.75 358 HIS A CA 1
ATOM 2821 C C . HIS A 1 358 ? 9.357 -6.156 -8.253 1.00 98.75 358 HIS A C 1
ATOM 2823 O O . HIS A 1 358 ? 9.300 -5.700 -7.114 1.00 98.75 358 HIS A O 1
ATOM 2829 N N . SER A 1 359 ? 8.459 -7.032 -8.704 1.00 98.75 359 SER A N 1
ATOM 2830 C CA . SER A 1 359 ? 7.372 -7.566 -7.874 1.00 98.75 359 SER A CA 1
ATOM 2831 C C . SER A 1 359 ? 7.097 -9.067 -8.113 1.00 98.75 359 SER A C 1
ATOM 2833 O O . SER A 1 359 ? 5.936 -9.460 -8.236 1.00 98.75 359 SER A O 1
ATOM 2835 N N . PRO A 1 360 ? 8.130 -9.941 -8.170 1.00 98.75 360 PRO A N 1
ATOM 2836 C CA . PRO A 1 360 ? 7.939 -11.368 -8.441 1.00 98.75 360 PRO A CA 1
ATOM 2837 C C . PRO A 1 360 ? 6.989 -12.002 -7.420 1.00 98.75 360 PRO A C 1
ATOM 2839 O O . PRO A 1 360 ? 7.164 -11.832 -6.213 1.00 98.75 360 PRO A O 1
ATOM 2842 N N . LEU A 1 361 ? 5.991 -12.749 -7.896 1.00 98.81 361 LEU A N 1
ATOM 2843 C CA . LEU A 1 361 ? 4.994 -13.408 -7.057 1.00 98.81 361 LEU A CA 1
ATOM 2844 C C . LEU A 1 361 ? 5.608 -14.516 -6.197 1.00 98.81 361 LEU A C 1
ATOM 2846 O O . LEU A 1 361 ? 5.283 -14.614 -5.018 1.00 98.81 361 LEU A O 1
ATOM 2850 N N . TYR A 1 362 ? 6.512 -15.314 -6.767 1.00 98.75 362 TYR A N 1
ATOM 2851 C CA . TYR A 1 362 ? 7.138 -16.451 -6.095 1.00 98.75 362 TYR A CA 1
ATOM 2852 C C . TYR A 1 362 ? 8.663 -16.399 -6.171 1.00 98.75 362 TYR A C 1
ATOM 2854 O O . TYR A 1 362 ? 9.235 -15.843 -7.110 1.00 98.75 362 TYR A O 1
ATOM 2862 N N . LYS A 1 363 ? 9.310 -17.050 -5.199 1.00 98.25 363 LYS A N 1
ATOM 2863 C CA . LYS A 1 363 ? 10.745 -17.352 -5.207 1.00 98.25 363 LYS A CA 1
ATOM 2864 C C . LYS A 1 363 ? 11.133 -18.150 -6.455 1.00 98.25 363 LYS A C 1
ATOM 2866 O O . LYS A 1 363 ? 10.485 -19.141 -6.790 1.00 98.25 363 LYS A O 1
ATOM 2871 N N . ARG A 1 364 ? 12.257 -17.787 -7.075 1.00 98.00 364 ARG A N 1
ATOM 2872 C CA . ARG A 1 364 ? 12.832 -18.460 -8.251 1.00 98.00 364 ARG A CA 1
ATOM 2873 C C . ARG A 1 364 ? 14.009 -19.356 -7.857 1.00 98.00 364 ARG A C 1
ATOM 2875 O O . ARG A 1 364 ? 15.067 -18.831 -7.506 1.00 98.00 364 ARG A O 1
ATOM 2882 N N . PRO A 1 365 ? 13.869 -20.697 -7.885 1.00 94.75 365 PRO A N 1
ATOM 2883 C CA . PRO A 1 365 ? 14.949 -21.612 -7.512 1.00 94.75 365 PRO A CA 1
ATOM 2884 C C . PRO A 1 365 ? 16.211 -21.398 -8.358 1.00 94.75 365 PRO A C 1
ATOM 2886 O O . PRO A 1 365 ? 16.124 -21.313 -9.579 1.00 94.75 365 PRO A O 1
ATOM 2889 N N . GLY A 1 366 ? 17.375 -21.306 -7.710 1.00 92.12 366 GLY A N 1
ATOM 2890 C CA . GLY A 1 366 ? 18.660 -21.053 -8.380 1.00 92.12 366 GLY A CA 1
ATOM 2891 C C . GLY A 1 366 ? 18.855 -19.619 -8.890 1.00 92.12 366 GLY A C 1
ATOM 2892 O O . GLY A 1 366 ? 19.897 -19.318 -9.462 1.00 92.12 366 GLY A O 1
ATOM 2893 N N . ILE A 1 367 ? 17.872 -18.734 -8.687 1.00 94.69 367 ILE A N 1
ATOM 2894 C CA . ILE A 1 367 ? 17.969 -17.299 -8.978 1.00 94.69 367 ILE A CA 1
ATOM 2895 C C . ILE A 1 367 ? 17.875 -16.521 -7.668 1.00 94.69 367 ILE A C 1
ATOM 2897 O O . ILE A 1 367 ? 18.777 -15.758 -7.349 1.00 94.69 367 ILE A O 1
ATOM 2901 N N . ASP A 1 368 ? 16.820 -16.701 -6.879 1.00 96.75 368 ASP A N 1
ATOM 2902 C CA . ASP A 1 368 ? 16.641 -15.987 -5.615 1.00 96.75 368 ASP A CA 1
ATOM 2903 C C . ASP A 1 368 ? 17.387 -16.688 -4.474 1.00 96.75 368 ASP A C 1
ATOM 2905 O O . ASP A 1 368 ? 16.979 -17.746 -3.991 1.00 96.75 368 ASP A O 1
ATOM 2909 N N . GLU A 1 369 ? 18.477 -16.061 -4.032 1.00 92.75 369 GLU A N 1
ATOM 2910 C CA . GLU A 1 369 ? 19.387 -16.567 -3.002 1.00 92.75 369 GLU A CA 1
ATOM 2911 C C . GLU A 1 369 ? 19.609 -15.519 -1.904 1.00 92.75 369 GLU A C 1
ATOM 2913 O O . GLU A 1 369 ? 19.457 -14.311 -2.126 1.00 92.75 369 GLU A O 1
ATOM 2918 N N . TYR A 1 370 ? 20.024 -15.973 -0.720 1.00 92.44 370 TYR A N 1
ATOM 2919 C CA . TYR A 1 370 ? 20.348 -15.120 0.427 1.00 92.44 370 TYR A CA 1
ATOM 2920 C C . TYR A 1 370 ? 19.182 -14.189 0.808 1.00 92.44 370 TYR A C 1
ATOM 2922 O O . TYR A 1 370 ? 18.047 -14.630 0.967 1.00 92.44 370 TYR A O 1
ATOM 2930 N N . ALA A 1 371 ? 19.437 -12.883 0.932 1.00 89.81 371 ALA A N 1
ATOM 2931 C CA . ALA A 1 371 ? 18.429 -11.884 1.279 1.00 89.81 371 ALA A CA 1
ATOM 2932 C C . ALA A 1 371 ? 17.268 -11.791 0.268 1.00 89.81 371 ALA A C 1
ATOM 2934 O O . ALA A 1 371 ? 16.218 -11.246 0.602 1.00 89.81 371 ALA A O 1
ATOM 2935 N N . TYR A 1 372 ? 17.438 -12.325 -0.947 1.00 94.62 372 TYR A N 1
ATOM 2936 C CA . TYR A 1 372 ? 16.413 -12.323 -1.989 1.00 94.62 372 TYR A CA 1
ATOM 2937 C C . TYR A 1 372 ? 15.488 -13.542 -1.942 1.00 94.62 372 TYR A C 1
ATOM 2939 O O . TYR A 1 372 ? 14.435 -13.512 -2.578 1.00 94.62 372 TYR A O 1
ATOM 2947 N N . GLU A 1 373 ? 15.847 -14.580 -1.177 1.00 94.69 373 GLU A N 1
ATOM 2948 C CA . GLU A 1 373 ? 15.147 -15.867 -1.137 1.00 94.69 373 GLU A CA 1
ATOM 2949 C C . GLU A 1 373 ? 13.654 -15.715 -0.813 1.00 94.69 373 GLU A C 1
ATOM 2951 O O . GLU A 1 373 ? 12.808 -16.245 -1.528 1.00 94.69 373 GLU A O 1
ATOM 2956 N N . ALA A 1 374 ? 13.342 -14.933 0.223 1.00 95.06 374 ALA A N 1
ATOM 2957 C CA . ALA A 1 374 ? 11.977 -14.634 0.658 1.00 95.06 374 ALA A CA 1
ATOM 2958 C C . ALA A 1 374 ? 11.485 -13.253 0.182 1.00 95.06 374 ALA A C 1
ATOM 2960 O O . ALA A 1 374 ? 10.450 -12.767 0.636 1.00 95.06 374 ALA A O 1
ATOM 2961 N N . LEU A 1 375 ? 12.234 -12.577 -0.699 1.00 97.88 375 LEU A N 1
ATOM 2962 C CA . LEU A 1 375 ? 11.898 -11.230 -1.163 1.00 97.88 375 LEU A CA 1
ATOM 2963 C C . LEU A 1 375 ? 11.056 -11.296 -2.443 1.00 97.88 375 LEU A C 1
ATOM 2965 O O . LEU A 1 375 ? 11.514 -10.925 -3.528 1.00 97.88 375 LEU A O 1
ATOM 2969 N N . ASN A 1 376 ? 9.838 -11.809 -2.280 1.00 98.75 376 ASN A N 1
ATOM 2970 C CA . ASN A 1 376 ? 8.789 -11.969 -3.288 1.00 98.75 376 ASN A CA 1
ATOM 2971 C C . ASN A 1 376 ? 7.409 -11.683 -2.653 1.00 98.75 376 ASN A C 1
ATOM 2973 O O . ASN A 1 376 ? 7.287 -11.634 -1.426 1.00 98.75 376 ASN A O 1
ATOM 2977 N N . VAL A 1 377 ? 6.372 -11.472 -3.473 1.00 98.88 377 VAL A N 1
ATOM 2978 C CA . VAL A 1 377 ? 5.028 -11.081 -2.997 1.00 98.88 377 VAL A CA 1
ATOM 2979 C C . VAL A 1 377 ? 4.426 -12.137 -2.071 1.00 98.88 377 VAL A C 1
ATOM 2981 O O . VAL A 1 377 ? 3.884 -11.779 -1.023 1.00 98.88 377 VAL A O 1
ATOM 2984 N N . ASN A 1 378 ? 4.535 -13.423 -2.421 1.00 98.75 378 ASN A N 1
ATOM 2985 C CA . ASN A 1 378 ? 3.956 -14.510 -1.638 1.00 98.75 378 ASN A CA 1
ATOM 2986 C C . ASN A 1 378 ? 4.550 -14.582 -0.230 1.00 98.75 378 ASN A C 1
ATOM 2988 O O . ASN A 1 378 ? 3.813 -14.562 0.757 1.00 98.75 378 ASN A O 1
ATOM 2992 N N . ASP A 1 379 ? 5.874 -14.654 -0.136 1.00 98.56 379 ASP A N 1
ATOM 2993 C CA . ASP A 1 379 ? 6.560 -14.854 1.139 1.00 98.56 379 ASP A CA 1
ATOM 2994 C C . ASP A 1 379 ? 6.500 -13.590 1.998 1.00 98.56 379 ASP A C 1
ATOM 2996 O O . ASP A 1 379 ? 6.256 -13.675 3.199 1.00 98.56 379 ASP A O 1
ATOM 3000 N N . GLY A 1 380 ? 6.628 -12.409 1.387 1.00 98.31 380 GLY A N 1
ATOM 3001 C CA . GLY A 1 380 ? 6.520 -11.134 2.091 1.00 98.31 380 GLY A CA 1
ATOM 3002 C C . GLY A 1 380 ? 5.124 -10.867 2.658 1.00 98.31 380 GLY A C 1
ATOM 3003 O O . GLY A 1 380 ? 4.994 -10.419 3.797 1.00 98.31 380 GLY A O 1
ATOM 3004 N N . THR A 1 381 ? 4.066 -11.199 1.914 1.00 98.69 381 THR A N 1
ATOM 3005 C CA . THR A 1 381 ? 2.684 -11.078 2.411 1.00 98.69 381 THR A CA 1
ATOM 3006 C C . THR A 1 381 ? 2.413 -12.078 3.535 1.00 98.69 381 THR A C 1
ATOM 3008 O O . THR A 1 381 ? 1.858 -11.724 4.578 1.00 98.69 381 THR A O 1
ATOM 3011 N N . ASN A 1 382 ? 2.838 -13.334 3.362 1.00 97.81 382 ASN A N 1
ATOM 3012 C CA . ASN A 1 382 ? 2.668 -14.358 4.391 1.00 97.81 382 ASN A CA 1
ATOM 3013 C C . ASN A 1 382 ? 3.524 -14.090 5.637 1.00 97.81 382 ASN A C 1
ATOM 3015 O O . ASN A 1 382 ? 3.116 -14.470 6.734 1.00 97.81 382 ASN A O 1
ATOM 3019 N N . LEU A 1 383 ? 4.650 -13.380 5.512 1.00 98.00 383 LEU A N 1
ATOM 3020 C CA . LEU A 1 383 ? 5.444 -12.936 6.653 1.00 98.00 383 LEU A CA 1
ATOM 3021 C C . LEU A 1 383 ? 4.623 -12.025 7.574 1.00 98.00 383 LEU A C 1
ATOM 3023 O O . LEU A 1 383 ? 4.544 -12.306 8.769 1.00 98.00 383 LEU A O 1
ATOM 3027 N N . TRP A 1 384 ? 3.947 -11.007 7.030 1.00 98.31 384 TRP A N 1
ATOM 3028 C CA . TRP A 1 384 ? 3.046 -10.138 7.802 1.00 98.31 384 TRP A CA 1
ATOM 3029 C C . TRP A 1 384 ? 1.969 -10.932 8.541 1.00 98.31 384 TRP A C 1
ATOM 3031 O O . TRP A 1 384 ? 1.740 -10.720 9.734 1.00 98.31 384 TRP A O 1
ATOM 3041 N N . HIS A 1 385 ? 1.344 -11.889 7.853 1.00 95.81 385 HIS A N 1
ATOM 3042 C CA . HIS A 1 385 ? 0.345 -12.751 8.471 1.00 95.81 385 HIS A CA 1
ATOM 3043 C C . HIS A 1 385 ? 0.935 -13.602 9.607 1.00 95.81 385 HIS A C 1
ATOM 3045 O O . HIS A 1 385 ? 0.399 -13.611 10.716 1.00 95.81 385 HIS A O 1
ATOM 3051 N N . SER A 1 386 ? 2.076 -14.254 9.362 1.00 95.25 386 SER A N 1
ATOM 3052 C CA . SER A 1 386 ? 2.774 -15.085 10.354 1.00 95.25 386 SER A CA 1
ATOM 3053 C C . SER A 1 386 ? 3.236 -14.295 11.583 1.00 95.25 386 SER A C 1
ATOM 3055 O O . SER A 1 386 ? 3.341 -14.854 12.671 1.00 95.25 386 SER A O 1
ATOM 3057 N N . MET A 1 387 ? 3.473 -12.989 11.424 1.00 93.62 387 MET A N 1
ATOM 3058 C CA . MET A 1 387 ? 3.879 -12.078 12.494 1.00 93.62 387 MET A CA 1
ATOM 3059 C C . MET A 1 387 ? 2.701 -11.461 13.261 1.00 93.62 387 MET A C 1
ATOM 3061 O O . MET A 1 387 ? 2.926 -10.682 14.185 1.00 93.62 387 MET A O 1
ATOM 3065 N N . GLY A 1 388 ? 1.456 -11.797 12.915 1.00 88.62 388 GLY A N 1
ATOM 3066 C CA . GLY A 1 388 ? 0.290 -11.424 13.713 1.00 88.62 388 GLY A CA 1
ATOM 3067 C C . GLY A 1 388 ? -0.812 -10.668 12.971 1.00 88.62 388 GLY A C 1
ATOM 3068 O O . GLY A 1 388 ? -1.883 -10.463 13.542 1.00 88.62 388 GLY A O 1
ATOM 3069 N N . ALA A 1 389 ? -0.586 -10.237 11.726 1.00 94.88 389 ALA A N 1
ATOM 3070 C CA . ALA A 1 389 ? -1.567 -9.427 11.011 1.00 94.88 389 ALA A CA 1
ATOM 3071 C C . ALA A 1 389 ? -2.749 -10.278 10.485 1.00 94.88 389 ALA A C 1
ATOM 3073 O O . ALA A 1 389 ? -2.535 -11.322 9.853 1.00 94.88 389 ALA A O 1
ATOM 3074 N N . PRO A 1 390 ? -4.012 -9.852 10.691 1.00 93.31 390 PRO A N 1
ATOM 3075 C CA . PRO A 1 390 ? -5.170 -10.557 10.143 1.00 93.31 390 PRO A CA 1
ATOM 3076 C C . PRO A 1 390 ? -5.213 -10.484 8.610 1.00 93.31 390 PRO A C 1
ATOM 3078 O O . PRO A 1 390 ? -5.152 -9.392 8.046 1.00 93.31 390 PRO A O 1
ATOM 3081 N N . LYS A 1 391 ? -5.402 -11.623 7.924 1.00 95.44 391 LYS A N 1
ATOM 3082 C CA . LYS A 1 391 ? -5.424 -11.677 6.446 1.00 95.44 391 LYS A CA 1
ATOM 3083 C C . LYS A 1 391 ? -6.424 -10.706 5.815 1.00 95.44 391 LYS A C 1
ATOM 3085 O O . LYS A 1 391 ? -6.093 -10.058 4.829 1.00 95.44 391 LYS A O 1
ATOM 3090 N N . HIS A 1 392 ? -7.607 -10.555 6.414 1.00 96.25 392 HIS A N 1
ATOM 3091 C CA . HIS A 1 392 ? -8.654 -9.663 5.909 1.00 96.25 392 HIS A CA 1
ATOM 3092 C C . HIS A 1 392 ? -8.287 -8.170 5.948 1.00 96.25 392 HIS A C 1
ATOM 3094 O O . HIS A 1 392 ? -8.956 -7.374 5.296 1.00 96.25 392 HIS A O 1
ATOM 3100 N N . LYS A 1 393 ? -7.233 -7.794 6.686 1.00 97.88 393 LYS A N 1
ATOM 3101 C CA . LYS A 1 393 ? -6.683 -6.432 6.727 1.00 97.88 393 LYS A CA 1
ATOM 3102 C C . LYS A 1 393 ? -5.441 -6.254 5.853 1.00 97.88 393 LYS A C 1
ATOM 3104 O O . LYS A 1 393 ? -5.029 -5.122 5.637 1.00 97.88 393 LYS A O 1
ATOM 3109 N N . LEU A 1 394 ? -4.836 -7.337 5.360 1.00 98.75 394 LEU A N 1
ATOM 3110 C CA . LEU A 1 394 ? -3.674 -7.278 4.472 1.00 98.75 394 LEU A CA 1
ATOM 3111 C C . LEU A 1 394 ? -4.138 -7.021 3.038 1.00 98.75 394 LEU A C 1
ATOM 3113 O O . LEU A 1 394 ? -4.777 -7.878 2.425 1.00 98.75 394 LEU A O 1
ATOM 3117 N N . ILE A 1 395 ? -3.819 -5.840 2.516 1.00 98.88 395 ILE A N 1
ATOM 3118 C CA . ILE A 1 395 ? -4.145 -5.417 1.156 1.00 98.88 395 ILE A CA 1
ATOM 3119 C C . ILE A 1 395 ? -2.856 -5.446 0.334 1.00 98.88 395 ILE A C 1
ATOM 3121 O O . ILE A 1 395 ? -1.894 -4.749 0.651 1.00 98.88 395 ILE A O 1
ATOM 3125 N N . VAL A 1 396 ? -2.815 -6.281 -0.701 1.00 98.94 396 VAL A N 1
ATOM 3126 C CA . VAL A 1 396 ? -1.583 -6.591 -1.441 1.00 98.94 396 VAL A CA 1
ATOM 3127 C C . VAL A 1 396 ? -1.345 -5.555 -2.537 1.00 98.94 396 VAL A C 1
ATOM 3129 O O . VAL A 1 396 ? -2.176 -5.405 -3.431 1.00 98.94 396 VAL A O 1
ATOM 3132 N N . GLY A 1 397 ? -0.212 -4.859 -2.488 1.00 98.81 397 GLY A N 1
ATOM 3133 C CA . GLY A 1 397 ? 0.179 -3.852 -3.467 1.00 98.81 397 GLY A CA 1
ATOM 3134 C C . GLY A 1 397 ? 0.589 -4.433 -4.820 1.00 98.81 397 GLY A C 1
ATOM 3135 O O . GLY A 1 397 ? 1.390 -5.367 -4.908 1.00 98.81 397 GLY A O 1
ATOM 3136 N N . VAL A 1 398 ? 0.100 -3.836 -5.898 1.00 98.81 398 VAL A N 1
ATOM 3137 C CA . VAL A 1 398 ? 0.553 -4.095 -7.265 1.00 98.81 398 VAL A CA 1
ATOM 3138 C C . VAL A 1 398 ? 1.047 -2.796 -7.908 1.00 98.81 398 VAL A C 1
ATOM 3140 O O . VAL A 1 398 ? 0.398 -1.757 -7.763 1.00 98.81 398 VAL A O 1
ATOM 3143 N N . PRO A 1 399 ? 2.204 -2.820 -8.588 1.00 98.81 399 PRO A N 1
ATOM 3144 C CA . PRO A 1 399 ? 2.748 -1.636 -9.232 1.00 98.81 399 PRO A CA 1
ATOM 3145 C C . PRO A 1 399 ? 2.165 -1.458 -10.637 1.00 98.81 399 PRO A C 1
ATOM 3147 O O . PRO A 1 399 ? 2.150 -2.392 -11.431 1.00 98.81 399 PRO A O 1
ATOM 3150 N N . PHE A 1 400 ? 1.742 -0.243 -10.980 1.00 98.81 400 PHE A N 1
ATOM 3151 C CA . PHE A 1 400 ? 1.383 0.146 -12.356 1.00 98.81 400 PHE A CA 1
ATOM 3152 C C . PHE A 1 400 ? 2.551 0.821 -13.084 1.00 98.81 400 PHE A C 1
ATOM 3154 O O . PHE A 1 400 ? 2.391 1.666 -13.960 1.00 98.81 400 PHE A O 1
ATOM 3161 N N . TYR A 1 401 ? 3.760 0.443 -12.699 1.00 98.94 401 TYR A N 1
ATOM 3162 C CA . TYR A 1 401 ? 5.011 0.897 -13.277 1.00 98.94 401 TYR A CA 1
ATOM 3163 C C . TYR A 1 401 ? 5.981 -0.278 -13.329 1.00 98.94 401 TYR A C 1
ATOM 3165 O O . TYR A 1 401 ? 5.772 -1.297 -12.674 1.00 98.94 401 TYR A O 1
ATOM 3173 N N . GLY A 1 402 ? 7.046 -0.128 -14.103 1.00 98.88 402 GLY A N 1
ATOM 3174 C CA . GLY A 1 402 ? 8.175 -1.042 -14.114 1.00 98.88 402 GLY A CA 1
ATOM 3175 C C . GLY A 1 402 ? 9.436 -0.392 -13.567 1.00 98.88 402 GLY A C 1
ATOM 3176 O O . GLY A 1 402 ? 9.611 0.828 -13.644 1.00 98.88 402 GLY A O 1
ATOM 3177 N N . ARG A 1 403 ? 10.354 -1.220 -13.066 1.00 98.81 403 ARG A N 1
ATOM 3178 C CA . ARG A 1 403 ? 11.743 -0.811 -12.820 1.00 98.81 403 ARG A CA 1
ATOM 3179 C C . ARG A 1 403 ? 12.571 -1.100 -14.063 1.00 98.81 403 ARG A C 1
ATOM 3181 O O . ARG A 1 403 ? 12.557 -2.223 -14.570 1.00 98.81 403 ARG A O 1
ATOM 3188 N N . SER A 1 404 ? 13.262 -0.075 -14.553 1.00 98.69 404 SER A N 1
ATOM 3189 C CA . SER A 1 404 ? 14.055 -0.138 -15.781 1.00 98.69 404 SER A CA 1
ATOM 3190 C C . SER A 1 404 ? 15.555 -0.053 -15.506 1.00 98.69 404 SER A C 1
ATOM 3192 O O . SER A 1 404 ? 16.001 0.502 -14.500 1.00 98.69 404 SER A O 1
ATOM 3194 N N . TYR A 1 405 ? 16.350 -0.614 -16.412 1.00 98.62 405 TYR A N 1
ATOM 3195 C CA . TYR A 1 405 ? 17.793 -0.760 -16.274 1.00 98.62 405 TYR A CA 1
ATOM 3196 C C . TYR A 1 405 ? 18.488 -0.519 -17.613 1.00 98.62 405 TYR A C 1
ATOM 3198 O O . TYR A 1 405 ? 17.930 -0.803 -18.672 1.00 98.62 405 TYR A O 1
ATOM 3206 N N . THR A 1 406 ? 19.733 -0.050 -17.539 1.00 98.31 406 THR A N 1
ATOM 3207 C CA . THR A 1 406 ? 20.679 -0.089 -18.658 1.00 98.31 406 THR A CA 1
ATOM 3208 C C . THR A 1 406 ? 21.622 -1.273 -18.448 1.00 98.31 406 THR A C 1
ATOM 3210 O O . THR A 1 406 ? 22.377 -1.307 -17.471 1.00 98.31 406 THR A O 1
ATOM 3213 N N . LEU A 1 407 ? 21.572 -2.254 -19.345 1.00 98.12 407 LEU A N 1
ATOM 3214 C CA . LEU A 1 407 ? 22.377 -3.472 -19.318 1.00 98.12 407 LEU A CA 1
ATOM 3215 C C . LEU A 1 407 ? 23.863 -3.158 -19.537 1.00 98.12 407 LEU A C 1
ATOM 3217 O O . LEU A 1 407 ? 24.229 -2.270 -20.303 1.00 98.12 407 LEU A O 1
ATOM 3221 N N . GLY A 1 408 ? 24.737 -3.906 -18.863 1.00 96.06 408 GLY A N 1
ATOM 3222 C CA . GLY A 1 408 ? 26.183 -3.844 -19.099 1.00 96.06 408 GLY A CA 1
ATOM 3223 C C . GLY A 1 408 ? 26.597 -4.525 -20.408 1.00 96.06 408 GLY A C 1
ATOM 3224 O O . GLY A 1 408 ? 27.583 -4.131 -21.025 1.00 96.06 408 GLY A O 1
ATOM 3225 N N . ASP A 1 409 ? 25.823 -5.521 -20.843 1.00 95.31 409 ASP A N 1
ATOM 3226 C CA . ASP A 1 409 ? 25.975 -6.230 -22.112 1.00 95.31 409 ASP A CA 1
ATOM 3227 C C . ASP A 1 409 ? 24.585 -6.491 -22.703 1.00 95.31 409 ASP A C 1
ATOM 3229 O O . ASP A 1 409 ? 23.800 -7.257 -22.150 1.00 95.31 409 ASP A O 1
ATOM 3233 N N . LYS A 1 410 ? 24.287 -5.875 -23.852 1.00 95.88 410 LYS A N 1
ATOM 3234 C CA . LYS A 1 410 ? 22.995 -6.005 -24.549 1.00 95.88 410 LYS A CA 1
ATOM 3235 C C . LYS A 1 410 ? 22.656 -7.431 -25.002 1.00 95.88 410 LYS A C 1
ATOM 3237 O O . LYS A 1 410 ? 21.521 -7.699 -25.376 1.00 95.88 410 LYS A O 1
ATOM 3242 N N . THR A 1 411 ? 23.634 -8.337 -25.029 1.00 96.62 411 THR A N 1
ATOM 3243 C CA . THR A 1 411 ? 23.405 -9.755 -25.347 1.00 96.62 411 THR A CA 1
ATOM 3244 C C . THR A 1 411 ? 22.991 -10.573 -24.122 1.00 96.62 411 THR A C 1
ATOM 3246 O O . THR A 1 411 ? 22.502 -11.689 -24.272 1.00 96.62 411 THR A O 1
ATOM 3249 N N . GLN A 1 412 ? 23.129 -10.014 -22.915 1.00 97.25 412 GLN A N 1
ATOM 3250 C CA . GLN A 1 412 ? 22.695 -10.617 -21.659 1.00 97.25 412 GLN A CA 1
ATOM 3251 C C . GLN A 1 412 ? 21.428 -9.912 -21.174 1.00 97.25 412 GLN A C 1
ATOM 3253 O O . GLN A 1 412 ? 21.496 -8.896 -20.494 1.00 97.25 412 GLN A O 1
ATOM 3258 N N . HIS A 1 413 ? 20.267 -10.451 -21.535 1.00 96.81 413 HIS A N 1
ATOM 3259 C CA . HIS A 1 413 ? 18.956 -9.836 -21.275 1.00 96.81 413 HIS A CA 1
ATOM 3260 C C . HIS A 1 413 ? 18.055 -10.659 -20.337 1.00 96.81 413 HIS A C 1
ATOM 3262 O O . HIS A 1 413 ? 16.933 -10.254 -20.037 1.00 96.81 413 HIS A O 1
ATOM 3268 N N . GLY A 1 414 ? 18.529 -11.818 -19.870 1.00 97.56 414 GLY A N 1
ATOM 3269 C CA . GLY A 1 414 ? 17.801 -12.645 -18.909 1.00 97.56 414 GLY A CA 1
ATOM 3270 C C . GLY A 1 414 ? 17.727 -12.017 -17.512 1.00 97.56 414 GLY A C 1
ATOM 3271 O O . GLY A 1 414 ? 18.396 -11.029 -17.208 1.00 97.56 414 GLY A O 1
ATOM 3272 N N . LEU A 1 415 ? 16.938 -12.631 -16.629 1.00 97.75 415 LEU A N 1
ATOM 3273 C CA . LEU A 1 415 ? 16.900 -12.254 -15.213 1.00 97.75 415 LEU A CA 1
ATOM 3274 C C . LEU A 1 415 ? 18.307 -12.312 -14.599 1.00 97.75 415 LEU A C 1
ATOM 3276 O O . LEU A 1 415 ? 19.089 -13.214 -14.902 1.00 97.75 415 LEU A O 1
ATOM 3280 N N . LYS A 1 416 ? 18.610 -11.359 -13.714 1.00 96.56 416 LYS A N 1
ATOM 3281 C CA . LYS A 1 416 ? 19.938 -11.116 -13.131 1.00 96.56 416 LYS A CA 1
ATOM 3282 C C . LYS A 1 416 ? 21.030 -10.707 -14.125 1.00 96.56 416 LYS A C 1
ATOM 3284 O O . LYS A 1 416 ? 22.211 -10.765 -13.778 1.00 96.56 416 LYS A O 1
ATOM 3289 N N . ALA A 1 417 ? 20.672 -10.241 -15.321 1.00 97.69 417 ALA A N 1
ATOM 3290 C CA . ALA A 1 417 ? 21.650 -9.655 -16.228 1.00 97.69 417 ALA A CA 1
ATOM 3291 C C . ALA A 1 417 ? 22.423 -8.497 -15.559 1.00 97.69 417 ALA A C 1
ATOM 3293 O O . ALA A 1 417 ? 21.835 -7.707 -14.807 1.00 97.69 417 ALA A O 1
ATOM 3294 N N . PRO A 1 418 ? 23.739 -8.373 -15.805 1.00 96.88 418 PRO A N 1
ATOM 3295 C CA . PRO A 1 418 ? 24.539 -7.297 -15.238 1.00 96.88 418 PRO A CA 1
ATOM 3296 C C . PRO A 1 418 ? 24.088 -5.943 -15.791 1.00 96.88 418 PRO A C 1
ATOM 3298 O O . PRO A 1 418 ? 23.808 -5.804 -16.981 1.00 96.88 418 PRO A O 1
ATOM 3301 N N . ILE A 1 419 ? 24.068 -4.922 -14.934 1.00 97.62 419 ILE A N 1
ATOM 3302 C CA . ILE A 1 419 ? 23.687 -3.553 -15.312 1.00 97.62 419 ILE A CA 1
ATOM 3303 C C . ILE A 1 419 ? 24.893 -2.625 -15.275 1.00 97.62 419 ILE A C 1
ATOM 3305 O O . ILE A 1 419 ? 25.855 -2.842 -14.533 1.00 97.62 419 ILE A O 1
ATOM 3309 N N . ASN A 1 420 ? 24.806 -1.524 -16.010 1.00 93.81 420 ASN A N 1
ATOM 3310 C CA . ASN A 1 420 ? 25.825 -0.488 -16.024 1.00 93.81 420 ASN A CA 1
ATOM 3311 C C . ASN A 1 420 ? 25.723 0.458 -14.802 1.00 93.81 420 ASN A C 1
ATOM 3313 O O . ASN A 1 420 ? 25.564 1.671 -14.937 1.00 93.81 420 ASN A O 1
ATOM 3317 N N . ARG A 1 421 ? 25.791 -0.114 -13.589 1.00 86.88 421 ARG A N 1
ATOM 3318 C CA . ARG A 1 421 ? 25.460 0.515 -12.289 1.00 86.88 421 ARG A CA 1
ATOM 3319 C C . ARG A 1 421 ? 26.222 1.807 -11.965 1.00 86.88 421 ARG A C 1
ATOM 3321 O O . ARG A 1 421 ? 25.747 2.622 -11.184 1.00 86.88 421 ARG A O 1
ATOM 3328 N N . TRP A 1 422 ? 27.404 2.003 -12.535 1.00 87.75 422 TRP A N 1
ATOM 3329 C CA . TRP A 1 422 ? 28.311 3.089 -12.139 1.00 87.75 422 TRP A CA 1
ATOM 3330 C C . TRP A 1 422 ? 28.575 4.105 -13.247 1.00 87.75 422 TRP A C 1
ATOM 3332 O O . TRP A 1 422 ? 29.472 4.933 -13.113 1.00 87.75 422 TRP A O 1
ATOM 3342 N N . THR A 1 423 ? 27.788 4.062 -14.324 1.00 87.12 423 THR A N 1
ATOM 3343 C CA . THR A 1 423 ? 27.959 4.968 -15.461 1.00 87.12 423 THR A CA 1
ATOM 3344 C C . THR A 1 423 ? 26.873 6.047 -15.462 1.00 87.12 423 THR A C 1
ATOM 3346 O O . THR A 1 423 ? 25.682 5.724 -15.540 1.00 87.12 423 THR A O 1
ATOM 3349 N N . PRO A 1 424 ? 27.252 7.336 -15.366 1.00 86.75 424 PRO A N 1
ATOM 3350 C CA . PRO A 1 424 ? 26.329 8.452 -15.554 1.00 86.75 424 PRO A CA 1
ATOM 3351 C C . PRO A 1 424 ? 25.700 8.457 -16.961 1.00 86.75 424 PRO A C 1
ATOM 3353 O O . PRO A 1 424 ? 26.305 7.937 -17.898 1.00 86.75 424 PRO A O 1
ATOM 3356 N N . PRO A 1 425 ? 24.531 9.094 -17.149 1.00 87.50 425 PRO A N 1
ATOM 3357 C CA . PRO A 1 425 ? 23.767 9.827 -16.135 1.00 87.50 425 PRO A CA 1
ATOM 3358 C C . PRO A 1 425 ? 22.880 8.932 -15.256 1.00 87.50 425 PRO A C 1
ATOM 3360 O O . PRO A 1 425 ? 22.543 9.329 -14.147 1.00 87.50 425 PRO A O 1
ATOM 3363 N N . ASN A 1 426 ? 22.545 7.720 -15.708 1.00 87.00 426 ASN A N 1
ATOM 3364 C CA . ASN A 1 426 ? 21.459 6.933 -15.114 1.00 87.00 426 ASN A CA 1
ATOM 3365 C C . ASN A 1 426 ? 21.904 5.944 -14.024 1.00 87.00 426 ASN A C 1
ATOM 3367 O O . ASN A 1 426 ? 21.050 5.354 -13.365 1.00 87.00 426 ASN A O 1
ATOM 3371 N N . MET A 1 427 ? 23.215 5.741 -13.824 1.00 92.00 427 MET A N 1
ATOM 3372 C CA . MET A 1 427 ? 23.776 4.862 -12.781 1.00 92.00 427 MET A CA 1
ATOM 3373 C C . MET A 1 427 ? 23.165 3.445 -12.797 1.00 92.00 427 MET A C 1
ATOM 3375 O O . MET A 1 427 ? 22.795 2.876 -11.771 1.00 92.00 427 MET A O 1
ATOM 3379 N N . GLY A 1 428 ? 23.026 2.880 -13.998 1.00 94.31 428 GLY A N 1
ATOM 3380 C CA . GLY A 1 428 ? 22.424 1.566 -14.240 1.00 94.31 428 GLY A CA 1
ATOM 3381 C C . GLY A 1 428 ? 20.904 1.565 -14.371 1.00 94.31 428 GLY A C 1
ATOM 3382 O O . GLY A 1 428 ? 20.359 0.541 -14.771 1.00 94.31 428 GLY A O 1
ATOM 3383 N N . GLY A 1 429 ? 20.226 2.680 -14.094 1.00 97.75 429 GLY A N 1
ATOM 3384 C CA . GLY A 1 429 ? 18.817 2.867 -14.434 1.00 97.75 429 GLY A CA 1
ATOM 3385 C C . GLY A 1 429 ? 18.596 2.901 -15.942 1.00 97.75 429 GLY A C 1
ATOM 3386 O O . GLY A 1 429 ? 19.482 3.290 -16.709 1.00 97.75 429 GLY A O 1
ATOM 3387 N N . GLY A 1 430 ? 17.420 2.456 -16.371 1.00 97.94 430 GLY A N 1
ATOM 3388 C CA . GLY A 1 430 ? 16.969 2.658 -17.743 1.00 97.94 430 GLY A CA 1
ATOM 3389 C C . GLY A 1 430 ? 16.728 4.141 -18.005 1.00 97.94 430 GLY A C 1
ATOM 3390 O O . GLY A 1 430 ? 16.553 4.929 -17.070 1.00 97.94 430 GLY A O 1
ATOM 3391 N N . ASN A 1 431 ? 16.729 4.521 -19.278 1.00 97.38 431 ASN A N 1
ATOM 3392 C CA . ASN A 1 431 ? 16.456 5.893 -19.685 1.00 97.38 431 ASN A CA 1
ATOM 3393 C C . ASN A 1 431 ? 15.111 6.379 -19.115 1.00 97.38 431 ASN A C 1
ATOM 3395 O O . ASN A 1 431 ? 14.159 5.594 -19.057 1.00 97.38 431 ASN A O 1
ATOM 3399 N N . PRO A 1 432 ? 15.022 7.652 -18.689 1.00 97.38 432 PRO A N 1
ATOM 3400 C CA . PRO A 1 432 ? 13.778 8.201 -18.170 1.00 97.38 432 PRO A CA 1
ATOM 3401 C C . PRO A 1 432 ? 12.685 8.151 -19.239 1.00 97.38 432 PRO A C 1
ATOM 3403 O O . PRO A 1 432 ? 12.916 8.513 -20.396 1.00 97.38 432 PRO A O 1
ATOM 3406 N N . GLY A 1 433 ? 11.489 7.727 -18.834 1.00 97.00 433 GLY A N 1
ATOM 3407 C CA . GLY A 1 433 ? 10.302 7.804 -19.677 1.00 97.00 433 GLY A CA 1
ATOM 3408 C C . GLY A 1 433 ? 9.962 9.250 -20.030 1.00 97.00 433 GLY A C 1
ATOM 3409 O O . GLY A 1 433 ? 10.283 10.179 -19.285 1.00 97.00 433 GLY A O 1
ATOM 3410 N N . LYS A 1 434 ? 9.304 9.456 -21.174 1.00 96.44 434 LYS A N 1
ATOM 3411 C CA . LYS A 1 434 ? 8.960 10.798 -21.666 1.00 96.44 434 LYS A CA 1
ATOM 3412 C C . LYS A 1 434 ? 8.128 11.602 -20.657 1.00 96.44 434 LYS A C 1
ATOM 3414 O O . LYS A 1 434 ? 8.302 12.811 -20.557 1.00 96.44 434 LYS A O 1
ATOM 3419 N N . TYR A 1 435 ? 7.209 10.948 -19.954 1.00 97.81 435 TYR A N 1
ATOM 3420 C CA . TYR A 1 435 ? 6.203 11.603 -19.120 1.00 97.81 435 TYR A CA 1
ATOM 3421 C C . TYR A 1 435 ? 6.504 11.473 -17.633 1.00 97.81 435 TYR A C 1
ATOM 3423 O O . TYR A 1 435 ? 6.288 12.426 -16.886 1.00 97.81 435 TYR A O 1
ATOM 3431 N N . THR A 1 436 ? 6.989 10.310 -17.191 1.00 97.00 436 THR A N 1
ATOM 3432 C CA . THR A 1 436 ? 7.419 10.134 -15.796 1.00 97.00 436 THR A CA 1
ATOM 3433 C C . THR A 1 436 ? 8.733 10.851 -15.514 1.00 97.00 436 THR A C 1
ATOM 3435 O O . THR A 1 436 ? 8.948 11.289 -14.386 1.00 97.00 436 THR A O 1
ATOM 3438 N N . ASN A 1 437 ? 9.589 10.998 -16.532 1.00 96.19 437 ASN A N 1
ATOM 3439 C CA . ASN A 1 437 ? 10.891 11.658 -16.465 1.00 96.19 437 ASN A CA 1
ATOM 3440 C C . ASN A 1 437 ? 11.767 11.166 -15.295 1.00 96.19 437 ASN A C 1
ATOM 3442 O O . ASN A 1 437 ? 12.505 11.933 -14.674 1.00 96.19 437 ASN A O 1
ATOM 3446 N N . ALA A 1 438 ? 11.672 9.872 -14.979 1.00 94.94 438 ALA A N 1
ATOM 3447 C CA . ALA A 1 438 ? 12.361 9.245 -13.860 1.00 94.94 438 ALA A CA 1
ATOM 3448 C C . ALA A 1 438 ? 13.280 8.126 -14.362 1.00 94.94 438 ALA A C 1
ATOM 3450 O O . ALA A 1 438 ? 12.821 7.104 -14.864 1.00 94.94 438 ALA A O 1
ATOM 3451 N N . SER A 1 439 ? 14.596 8.304 -14.223 1.00 96.50 439 SER A N 1
ATOM 3452 C CA . SER A 1 439 ? 15.560 7.247 -14.556 1.00 96.50 439 SER A CA 1
ATOM 3453 C C . SER A 1 439 ? 15.299 5.999 -13.708 1.00 96.50 439 SER A C 1
ATOM 3455 O O . SER A 1 439 ? 15.124 6.084 -12.491 1.00 96.50 439 SER A O 1
ATOM 3457 N N . GLY A 1 440 ? 15.297 4.830 -14.349 1.00 97.44 440 GLY A N 1
ATOM 3458 C CA . GLY A 1 440 ? 15.056 3.548 -13.685 1.00 97.44 440 GLY A CA 1
ATOM 3459 C C . GLY A 1 440 ? 13.590 3.233 -13.361 1.00 97.44 440 GLY A C 1
ATOM 3460 O O . GLY A 1 440 ? 13.326 2.266 -12.639 1.00 97.44 440 GLY A O 1
ATOM 3461 N N . MET A 1 441 ? 12.637 4.019 -13.867 1.00 97.88 441 MET A N 1
ATOM 3462 C CA . MET A 1 441 ? 11.202 3.776 -13.722 1.00 97.88 441 MET A CA 1
ATOM 3463 C C . MET A 1 441 ? 10.464 4.130 -15.017 1.00 97.88 441 MET A C 1
ATOM 3465 O O . MET A 1 441 ? 10.773 5.136 -15.643 1.00 97.88 441 MET A O 1
ATOM 3469 N N . LEU A 1 442 ? 9.470 3.331 -15.398 1.00 98.75 442 LEU A N 1
ATOM 3470 C CA . LEU A 1 442 ? 8.555 3.642 -16.502 1.00 98.75 442 LEU A CA 1
ATOM 3471 C C . LEU A 1 442 ? 7.117 3.366 -16.059 1.00 98.75 442 LEU A C 1
ATOM 3473 O O . LEU A 1 442 ? 6.869 2.329 -15.446 1.00 98.75 442 LEU A O 1
ATOM 3477 N N . ALA A 1 443 ? 6.172 4.257 -16.360 1.00 98.81 443 ALA A N 1
ATOM 3478 C CA . ALA A 1 443 ? 4.748 3.969 -16.155 1.00 98.81 443 ALA A CA 1
ATOM 3479 C C . ALA A 1 443 ? 4.278 2.845 -17.092 1.00 98.81 443 ALA A C 1
ATOM 3481 O O . ALA A 1 443 ? 4.859 2.655 -18.162 1.00 98.81 443 ALA A O 1
ATOM 3482 N N . TYR A 1 444 ? 3.192 2.139 -16.760 1.00 98.75 444 TYR A N 1
ATOM 3483 C CA . TYR A 1 444 ? 2.650 1.108 -17.653 1.00 98.75 444 TYR A CA 1
ATOM 3484 C C . TYR A 1 444 ? 2.328 1.667 -19.049 1.00 98.75 444 TYR A C 1
ATOM 3486 O O . TYR A 1 444 ? 2.683 1.048 -20.053 1.00 98.75 444 TYR A O 1
ATOM 3494 N N . TYR A 1 445 ? 1.763 2.878 -19.131 1.00 98.44 445 TYR A N 1
ATOM 3495 C CA . TYR A 1 445 ? 1.488 3.541 -20.412 1.00 98.44 445 TYR A CA 1
ATOM 3496 C C . TYR A 1 445 ? 2.753 3.910 -21.216 1.00 98.44 445 TYR A C 1
ATOM 3498 O O . TYR A 1 445 ? 2.662 4.124 -22.423 1.00 98.44 445 TYR A O 1
ATOM 3506 N N . GLU A 1 446 ? 3.931 3.993 -20.584 1.00 98.50 446 GLU A N 1
ATOM 3507 C CA . GLU A 1 446 ? 5.219 4.197 -21.274 1.00 98.50 446 GLU A CA 1
ATOM 3508 C C . GLU A 1 446 ? 5.810 2.876 -21.768 1.00 98.50 446 GLU A C 1
ATOM 3510 O O . GLU A 1 446 ? 6.548 2.867 -22.743 1.00 98.50 446 GLU A O 1
ATOM 3515 N N . ILE A 1 447 ? 5.469 1.759 -21.125 1.00 98.50 447 ILE A N 1
ATOM 3516 C CA . ILE A 1 447 ? 5.961 0.426 -21.486 1.00 98.50 447 ILE A CA 1
ATOM 3517 C C . ILE A 1 447 ? 5.091 -0.187 -22.584 1.00 98.50 447 ILE A C 1
ATOM 3519 O O . ILE A 1 447 ? 5.590 -0.752 -23.551 1.00 98.50 447 ILE A O 1
ATOM 3523 N N . CYS A 1 448 ? 3.768 -0.080 -22.464 1.00 96.62 448 CYS A N 1
ATOM 3524 C CA . CYS A 1 448 ? 2.836 -0.792 -23.335 1.00 96.62 448 CYS A CA 1
ATOM 3525 C C . CYS A 1 448 ? 2.900 -0.347 -24.811 1.00 96.62 448 CYS A C 1
ATOM 3527 O O . CYS A 1 448 ? 2.427 -1.078 -25.688 1.00 96.62 448 CYS A O 1
ATOM 3529 N N . VAL A 1 449 ? 3.407 0.863 -25.081 1.00 96.12 449 VAL A N 1
ATOM 3530 C CA . VAL A 1 449 ? 3.504 1.457 -26.423 1.00 96.12 449 VAL A CA 1
ATOM 3531 C C . VAL A 1 449 ? 4.724 0.948 -27.189 1.00 96.12 449 VAL A C 1
ATOM 3533 O O . VAL A 1 449 ? 4.757 1.038 -28.414 1.00 96.12 449 VAL A O 1
ATOM 3536 N N . GLU A 1 450 ? 5.683 0.343 -26.491 1.00 94.75 450 GLU A N 1
ATOM 3537 C CA . GLU A 1 450 ? 6.945 -0.163 -27.027 1.00 94.75 450 GLU A CA 1
ATOM 3538 C C . GLU A 1 450 ? 6.772 -1.536 -27.706 1.00 94.75 450 GLU A C 1
ATOM 3540 O O . GLU A 1 450 ? 7.349 -2.540 -27.301 1.00 94.75 450 GLU A O 1
ATOM 3545 N N . LYS A 1 451 ? 5.951 -1.601 -28.763 1.00 92.12 451 LYS A N 1
ATOM 3546 C CA . LYS A 1 451 ? 5.583 -2.865 -29.439 1.00 92.12 451 LYS A CA 1
ATOM 3547 C C . LYS A 1 451 ? 6.745 -3.592 -30.122 1.00 92.12 451 LYS A C 1
ATOM 3549 O O . LYS A 1 451 ? 6.630 -4.787 -30.381 1.00 92.12 451 LYS A O 1
ATOM 3554 N N . ASP A 1 452 ? 7.825 -2.876 -30.418 1.00 95.88 452 ASP A N 1
ATOM 3555 C CA . ASP A 1 452 ? 9.009 -3.417 -31.092 1.00 95.88 452 ASP A CA 1
ATOM 3556 C C . ASP A 1 452 ? 10.029 -4.026 -30.113 1.00 95.88 452 ASP A C 1
ATOM 3558 O O . ASP A 1 452 ? 11.047 -4.578 -30.538 1.00 95.88 452 ASP A O 1
ATOM 3562 N N . TRP A 1 453 ? 9.790 -3.929 -28.800 1.00 97.94 453 TRP A N 1
ATOM 3563 C CA . TRP A 1 453 ? 10.647 -4.559 -27.799 1.00 97.94 453 TRP A CA 1
ATOM 3564 C C . TRP A 1 453 ? 10.419 -6.068 -27.766 1.00 97.94 453 TRP A C 1
ATOM 3566 O O . TRP A 1 453 ? 9.356 -6.583 -28.116 1.00 97.94 453 TRP A O 1
ATOM 3576 N N . THR A 1 454 ? 11.430 -6.807 -27.315 1.00 98.31 454 THR A N 1
ATOM 3577 C CA . THR A 1 454 ? 11.248 -8.234 -27.043 1.00 98.31 454 THR A CA 1
ATOM 3578 C C . THR A 1 454 ? 10.610 -8.386 -25.672 1.00 98.31 454 THR A C 1
ATOM 3580 O O . THR A 1 454 ? 11.192 -7.957 -24.680 1.00 98.31 454 THR A O 1
ATOM 3583 N N . HIS A 1 455 ? 9.418 -8.983 -25.627 1.00 97.81 455 HIS A N 1
ATOM 3584 C CA . HIS A 1 455 ? 8.683 -9.257 -24.395 1.00 97.81 455 HIS A CA 1
ATOM 3585 C C . HIS A 1 455 ? 8.862 -10.718 -23.982 1.00 97.81 455 HIS A C 1
ATOM 3587 O O . HIS A 1 455 ? 8.601 -11.637 -24.760 1.00 97.81 455 HIS A O 1
ATOM 3593 N N . GLU A 1 456 ? 9.259 -10.923 -22.734 1.00 98.25 456 GLU A N 1
ATOM 3594 C CA . GLU A 1 456 ? 9.426 -12.225 -22.104 1.00 98.25 456 GLU A CA 1
ATOM 3595 C C . GLU A 1 456 ? 8.669 -12.279 -20.771 1.00 98.25 456 GLU A C 1
ATOM 3597 O O . GLU A 1 456 ? 8.204 -11.271 -20.238 1.00 98.25 456 GLU A O 1
ATOM 3602 N N . VAL A 1 457 ? 8.521 -13.488 -20.228 1.00 98.44 457 VAL A N 1
ATOM 3603 C CA . VAL A 1 457 ? 7.813 -13.720 -18.967 1.00 98.44 457 VAL A CA 1
ATOM 3604 C C . VAL A 1 457 ? 8.686 -14.545 -18.038 1.00 98.44 457 VAL A C 1
ATOM 3606 O O . VAL A 1 457 ? 9.119 -15.650 -18.373 1.00 98.44 457 VAL A O 1
ATOM 3609 N N . ASP A 1 458 ? 8.872 -14.046 -16.821 1.00 98.38 458 ASP A N 1
ATOM 3610 C CA . ASP A 1 458 ? 9.344 -14.854 -15.709 1.00 98.38 458 ASP A CA 1
ATOM 3611 C C . ASP A 1 458 ? 8.232 -15.831 -15.303 1.00 98.38 458 ASP A C 1
ATOM 3613 O O . ASP A 1 458 ? 7.302 -15.497 -14.568 1.00 98.38 458 ASP A O 1
ATOM 3617 N N . ASN A 1 459 ? 8.304 -17.063 -15.805 1.00 97.50 459 ASN A N 1
ATOM 3618 C CA . ASN A 1 459 ? 7.265 -18.067 -15.577 1.00 97.50 459 ASN A CA 1
ATOM 3619 C C . ASN A 1 459 ? 7.111 -18.481 -14.107 1.00 97.50 459 ASN A C 1
ATOM 3621 O O . ASN A 1 459 ? 6.058 -19.016 -13.747 1.00 97.50 459 ASN A O 1
ATOM 3625 N N . VAL A 1 460 ? 8.127 -18.274 -13.266 1.00 97.75 460 VAL A N 1
ATOM 3626 C CA . VAL A 1 460 ? 8.067 -18.608 -11.837 1.00 97.75 460 VAL A CA 1
ATOM 3627 C C . VAL A 1 460 ? 7.641 -17.381 -11.038 1.00 97.75 460 VAL A C 1
ATOM 3629 O O . VAL A 1 460 ? 6.673 -17.466 -10.289 1.00 97.75 460 VAL A O 1
ATOM 3632 N N . GLY A 1 461 ? 8.283 -16.233 -11.264 1.00 98.19 461 GLY A N 1
ATOM 3633 C CA . GLY A 1 461 ? 7.923 -14.949 -10.660 1.00 98.19 461 GLY A CA 1
ATOM 3634 C C . GLY A 1 461 ? 6.595 -14.367 -11.157 1.00 98.19 461 GLY A C 1
ATOM 3635 O O . GLY A 1 461 ? 6.090 -13.433 -10.547 1.00 98.19 461 GLY A O 1
ATOM 3636 N N . LYS A 1 462 ? 5.993 -14.917 -12.219 1.00 98.44 462 LYS A N 1
ATOM 3637 C CA . LYS A 1 462 ? 4.696 -14.492 -12.783 1.00 98.44 462 LYS A CA 1
ATOM 3638 C C . LYS A 1 462 ? 4.653 -13.017 -13.192 1.00 98.44 462 LYS A C 1
ATOM 3640 O O . LYS A 1 462 ? 3.619 -12.379 -13.044 1.00 98.44 462 LYS A O 1
ATOM 3645 N N . CYS A 1 463 ? 5.769 -12.482 -13.682 1.00 98.50 463 CYS A N 1
ATOM 3646 C CA . CYS A 1 463 ? 5.882 -11.083 -14.100 1.00 98.50 463 CYS A CA 1
ATOM 3647 C C . CYS A 1 463 ? 6.481 -10.994 -15.510 1.00 98.50 463 CYS A C 1
ATOM 3649 O O . CYS A 1 463 ? 7.422 -11.741 -15.811 1.00 98.50 463 CYS A O 1
ATOM 3651 N N . PRO A 1 464 ? 5.978 -10.101 -16.374 1.00 98.75 464 PRO A N 1
ATOM 3652 C CA . PRO A 1 464 ? 6.621 -9.805 -17.641 1.00 98.75 464 PRO A CA 1
ATOM 3653 C C . PRO A 1 464 ? 7.886 -8.958 -17.456 1.00 98.75 464 PRO A C 1
ATOM 3655 O O . PRO A 1 464 ? 8.048 -8.193 -16.498 1.00 98.75 464 PRO A O 1
ATOM 3658 N N . PHE A 1 465 ? 8.778 -9.063 -18.431 1.00 98.81 465 PHE A N 1
ATOM 3659 C CA . PHE A 1 465 ? 9.838 -8.094 -18.658 1.00 98.81 465 PHE A CA 1
ATOM 3660 C C . PHE A 1 465 ? 10.034 -7.884 -20.157 1.00 98.81 465 PHE A C 1
ATOM 3662 O O . PHE A 1 465 ? 9.661 -8.725 -20.972 1.00 98.81 465 PHE A O 1
ATOM 3669 N N . ALA A 1 466 ? 10.594 -6.743 -20.533 1.00 98.69 466 ALA A N 1
ATOM 3670 C CA . ALA A 1 466 ? 10.854 -6.406 -21.921 1.00 98.69 466 ALA A CA 1
ATOM 3671 C C . ALA A 1 466 ? 12.225 -5.759 -22.074 1.00 98.69 466 ALA A C 1
ATOM 3673 O O . ALA A 1 466 ? 12.722 -5.113 -21.150 1.00 98.69 466 ALA A O 1
ATOM 3674 N N . TYR A 1 467 ? 12.832 -5.912 -23.247 1.00 98.62 467 TYR A N 1
ATOM 3675 C CA . TYR A 1 467 ? 14.119 -5.295 -23.542 1.00 98.62 467 TYR A CA 1
ATOM 3676 C C . TYR A 1 467 ? 14.272 -4.915 -25.018 1.00 98.62 467 TYR A C 1
ATOM 3678 O O . TYR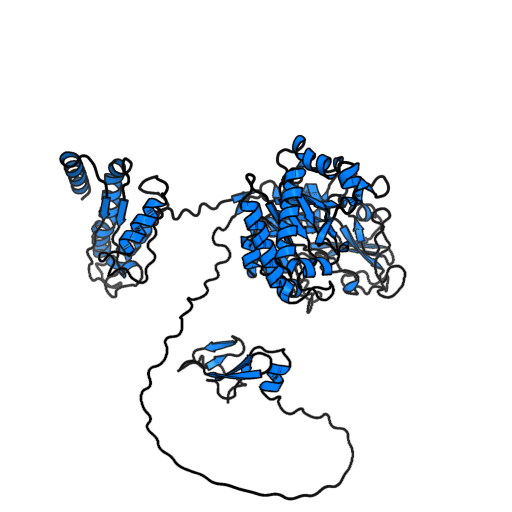 A 1 467 ? 13.685 -5.528 -25.914 1.00 98.62 467 TYR A O 1
ATOM 3686 N N . SER A 1 468 ? 15.094 -3.896 -25.266 1.00 98.19 468 SER A N 1
ATOM 3687 C CA . SER A 1 468 ? 15.504 -3.450 -26.597 1.00 98.19 468 SER A CA 1
ATOM 3688 C C . SER A 1 468 ? 16.866 -2.766 -26.521 1.00 98.19 468 SER A C 1
ATOM 3690 O O . SER A 1 468 ? 17.077 -1.846 -25.729 1.00 98.19 468 SER A O 1
ATOM 3692 N N . GLY A 1 469 ? 17.822 -3.225 -27.331 1.00 97.00 469 GLY A N 1
ATOM 3693 C CA . GLY A 1 469 ? 19.206 -2.769 -27.217 1.00 97.00 469 GLY A CA 1
ATOM 3694 C C . GLY A 1 469 ? 19.768 -3.058 -25.823 1.00 97.00 469 GLY A C 1
ATOM 3695 O O . GLY A 1 469 ? 19.780 -4.205 -25.390 1.00 97.00 469 GLY A O 1
ATOM 3696 N N . ASP A 1 470 ? 20.254 -2.027 -25.138 1.00 97.06 470 ASP A N 1
ATOM 3697 C CA . ASP A 1 470 ? 20.737 -2.111 -23.756 1.00 97.06 470 ASP A CA 1
ATOM 3698 C C . ASP A 1 470 ? 19.673 -1.727 -22.714 1.00 97.06 470 ASP A C 1
ATOM 3700 O O . ASP A 1 470 ? 19.981 -1.692 -21.526 1.00 97.06 470 ASP A O 1
ATOM 3704 N N . GLN A 1 471 ? 18.435 -1.441 -23.122 1.00 98.50 471 GLN A N 1
ATOM 3705 C CA . GLN A 1 471 ? 17.356 -1.079 -22.209 1.00 98.50 471 GLN A CA 1
ATOM 3706 C C . GLN A 1 471 ? 16.555 -2.314 -21.809 1.00 98.50 471 GLN A C 1
ATOM 3708 O O . GLN A 1 471 ? 16.229 -3.152 -22.649 1.00 98.50 471 GLN A O 1
ATOM 3713 N N . TRP A 1 472 ? 16.227 -2.410 -20.523 1.00 98.75 472 TRP A N 1
ATOM 3714 C CA . TRP A 1 472 ? 15.484 -3.521 -19.932 1.00 98.75 472 TRP A CA 1
ATOM 3715 C C . TRP A 1 472 ? 14.461 -2.981 -18.934 1.00 98.75 472 TRP A C 1
ATOM 3717 O O . TRP A 1 472 ? 14.783 -2.072 -18.170 1.00 98.75 472 TRP A O 1
ATOM 3727 N N . VAL A 1 473 ? 13.248 -3.529 -18.885 1.00 98.88 473 VAL A N 1
ATOM 3728 C CA . VAL A 1 473 ? 12.221 -3.157 -17.900 1.00 98.88 473 VAL A CA 1
ATOM 3729 C C . VAL A 1 473 ? 11.453 -4.378 -17.408 1.00 98.88 473 VAL A C 1
ATOM 3731 O O . VAL A 1 473 ? 10.996 -5.193 -18.200 1.00 98.88 473 VAL A O 1
ATOM 3734 N N . GLY A 1 474 ? 11.286 -4.487 -16.091 1.00 98.88 474 GLY A N 1
ATOM 3735 C CA . GLY A 1 474 ? 10.470 -5.512 -15.442 1.00 98.88 474 GLY A CA 1
ATOM 3736 C C . GLY A 1 474 ? 9.258 -4.854 -14.806 1.00 98.88 474 GLY A C 1
ATOM 3737 O O . GLY A 1 474 ? 9.424 -3.901 -14.041 1.00 98.88 474 GLY A O 1
ATOM 3738 N N . TYR A 1 475 ? 8.061 -5.324 -15.147 1.00 98.88 475 TYR A N 1
ATOM 3739 C CA . TYR A 1 475 ? 6.813 -4.586 -14.937 1.00 98.88 475 TYR A CA 1
ATOM 3740 C C . TYR A 1 475 ? 5.623 -5.530 -14.713 1.00 98.88 475 TYR A C 1
ATOM 3742 O O . TYR A 1 475 ? 5.809 -6.736 -14.566 1.00 98.88 475 TYR A O 1
ATOM 3750 N N . GLU A 1 476 ? 4.411 -4.975 -14.676 1.00 98.88 476 GLU A N 1
ATOM 3751 C CA . GLU A 1 476 ? 3.146 -5.714 -14.621 1.00 98.88 476 GLU A CA 1
ATOM 3752 C C . GLU A 1 476 ? 2.309 -5.496 -15.884 1.00 98.88 476 GLU A C 1
ATOM 3754 O O . GLU A 1 476 ? 2.206 -4.375 -16.377 1.00 98.88 476 GLU A O 1
ATOM 3759 N N . ASP A 1 477 ? 1.644 -6.545 -16.361 1.00 98.50 477 ASP A N 1
ATOM 3760 C CA . ASP A 1 477 ? 0.627 -6.469 -17.408 1.00 98.50 477 ASP A CA 1
ATOM 3761 C C . ASP A 1 477 ? -0.717 -7.043 -16.927 1.00 98.50 477 ASP A C 1
ATOM 3763 O O . ASP A 1 477 ? -0.867 -7.502 -15.792 1.00 98.50 477 ASP A O 1
ATOM 3767 N N . GLU A 1 478 ? -1.733 -7.038 -17.788 1.00 98.56 478 GLU A N 1
ATOM 3768 C CA . GLU A 1 478 ? -3.047 -7.596 -17.468 1.00 98.56 478 GLU A CA 1
ATOM 3769 C C . GLU A 1 478 ? -2.990 -9.067 -17.015 1.00 98.56 478 GLU A C 1
ATOM 3771 O O . GLU A 1 478 ? -3.821 -9.499 -16.208 1.00 98.56 478 GLU A O 1
ATOM 3776 N N . THR A 1 479 ? -2.027 -9.845 -17.519 1.00 98.62 479 THR A N 1
ATOM 3777 C CA . THR A 1 479 ? -1.870 -11.263 -17.179 1.00 98.62 479 THR A CA 1
ATOM 3778 C C . THR A 1 479 ? -1.295 -11.419 -15.778 1.00 98.62 479 THR A C 1
ATOM 3780 O O . THR A 1 479 ? -1.878 -12.148 -14.970 1.00 98.62 479 THR A O 1
ATOM 3783 N N . SER A 1 480 ? -0.191 -10.737 -15.464 1.00 98.81 480 SER A N 1
ATOM 3784 C CA . SER A 1 480 ? 0.449 -10.817 -14.145 1.00 98.81 480 SER A CA 1
ATOM 3785 C C . SER A 1 480 ? -0.437 -10.225 -13.046 1.00 98.81 480 SER A C 1
ATOM 3787 O O . SER A 1 480 ? -0.615 -10.852 -11.996 1.00 98.81 480 SER A O 1
ATOM 3789 N N . ILE A 1 481 ? -1.127 -9.111 -13.326 1.00 98.81 481 ILE A N 1
ATOM 3790 C CA . ILE A 1 481 ? -2.144 -8.546 -12.428 1.00 98.81 481 ILE A CA 1
ATOM 3791 C C . ILE A 1 481 ? -3.263 -9.561 -12.193 1.00 98.81 481 ILE A C 1
ATOM 3793 O O . ILE A 1 481 ? -3.614 -9.840 -11.046 1.00 98.81 481 ILE A O 1
ATOM 3797 N N . GLY A 1 482 ? -3.796 -10.174 -13.255 1.00 98.81 482 GLY A N 1
ATOM 3798 C CA . GLY A 1 482 ? -4.828 -11.204 -13.142 1.00 98.81 482 GLY A CA 1
ATOM 3799 C C . GLY A 1 482 ? -4.396 -12.390 -12.273 1.00 98.81 482 GLY A C 1
ATOM 3800 O O . GLY A 1 482 ? -5.168 -12.831 -11.421 1.00 98.81 482 GLY A O 1
ATOM 3801 N N . GLN A 1 483 ? -3.157 -12.859 -12.439 1.00 98.81 483 GLN A N 1
ATOM 3802 C CA . GLN A 1 483 ? -2.576 -13.951 -11.650 1.00 98.81 483 GLN A CA 1
ATOM 3803 C C . GLN A 1 483 ? -2.400 -13.576 -10.174 1.00 98.81 483 GLN A C 1
ATOM 3805 O O . GLN A 1 483 ? -2.702 -14.388 -9.297 1.00 98.81 483 GLN A O 1
ATOM 3810 N N . LYS A 1 484 ? -1.969 -12.346 -9.876 1.00 98.88 484 LYS A N 1
ATOM 3811 C CA . LYS A 1 484 ? -1.869 -11.848 -8.497 1.00 98.88 484 LYS A CA 1
ATOM 3812 C C . LYS A 1 484 ? -3.233 -11.724 -7.833 1.00 98.88 484 LYS A C 1
ATOM 3814 O O . LYS A 1 484 ? -3.365 -12.092 -6.670 1.00 98.88 484 LYS A O 1
ATOM 3819 N N . MET A 1 485 ? -4.259 -11.279 -8.558 1.00 98.81 485 MET A N 1
ATOM 3820 C CA . MET A 1 485 ? -5.620 -11.240 -8.015 1.00 98.81 485 MET A CA 1
ATOM 3821 C C . MET A 1 485 ? -6.165 -12.643 -7.738 1.00 98.81 485 MET A C 1
ATOM 3823 O O . MET A 1 485 ? -6.743 -12.868 -6.679 1.00 98.81 485 MET A O 1
ATOM 3827 N N . ASP A 1 486 ? -5.941 -13.603 -8.642 1.00 98.75 486 ASP A N 1
ATOM 3828 C CA . ASP A 1 486 ? -6.326 -15.003 -8.416 1.00 98.75 486 ASP A CA 1
ATOM 3829 C C . ASP A 1 486 ? -5.623 -15.581 -7.176 1.00 98.75 486 ASP A C 1
ATOM 3831 O O . ASP A 1 486 ? -6.237 -16.294 -6.379 1.00 98.75 486 ASP A O 1
ATOM 3835 N N . TRP A 1 487 ? -4.351 -15.233 -6.971 1.00 98.75 487 TRP A N 1
ATOM 3836 C CA . TRP A 1 487 ? -3.604 -15.605 -5.772 1.00 98.75 487 TRP A CA 1
ATOM 3837 C C . TRP A 1 487 ? -4.142 -14.929 -4.498 1.00 98.75 487 TRP A C 1
ATOM 3839 O O . TRP A 1 487 ? -4.329 -15.621 -3.501 1.00 98.75 487 TRP A O 1
ATOM 3849 N N . ILE A 1 488 ? -4.479 -13.631 -4.526 1.00 98.81 488 ILE A N 1
ATOM 3850 C CA . ILE A 1 488 ? -5.111 -12.912 -3.397 1.00 98.81 488 ILE A CA 1
ATOM 3851 C C . ILE A 1 488 ? -6.400 -13.610 -2.955 1.00 98.81 488 ILE A C 1
ATOM 3853 O O . ILE A 1 488 ? -6.600 -13.840 -1.760 1.00 98.81 488 ILE A O 1
ATOM 3857 N N . VAL A 1 489 ? -7.256 -13.967 -3.920 1.00 98.44 489 VAL A N 1
ATOM 3858 C CA . VAL A 1 489 ? -8.518 -14.679 -3.669 1.00 98.44 489 VAL A CA 1
ATOM 3859 C C . VAL A 1 489 ? -8.245 -16.056 -3.071 1.00 98.44 489 VAL A C 1
ATOM 3861 O O . VAL A 1 489 ? -8.867 -16.431 -2.080 1.00 98.44 489 VAL A O 1
ATOM 3864 N N . LYS A 1 490 ? -7.299 -16.805 -3.649 1.00 97.81 490 LYS A N 1
ATOM 3865 C CA . LYS A 1 490 ? -6.928 -18.145 -3.181 1.00 97.81 490 LYS A CA 1
ATOM 3866 C C . LYS A 1 490 ? -6.388 -18.133 -1.748 1.00 97.81 490 LYS A C 1
ATOM 3868 O O . LYS A 1 490 ? -6.743 -19.006 -0.962 1.00 97.81 490 LYS A O 1
ATOM 3873 N N . GLU A 1 491 ? -5.524 -17.178 -1.418 1.00 96.94 491 GLU A N 1
ATOM 3874 C CA . GLU A 1 491 ? -4.880 -17.095 -0.105 1.00 96.94 491 GLU A CA 1
ATOM 3875 C C . GLU A 1 491 ? -5.756 -16.436 0.967 1.00 96.94 491 GLU A C 1
ATOM 3877 O O . GLU A 1 491 ? -5.438 -16.526 2.157 1.00 96.94 491 GLU A O 1
ATOM 3882 N N . GLY A 1 492 ? -6.864 -15.801 0.581 1.00 96.62 492 GLY A N 1
ATOM 3883 C CA . GLY A 1 492 ? -7.808 -15.203 1.521 1.00 96.62 492 GLY A CA 1
ATOM 3884 C C . GLY A 1 492 ? -7.393 -13.820 2.038 1.00 96.62 492 GLY A C 1
ATOM 3885 O O . GLY A 1 492 ? -7.751 -13.465 3.161 1.00 96.62 492 GLY A O 1
ATOM 3886 N N . PHE A 1 493 ? -6.612 -13.046 1.274 1.00 98.31 493 PHE A N 1
ATOM 3887 C CA . PHE A 1 493 ? -6.201 -11.688 1.672 1.00 98.31 493 PHE A CA 1
ATOM 3888 C C . PHE A 1 493 ? -7.319 -10.656 1.463 1.00 98.31 493 PHE A C 1
ATOM 3890 O O . PHE A 1 493 ? -8.289 -10.913 0.750 1.00 98.31 493 PHE A O 1
ATOM 3897 N N . GLY A 1 494 ? -7.206 -9.491 2.107 1.00 98.06 494 GLY A N 1
ATOM 3898 C CA . GLY A 1 494 ? -8.260 -8.471 2.174 1.00 98.06 494 GLY A CA 1
ATOM 3899 C C . GLY A 1 494 ? -8.560 -7.743 0.862 1.00 98.06 494 GLY A C 1
ATOM 3900 O O . GLY A 1 494 ? -9.621 -7.129 0.722 1.00 98.06 494 GLY A O 1
ATOM 3901 N N . GLY A 1 495 ? -7.656 -7.815 -0.114 1.00 98.62 495 GLY A N 1
ATOM 3902 C CA . GLY A 1 495 ? -7.832 -7.181 -1.415 1.00 98.62 495 GLY A CA 1
ATOM 3903 C C . GLY A 1 495 ? -6.518 -6.776 -2.073 1.00 98.62 495 GLY A C 1
ATOM 3904 O O . GLY A 1 495 ? -5.448 -7.238 -1.675 1.00 98.62 495 GLY A O 1
ATOM 3905 N N . GLY A 1 496 ? -6.622 -5.905 -3.076 1.00 98.75 496 GLY A N 1
ATOM 3906 C CA . GLY A 1 496 ? -5.495 -5.348 -3.820 1.00 98.75 496 GLY A CA 1
ATOM 3907 C C . GLY A 1 496 ? -5.355 -3.840 -3.611 1.00 98.75 496 GLY A C 1
ATOM 3908 O O . GLY A 1 496 ? -6.347 -3.117 -3.535 1.00 98.75 496 GLY A O 1
ATOM 3909 N N . MET A 1 497 ? -4.119 -3.368 -3.534 1.00 98.81 497 MET A N 1
ATOM 3910 C CA . MET A 1 497 ? -3.747 -1.956 -3.507 1.00 98.81 497 MET A CA 1
ATOM 3911 C C . MET A 1 497 ? -2.945 -1.648 -4.770 1.00 98.81 497 MET A C 1
ATOM 3913 O O . MET A 1 497 ? -2.242 -2.525 -5.258 1.00 98.81 497 MET A O 1
ATOM 3917 N N . VAL A 1 498 ? -3.050 -0.441 -5.318 1.00 98.81 498 VAL A N 1
ATOM 3918 C CA . VAL A 1 498 ? -2.277 -0.036 -6.492 1.00 98.81 498 VAL A CA 1
ATOM 3919 C C . VAL A 1 498 ? -1.445 1.211 -6.237 1.00 98.81 498 VAL A C 1
ATOM 3921 O O . VAL A 1 498 ? -1.969 2.237 -5.798 1.00 98.81 498 VAL A O 1
ATOM 3924 N N . TRP A 1 499 ? -0.168 1.120 -6.613 1.00 98.81 499 TRP A N 1
ATOM 3925 C CA . TRP A 1 499 ? 0.729 2.259 -6.772 1.00 98.81 499 TRP A CA 1
ATOM 3926 C C . TRP A 1 499 ? 1.124 2.422 -8.248 1.00 98.81 499 TRP A C 1
ATOM 3928 O O . TRP A 1 499 ? 1.862 1.604 -8.795 1.00 98.81 499 TRP A O 1
ATOM 3938 N N . ALA A 1 500 ? 0.649 3.438 -8.959 1.00 98.69 500 ALA A N 1
ATOM 3939 C CA . ALA A 1 500 ? -0.457 4.332 -8.608 1.00 98.69 500 ALA A CA 1
ATOM 3940 C C . ALA A 1 500 ? -1.439 4.402 -9.785 1.00 98.69 500 ALA A C 1
ATOM 3942 O O . ALA A 1 500 ? -1.093 4.025 -10.908 1.00 98.69 500 ALA A O 1
ATOM 3943 N N . ILE A 1 501 ? -2.677 4.844 -9.544 1.00 98.56 501 ILE A N 1
ATOM 3944 C CA . ILE A 1 501 ? -3.729 4.815 -10.582 1.00 98.56 501 ILE A CA 1
ATOM 3945 C C . ILE A 1 501 ? -3.406 5.687 -11.793 1.00 98.56 501 ILE A C 1
ATOM 3947 O O . ILE A 1 501 ? -3.810 5.367 -12.905 1.00 98.56 501 ILE A O 1
ATOM 3951 N N . ASP A 1 502 ? -2.649 6.758 -11.581 1.00 98.75 502 ASP A N 1
ATOM 3952 C CA . ASP A 1 502 ? -2.192 7.674 -12.622 1.00 98.75 502 ASP A CA 1
ATOM 3953 C C . ASP A 1 502 ? -1.068 7.097 -13.503 1.00 98.75 502 ASP A C 1
ATOM 3955 O O . ASP A 1 502 ? -0.651 7.753 -14.457 1.00 98.75 502 ASP A O 1
ATOM 3959 N N . LEU A 1 503 ? -0.574 5.891 -13.194 1.00 98.81 503 LEU A N 1
ATOM 3960 C CA . LEU A 1 503 ? 0.428 5.163 -13.980 1.00 98.81 503 LEU A CA 1
ATOM 3961 C C . LEU A 1 503 ? -0.183 4.042 -14.843 1.00 98.81 503 LEU A C 1
ATOM 3963 O O . LEU A 1 503 ? 0.526 3.475 -15.675 1.00 98.81 503 LEU A O 1
ATOM 3967 N N . ASP A 1 504 ? -1.485 3.753 -14.691 1.00 98.75 504 ASP A N 1
ATOM 3968 C CA . ASP A 1 504 ? -2.237 2.898 -15.626 1.00 98.75 504 ASP A CA 1
ATOM 3969 C C . ASP A 1 504 ? -2.380 3.588 -16.993 1.00 98.75 504 ASP A C 1
ATOM 3971 O O . ASP A 1 504 ? -2.185 4.796 -17.128 1.00 98.75 504 ASP A O 1
ATOM 3975 N N . ASP A 1 505 ? -2.824 2.864 -18.016 1.00 98.25 505 ASP A N 1
ATOM 3976 C CA . ASP A 1 505 ? -3.206 3.481 -19.290 1.00 98.25 505 ASP A CA 1
ATOM 3977 C C . ASP A 1 505 ? -4.588 4.148 -19.221 1.00 98.25 505 ASP A C 1
ATOM 3979 O O . ASP A 1 505 ? -5.580 3.702 -19.799 1.00 98.25 505 ASP A O 1
ATOM 3983 N N . PHE A 1 506 ? -4.672 5.256 -18.493 1.00 98.06 506 PHE A N 1
ATOM 3984 C CA . PHE A 1 506 ? -5.912 6.005 -18.292 1.00 98.06 506 PHE A CA 1
ATOM 3985 C C . PHE A 1 506 ? -6.386 6.788 -19.526 1.00 98.06 506 PHE A C 1
ATOM 3987 O O . PHE A 1 506 ? -7.522 7.281 -19.556 1.00 98.06 506 PHE A O 1
ATOM 3994 N N . THR A 1 507 ? -5.544 6.899 -20.553 1.00 97.12 507 THR A N 1
ATOM 3995 C CA . THR A 1 507 ? -5.880 7.543 -21.831 1.00 97.12 507 THR A CA 1
ATOM 3996 C C . THR A 1 507 ? -6.308 6.530 -22.894 1.00 97.12 507 THR A C 1
ATOM 3998 O O . THR A 1 507 ? -7.049 6.888 -23.810 1.00 97.12 507 THR A O 1
ATOM 4001 N N . GLY A 1 508 ? -5.929 5.259 -22.741 1.00 97.19 508 GLY A N 1
ATOM 4002 C CA . GLY A 1 508 ? -6.231 4.184 -23.679 1.00 97.19 508 GLY A CA 1
ATOM 4003 C C . GLY A 1 508 ? -5.247 4.088 -24.847 1.00 97.19 508 GLY A C 1
ATOM 4004 O O . GLY A 1 508 ? -5.621 3.549 -25.891 1.00 97.19 508 GLY A O 1
ATOM 4005 N N . VAL A 1 509 ? -4.017 4.603 -24.719 1.00 96.38 509 VAL A N 1
ATOM 4006 C CA . VAL A 1 509 ? -2.999 4.549 -25.789 1.00 96.38 509 VAL A CA 1
ATOM 4007 C C . VAL A 1 509 ? -2.536 3.127 -26.108 1.00 96.38 509 VAL A C 1
ATOM 4009 O O . VAL A 1 509 ? -2.168 2.844 -27.246 1.00 96.38 509 VAL A O 1
ATOM 4012 N N . CYS A 1 510 ? -2.609 2.212 -25.142 1.00 93.50 510 CYS A N 1
ATOM 4013 C CA . CYS A 1 510 ? -2.339 0.788 -25.321 1.00 93.50 510 CYS A CA 1
ATOM 4014 C C . CYS A 1 510 ? -3.531 0.050 -25.963 1.00 93.50 510 CYS A C 1
ATOM 4016 O O . CYS A 1 510 ? -3.398 -1.111 -26.355 1.00 93.50 510 CYS A O 1
ATOM 4018 N N . GLY A 1 511 ? -4.699 0.701 -26.056 1.00 93.56 511 GLY A N 1
ATOM 4019 C CA . GLY A 1 511 ? -5.915 0.215 -26.711 1.00 93.56 511 GLY A CA 1
ATOM 4020 C C . GLY A 1 511 ? -7.170 0.225 -25.830 1.00 93.56 511 GLY A C 1
ATOM 4021 O O . GLY A 1 511 ? -8.272 0.396 -26.351 1.00 93.56 511 GLY A O 1
ATOM 4022 N N . LYS A 1 512 ? -7.045 0.057 -24.507 1.00 94.19 512 LYS A N 1
ATOM 4023 C CA . LYS A 1 512 ? -8.169 0.108 -23.551 1.00 94.19 512 LYS A CA 1
ATOM 4024 C C . LYS A 1 512 ? -7.824 1.063 -22.424 1.00 94.19 512 LYS A C 1
ATOM 4026 O O . LYS A 1 512 ? -6.708 1.023 -21.943 1.00 94.19 512 LYS A O 1
ATOM 4031 N N . LYS A 1 513 ? -8.792 1.861 -21.975 1.00 97.50 513 LYS A N 1
ATOM 4032 C CA . LYS A 1 513 ? -8.622 2.751 -20.822 1.00 97.50 513 LYS A CA 1
ATOM 4033 C C . LYS A 1 513 ? -8.616 1.959 -19.507 1.00 97.50 513 LYS A C 1
ATOM 4035 O O . LYS A 1 513 ? -9.502 1.131 -19.296 1.00 97.50 513 LYS A O 1
ATOM 4040 N N . ASN A 1 514 ? -7.670 2.273 -18.624 1.00 98.38 514 ASN A N 1
ATOM 4041 C CA . ASN A 1 514 ? -7.450 1.654 -17.310 1.00 98.38 514 ASN A CA 1
ATOM 4042 C C . ASN A 1 514 ? -7.399 0.111 -17.357 1.00 98.38 514 ASN A C 1
ATOM 4044 O O . ASN A 1 514 ? -8.195 -0.548 -16.671 1.00 98.38 514 ASN A O 1
ATOM 4048 N N . PRO A 1 515 ? -6.569 -0.494 -18.227 1.00 98.50 515 PRO A N 1
ATOM 4049 C CA . PRO A 1 515 ? -6.584 -1.931 -18.464 1.00 98.50 515 PRO A CA 1
ATOM 4050 C C . PRO A 1 515 ? -6.215 -2.719 -17.206 1.00 98.50 515 PRO A C 1
ATOM 4052 O O . PRO A 1 515 ? -6.924 -3.674 -16.872 1.00 98.50 515 PRO A O 1
ATOM 4055 N N . LEU A 1 516 ? -5.183 -2.298 -16.468 1.00 98.75 516 LEU A N 1
ATOM 4056 C CA . LEU A 1 516 ? -4.716 -3.023 -15.289 1.00 98.75 516 LEU A CA 1
ATOM 4057 C C . LEU A 1 516 ? -5.746 -2.949 -14.155 1.00 98.75 516 LEU A C 1
ATOM 4059 O O . LEU A 1 516 ? -6.142 -3.977 -13.593 1.00 98.75 516 LEU A O 1
ATOM 4063 N N . LEU A 1 517 ? -6.273 -1.754 -13.870 1.00 98.69 517 LEU A N 1
ATOM 4064 C CA . LEU A 1 517 ? -7.274 -1.574 -12.816 1.00 98.69 517 LEU A CA 1
ATOM 4065 C C . LEU A 1 517 ? -8.595 -2.284 -13.141 1.00 98.69 517 LEU A C 1
ATOM 4067 O O . LEU A 1 517 ? -9.260 -2.830 -12.256 1.00 98.69 517 LEU A O 1
ATOM 4071 N N . THR A 1 518 ? -8.967 -2.334 -14.422 1.00 98.69 518 THR A N 1
ATOM 4072 C CA . THR A 1 518 ? -10.148 -3.076 -14.883 1.00 98.69 518 THR A CA 1
ATOM 4073 C C . THR A 1 518 ? -10.001 -4.576 -14.626 1.00 98.69 518 THR A C 1
ATOM 4075 O O . THR A 1 518 ? -10.964 -5.222 -14.199 1.00 98.69 518 THR A O 1
ATOM 4078 N N . VAL A 1 519 ? -8.809 -5.150 -14.835 1.00 98.69 519 VAL A N 1
ATOM 4079 C CA . VAL A 1 519 ? -8.539 -6.555 -14.488 1.00 98.69 519 VAL A CA 1
ATOM 4080 C C . VAL A 1 519 ? -8.707 -6.779 -12.986 1.00 98.69 519 VAL A C 1
ATOM 4082 O O . VAL A 1 519 ? -9.430 -7.701 -12.600 1.00 98.69 519 VAL A O 1
ATOM 4085 N N . MET A 1 520 ? -8.132 -5.910 -12.145 1.00 98.62 520 MET A N 1
ATOM 4086 C CA . MET A 1 520 ? -8.286 -5.999 -10.686 1.00 98.62 520 MET A CA 1
ATOM 4087 C C . MET A 1 520 ? -9.757 -5.992 -10.266 1.00 98.62 520 MET A C 1
ATOM 4089 O O . MET A 1 520 ? -10.211 -6.889 -9.550 1.00 98.62 520 MET A O 1
ATOM 4093 N N . LYS A 1 521 ? -10.534 -5.028 -10.775 1.00 98.44 521 LYS A N 1
ATOM 4094 C CA . LYS A 1 521 ? -11.969 -4.918 -10.494 1.00 98.44 521 LYS A CA 1
ATOM 4095 C C . LYS A 1 521 ? -12.728 -6.183 -10.871 1.00 98.44 521 LYS A C 1
ATOM 4097 O O . LYS A 1 521 ? -13.526 -6.681 -10.078 1.00 98.44 521 LYS A O 1
ATOM 4102 N N . ASN A 1 522 ? -12.479 -6.715 -12.063 1.00 98.50 522 ASN A N 1
ATOM 4103 C CA . ASN A 1 522 ? -13.182 -7.893 -12.558 1.00 98.50 522 ASN A CA 1
ATOM 4104 C C . ASN A 1 522 ? -12.880 -9.155 -11.748 1.00 98.50 522 ASN A C 1
ATOM 4106 O O . ASN A 1 522 ? -13.777 -9.978 -11.573 1.00 98.50 522 ASN A O 1
ATOM 4110 N N . LYS A 1 523 ? -11.647 -9.298 -11.252 1.00 98.44 523 LYS A N 1
ATOM 4111 C CA . LYS A 1 523 ? -11.227 -10.443 -10.439 1.00 98.44 523 LYS A CA 1
ATOM 4112 C C . LYS A 1 523 ? -11.743 -10.376 -9.000 1.00 98.44 523 LYS A C 1
ATOM 4114 O O . LYS A 1 523 ? -12.068 -11.413 -8.433 1.00 98.44 523 LYS A O 1
ATOM 4119 N N . LEU A 1 524 ? -11.856 -9.177 -8.423 1.00 98.25 524 LEU A N 1
ATOM 4120 C CA . LEU A 1 524 ? -12.201 -9.005 -7.005 1.00 98.25 524 LEU A CA 1
ATOM 4121 C C . LEU A 1 524 ? -13.679 -8.672 -6.734 1.00 98.25 524 LEU A C 1
ATOM 4123 O O . LEU A 1 524 ? -14.108 -8.764 -5.587 1.00 98.25 524 LEU A O 1
ATOM 4127 N N . LYS A 1 525 ? -14.485 -8.314 -7.746 1.00 95.50 525 LYS A N 1
ATOM 4128 C CA . LYS A 1 525 ? -15.881 -7.849 -7.554 1.00 95.50 525 LYS A CA 1
ATOM 4129 C C . LYS A 1 525 ? -16.786 -8.806 -6.761 1.00 95.50 525 LYS A C 1
ATOM 4131 O O . LYS A 1 525 ? -17.612 -8.339 -5.979 1.00 95.50 525 LYS A O 1
ATOM 4136 N N . ASP A 1 526 ? -16.620 -10.115 -6.947 1.00 95.19 526 ASP A N 1
ATOM 4137 C CA . ASP A 1 526 ? -17.461 -11.148 -6.326 1.00 95.19 526 ASP A CA 1
ATOM 4138 C C . ASP A 1 526 ? -16.764 -11.827 -5.136 1.00 95.19 526 ASP A C 1
ATOM 4140 O O . ASP A 1 526 ? -17.360 -12.657 -4.448 1.00 95.19 526 ASP A O 1
ATOM 4144 N N . TYR A 1 527 ? -15.511 -11.459 -4.861 1.00 97.69 527 TYR A N 1
ATOM 4145 C CA . TYR A 1 527 ? -14.733 -12.043 -3.782 1.00 97.69 527 TYR A CA 1
ATOM 4146 C C . TYR A 1 527 ? -15.202 -11.517 -2.417 1.00 97.69 527 TYR A C 1
ATOM 4148 O O . TYR A 1 527 ? -15.325 -10.310 -2.174 1.00 97.69 527 TYR A O 1
ATOM 4156 N N . LYS A 1 528 ? -15.490 -12.464 -1.521 1.00 95.62 528 LYS A N 1
ATOM 4157 C CA . LYS A 1 528 ? -15.896 -12.238 -0.135 1.00 95.62 528 LYS A CA 1
ATOM 4158 C C . LYS A 1 528 ? -14.769 -12.690 0.785 1.00 95.62 528 LYS A C 1
ATOM 4160 O O . LYS A 1 528 ? -14.472 -13.877 0.867 1.00 95.62 528 LYS A O 1
ATOM 4165 N N . VAL A 1 529 ? -14.153 -11.731 1.463 1.00 95.12 529 VAL A N 1
ATOM 4166 C CA . VAL A 1 529 ? -13.040 -11.951 2.386 1.00 95.12 529 VAL A CA 1
ATOM 4167 C C . VAL A 1 529 ? -13.595 -12.442 3.714 1.00 95.12 529 VAL A C 1
ATOM 4169 O O . VAL A 1 529 ? -14.470 -11.791 4.286 1.00 95.12 529 VAL A O 1
ATOM 4172 N N . VAL A 1 530 ? -13.078 -13.556 4.227 1.00 90.19 530 VAL A N 1
ATOM 4173 C CA . VAL A 1 530 ? -13.456 -14.084 5.544 1.00 90.19 530 VAL A CA 1
ATOM 4174 C C . VAL A 1 530 ? -12.750 -13.288 6.643 1.00 90.19 530 VAL A C 1
ATOM 4176 O O . VAL A 1 530 ? -11.523 -13.202 6.677 1.00 90.19 530 VAL A O 1
ATOM 4179 N N . VAL A 1 531 ? -13.526 -12.713 7.558 1.00 86.69 531 VAL A N 1
ATOM 4180 C CA . VAL A 1 531 ? -13.025 -12.054 8.765 1.00 86.69 531 VAL A CA 1
ATOM 4181 C C . VAL A 1 531 ? -12.878 -13.111 9.850 1.00 86.69 531 VAL A C 1
ATOM 4183 O O . VAL A 1 531 ? -13.870 -13.620 10.364 1.00 86.69 531 VAL A O 1
ATOM 4186 N N . ASP A 1 532 ? -11.636 -13.436 10.199 1.00 70.31 532 ASP A N 1
ATOM 4187 C CA . ASP A 1 532 ? -11.317 -14.219 11.393 1.00 70.31 532 ASP A CA 1
ATOM 4188 C C . ASP A 1 532 ? -11.321 -13.294 12.626 1.00 70.31 532 ASP A C 1
ATOM 4190 O O . ASP A 1 532 ? -10.435 -12.436 12.736 1.00 70.31 532 ASP A O 1
ATOM 4194 N N . PRO A 1 533 ? -12.284 -13.432 13.559 1.00 52.50 533 PRO A N 1
ATOM 4195 C CA . PRO A 1 533 ? -12.361 -12.564 14.730 1.00 52.50 533 PRO A CA 1
ATOM 4196 C C . PRO A 1 533 ? -11.313 -12.895 15.797 1.00 52.50 533 PRO A C 1
ATOM 4198 O O . PRO A 1 533 ? -11.175 -12.135 16.752 1.00 52.50 533 PRO A O 1
ATOM 4201 N N . THR A 1 534 ? -10.593 -14.019 15.685 1.00 48.38 534 THR A N 1
ATOM 4202 C CA . THR A 1 534 ? -9.605 -14.431 16.694 1.00 48.38 534 THR A CA 1
ATOM 4203 C C . THR A 1 534 ? -8.209 -13.860 16.481 1.00 48.38 534 THR A C 1
ATOM 4205 O O . THR A 1 534 ? -7.384 -13.942 17.392 1.00 48.38 534 THR A O 1
ATOM 4208 N N . GLY A 1 535 ? -7.929 -13.248 15.323 1.00 47.66 535 GLY A N 1
ATOM 4209 C CA . GLY A 1 535 ? -6.544 -13.010 14.912 1.00 47.66 535 GLY A CA 1
ATOM 4210 C C . GLY A 1 535 ? -5.743 -14.326 14.889 1.00 47.66 535 GLY A C 1
ATOM 4211 O O . GLY A 1 535 ? -6.256 -15.391 15.231 1.00 47.66 535 GLY A O 1
ATOM 4212 N N . PRO A 1 536 ? -4.469 -14.320 14.479 1.00 36.91 536 PRO A N 1
ATOM 4213 C CA . PRO A 1 536 ? -3.652 -15.514 14.637 1.00 36.91 536 PRO A CA 1
ATOM 4214 C C . PRO A 1 536 ? -3.577 -15.882 16.125 1.00 36.91 536 PRO A C 1
ATOM 4216 O O . PRO A 1 536 ? -3.143 -15.084 16.959 1.00 36.91 536 PRO A O 1
ATOM 4219 N N . SER A 1 537 ? -4.026 -17.098 16.447 1.00 30.72 537 SER A N 1
ATOM 4220 C CA . SER A 1 537 ? -3.942 -17.693 17.779 1.00 30.72 537 SER A CA 1
ATOM 4221 C C . SER A 1 537 ? -2.482 -17.736 18.229 1.00 30.72 537 SER A C 1
ATOM 4223 O O . SER A 1 537 ? -1.740 -18.668 17.931 1.00 30.72 537 SER A O 1
ATOM 4225 N N . THR A 1 538 ? -2.058 -16.713 18.960 1.00 34.22 538 THR A N 1
ATOM 4226 C CA . THR A 1 538 ? -0.895 -16.805 19.831 1.00 34.22 538 THR A CA 1
ATOM 4227 C C . THR A 1 538 ? -1.444 -17.094 21.219 1.00 34.22 538 THR A C 1
ATOM 4229 O O . THR A 1 538 ? -2.202 -16.313 21.788 1.00 34.22 538 THR A O 1
ATOM 4232 N N . LYS A 1 539 ? -1.124 -18.268 21.757 1.00 25.53 539 LYS A N 1
ATOM 4233 C CA . LYS A 1 539 ? -1.308 -18.585 23.174 1.00 25.53 539 LYS A CA 1
ATOM 4234 C C . LYS A 1 539 ? 0.049 -18.362 23.856 1.00 25.53 539 LYS A C 1
ATOM 4236 O O . LYS A 1 539 ? 0.881 -19.264 23.803 1.00 25.53 539 LYS A O 1
ATOM 4241 N N . PRO A 1 540 ? 0.323 -17.203 24.478 1.00 32.38 540 PRO A N 1
ATOM 4242 C CA . PRO A 1 540 ? 1.354 -17.116 25.502 1.00 32.38 540 PRO A CA 1
ATOM 4243 C C . PRO A 1 540 ? 0.828 -17.796 26.775 1.00 32.38 540 PRO A C 1
ATOM 4245 O O . PRO A 1 540 ? -0.309 -17.556 27.187 1.00 32.38 540 PRO A O 1
ATOM 4248 N N . GLY A 1 541 ? 1.628 -18.670 27.389 1.00 30.14 541 GLY A N 1
ATOM 4249 C CA . GLY A 1 541 ? 1.323 -19.230 28.710 1.00 30.14 541 GLY A CA 1
ATOM 4250 C C . GLY A 1 541 ? 1.264 -18.141 29.799 1.00 30.14 541 GLY A C 1
ATOM 4251 O O . GLY A 1 541 ? 1.828 -17.062 29.604 1.00 30.14 541 GLY A O 1
ATOM 4252 N N . PRO A 1 542 ? 0.576 -18.375 30.935 1.00 28.72 542 PRO A N 1
ATOM 4253 C CA . PRO A 1 542 ? 0.346 -17.339 31.938 1.00 28.72 542 PRO A CA 1
ATOM 4254 C C . PRO A 1 542 ? 1.636 -16.974 32.697 1.00 28.72 542 PRO A C 1
ATOM 4256 O O . PRO A 1 542 ? 2.440 -17.863 32.977 1.00 28.72 542 PRO A O 1
ATOM 4259 N N . PRO A 1 543 ? 1.813 -15.705 33.109 1.00 31.50 543 PRO A N 1
ATOM 4260 C CA . PRO A 1 543 ? 2.963 -15.276 33.892 1.00 31.50 543 PRO A CA 1
ATOM 4261 C C . PRO A 1 543 ? 2.758 -15.606 35.376 1.00 31.50 543 PRO A C 1
ATOM 4263 O O . PRO A 1 543 ? 1.825 -15.106 36.005 1.00 31.50 543 PRO A O 1
ATOM 4266 N N . THR A 1 544 ? 3.639 -16.414 35.964 1.00 31.02 544 THR A N 1
ATOM 4267 C CA . THR A 1 544 ? 3.696 -16.609 37.422 1.00 31.02 544 THR A CA 1
ATOM 4268 C C . THR A 1 544 ? 4.608 -15.573 38.074 1.00 31.02 544 THR A C 1
ATOM 4270 O O . THR A 1 544 ? 5.801 -15.497 37.786 1.00 31.02 544 THR A O 1
ATOM 4273 N N . GLN A 1 545 ? 4.018 -14.767 38.959 1.00 25.53 545 GLN A N 1
ATOM 4274 C CA . GLN A 1 545 ? 4.684 -13.786 39.821 1.00 25.53 545 GLN A CA 1
ATOM 4275 C C . GLN A 1 545 ? 5.557 -14.482 40.894 1.00 25.53 545 GLN A C 1
ATOM 4277 O O . GLN A 1 545 ? 5.231 -15.600 41.300 1.00 25.53 545 GLN A O 1
ATOM 4282 N N . PRO A 1 546 ? 6.631 -13.845 41.403 1.00 28.83 546 PRO A N 1
ATOM 4283 C CA . PRO A 1 546 ? 7.592 -14.494 42.288 1.00 28.83 546 PRO A CA 1
ATOM 4284 C C . PRO A 1 546 ? 7.106 -14.518 43.743 1.00 28.83 546 PRO A C 1
ATOM 4286 O O . PRO A 1 546 ? 6.906 -13.468 44.354 1.00 28.83 546 PRO A O 1
ATOM 4289 N N . THR A 1 547 ? 6.992 -15.708 44.333 1.00 26.09 547 THR A N 1
ATOM 4290 C CA . THR A 1 547 ? 6.929 -15.879 45.793 1.00 26.09 547 THR A CA 1
ATOM 4291 C C . THR A 1 547 ? 8.332 -16.020 46.379 1.00 26.09 547 THR A C 1
ATOM 4293 O O . THR A 1 547 ? 9.122 -16.864 45.965 1.00 26.09 547 THR A O 1
ATOM 4296 N N . GLN A 1 548 ? 8.616 -15.160 47.353 1.00 24.88 548 GLN A N 1
ATOM 4297 C CA . GLN A 1 548 ? 9.861 -15.031 48.108 1.00 24.88 548 GLN A CA 1
ATOM 4298 C C . GLN A 1 548 ? 10.181 -16.311 48.921 1.00 24.88 548 GLN A C 1
ATOM 4300 O O . GLN A 1 548 ? 9.257 -16.883 49.504 1.00 24.88 548 GLN A O 1
ATOM 4305 N N . PRO A 1 549 ? 11.449 -16.767 49.017 1.00 29.89 549 PRO A N 1
ATOM 4306 C CA . PRO A 1 549 ? 11.774 -18.000 49.726 1.00 29.89 549 PRO A CA 1
ATOM 4307 C C . PRO A 1 549 ? 12.022 -17.776 51.224 1.00 29.89 549 PRO A C 1
ATOM 4309 O O . PRO A 1 549 ? 12.816 -16.924 51.626 1.00 29.89 549 PRO A O 1
ATOM 4312 N N . THR A 1 550 ? 11.383 -18.607 52.050 1.00 22.06 550 THR A N 1
ATOM 4313 C CA . THR A 1 550 ? 11.720 -18.816 53.467 1.00 22.06 550 THR A CA 1
ATOM 4314 C C . THR A 1 550 ? 12.896 -19.800 53.564 1.00 22.06 550 THR A C 1
ATOM 4316 O O . THR A 1 550 ? 12.872 -20.821 52.874 1.00 22.06 550 THR A O 1
ATOM 4319 N N . PRO A 1 551 ? 13.924 -19.556 54.398 1.00 32.25 551 PRO A N 1
ATOM 4320 C CA . PRO A 1 551 ? 15.111 -20.401 54.430 1.00 32.25 551 PRO A CA 1
ATOM 4321 C C . PRO A 1 551 ? 14.928 -21.632 55.327 1.00 32.25 551 PRO A C 1
ATOM 4323 O O . PRO A 1 551 ? 14.261 -21.597 56.362 1.00 32.25 551 PRO A O 1
ATOM 4326 N N . SER A 1 552 ? 15.580 -22.727 54.949 1.00 24.98 552 SER A N 1
ATOM 4327 C CA . SER A 1 552 ? 15.794 -23.905 55.791 1.00 24.98 552 SER A CA 1
ATOM 4328 C C . SER A 1 552 ? 17.168 -24.526 55.503 1.00 24.98 552 SER A C 1
ATOM 4330 O O . SER A 1 552 ? 17.765 -24.218 54.471 1.00 24.98 552 SER A O 1
ATOM 4332 N N . PRO A 1 553 ? 17.736 -25.279 56.463 1.00 28.12 553 PRO A N 1
ATOM 4333 C CA . PRO A 1 553 ? 19.109 -25.053 56.897 1.00 28.12 553 PRO A CA 1
ATOM 4334 C C . PRO A 1 553 ? 20.147 -26.006 56.302 1.00 28.12 553 PRO A C 1
ATOM 4336 O O . PRO A 1 553 ? 19.864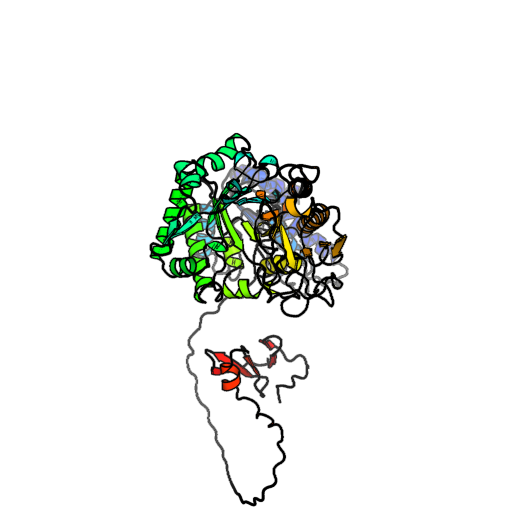 -27.113 55.855 1.00 28.12 553 PRO A O 1
ATOM 4339 N N . VAL A 1 554 ? 21.379 -25.515 56.400 1.00 33.88 554 VAL A N 1
ATOM 4340 C CA . VAL A 1 554 ? 22.673 -26.115 56.075 1.00 33.88 554 VAL A CA 1
ATOM 4341 C C . VAL A 1 554 ? 22.865 -27.515 56.665 1.00 33.88 554 VAL A C 1
ATOM 4343 O O . VAL A 1 554 ? 22.648 -27.726 57.857 1.00 33.88 554 VAL A O 1
ATOM 4346 N N . ALA A 1 555 ? 23.446 -28.412 55.864 1.00 24.55 555 ALA A N 1
ATOM 4347 C CA . ALA A 1 555 ? 24.334 -29.457 56.359 1.00 24.55 555 ALA A CA 1
ATOM 4348 C C . ALA A 1 555 ? 25.550 -29.610 55.428 1.00 24.55 555 ALA A C 1
ATOM 4350 O O . ALA A 1 555 ? 25.440 -29.770 54.216 1.00 24.55 555 ALA A O 1
ATOM 4351 N N . SER A 1 556 ? 26.709 -29.482 56.059 1.00 26.69 556 SER A N 1
ATOM 4352 C CA . SER A 1 556 ? 28.090 -29.499 55.581 1.00 26.69 556 SER A CA 1
ATOM 4353 C C . SER A 1 556 ? 28.677 -30.906 55.443 1.00 26.69 556 SER A C 1
ATOM 4355 O O . SER A 1 556 ? 28.270 -31.764 56.216 1.00 26.69 556 SER A O 1
ATOM 4357 N N . THR A 1 557 ? 29.709 -31.064 54.593 1.00 25.56 557 THR A N 1
ATOM 4358 C CA . THR A 1 557 ? 31.021 -31.748 54.832 1.00 25.56 557 THR A CA 1
ATOM 4359 C C . THR A 1 557 ? 31.769 -31.855 53.484 1.00 25.56 557 THR A C 1
ATOM 4361 O O . THR A 1 557 ? 31.216 -32.424 52.553 1.00 25.56 557 THR A O 1
ATOM 4364 N N . THR A 1 558 ? 32.851 -31.112 53.196 1.00 24.98 558 THR A N 1
ATOM 4365 C CA . THR A 1 558 ? 34.295 -31.231 53.564 1.00 24.98 558 THR A CA 1
ATOM 4366 C C . THR A 1 558 ? 35.122 -32.295 52.824 1.00 24.98 558 THR A C 1
ATOM 4368 O O . THR A 1 558 ? 34.831 -33.480 52.937 1.00 24.98 558 THR A O 1
ATOM 4371 N N . GLY A 1 559 ? 36.248 -31.845 52.237 1.00 27.48 559 GLY A N 1
ATOM 4372 C CA . GLY A 1 559 ? 37.499 -32.610 52.037 1.00 27.48 559 GLY A CA 1
ATOM 4373 C C . GLY A 1 559 ? 38.083 -32.540 50.611 1.00 27.48 559 GLY A C 1
ATOM 4374 O O . GLY A 1 559 ? 37.584 -33.240 49.745 1.00 27.48 559 GLY A O 1
ATOM 4375 N N . THR A 1 560 ? 38.979 -31.591 50.266 1.00 26.36 560 THR A N 1
ATOM 4376 C CA . THR A 1 560 ? 40.482 -31.663 50.273 1.00 26.36 560 THR A CA 1
ATOM 4377 C C . THR A 1 560 ? 41.094 -32.677 49.282 1.00 26.36 560 THR A C 1
ATOM 4379 O O . THR A 1 560 ? 40.694 -33.828 49.319 1.00 26.36 560 THR A O 1
ATOM 4382 N N . GLY A 1 561 ? 42.114 -32.415 48.445 1.00 25.80 561 GLY A N 1
ATOM 4383 C CA . GLY A 1 561 ? 42.982 -31.256 48.164 1.00 25.80 561 GLY A CA 1
ATOM 4384 C C . GLY A 1 561 ? 44.247 -31.675 47.350 1.00 25.80 561 GLY A C 1
ATOM 4385 O O . GLY A 1 561 ? 44.548 -32.861 47.294 1.00 25.80 561 GLY A O 1
ATOM 4386 N N . GLY A 1 562 ? 44.987 -30.701 46.775 1.00 26.06 562 GLY A N 1
ATOM 4387 C CA . GLY A 1 562 ? 46.446 -30.722 46.448 1.00 26.06 562 GLY A CA 1
ATOM 4388 C C . GLY A 1 562 ? 46.866 -30.995 44.976 1.00 26.06 562 GLY A C 1
ATOM 4389 O O . GLY A 1 562 ? 46.536 -32.052 44.461 1.00 26.06 562 GLY A O 1
ATOM 4390 N N . THR A 1 563 ? 47.427 -30.045 44.186 1.00 25.34 563 THR A N 1
ATOM 4391 C CA . THR A 1 563 ? 48.831 -29.491 44.061 1.00 25.34 563 THR A CA 1
ATOM 4392 C C . THR A 1 563 ? 49.836 -30.394 43.290 1.00 25.34 563 THR A C 1
ATOM 4394 O O . THR A 1 563 ? 49.790 -31.589 43.525 1.00 25.34 563 THR A O 1
ATOM 4397 N N . VAL A 1 564 ? 50.830 -30.006 42.447 1.00 29.31 564 VAL A N 1
ATOM 4398 C CA . VAL A 1 564 ? 51.453 -28.761 41.885 1.00 29.31 564 VAL A CA 1
ATOM 4399 C C . VAL A 1 564 ? 52.554 -29.147 40.839 1.00 29.31 564 VAL A C 1
ATOM 4401 O O . VAL A 1 564 ? 53.165 -30.195 41.011 1.00 29.31 564 VAL A O 1
ATOM 4404 N N . GLY A 1 565 ? 52.862 -28.252 39.866 1.00 26.84 565 GLY A N 1
ATOM 4405 C CA . GLY A 1 565 ? 54.203 -27.924 39.268 1.00 26.84 565 GLY A CA 1
ATOM 4406 C C . GLY A 1 565 ? 54.923 -28.913 38.309 1.00 26.84 565 GLY A C 1
ATOM 4407 O O . GLY A 1 565 ? 54.715 -30.108 38.409 1.00 26.84 565 GLY A O 1
ATOM 4408 N N . THR A 1 566 ? 55.846 -28.560 37.385 1.00 26.03 566 THR A N 1
ATOM 4409 C CA . THR A 1 566 ? 56.549 -27.301 37.011 1.00 26.03 566 THR A CA 1
ATOM 4410 C C . THR A 1 566 ? 57.313 -27.459 35.652 1.00 26.03 566 THR A C 1
ATOM 4412 O O . THR A 1 566 ? 57.649 -28.567 35.255 1.00 26.03 566 THR A O 1
ATOM 4415 N N . THR A 1 567 ? 57.588 -26.319 34.997 1.00 24.56 567 THR A N 1
ATOM 4416 C CA . THR A 1 567 ? 58.424 -25.868 33.828 1.00 24.56 567 THR A CA 1
ATOM 4417 C C . THR A 1 567 ? 59.729 -26.580 33.358 1.00 24.56 567 THR A C 1
ATOM 4419 O O . THR A 1 567 ? 60.434 -27.131 34.193 1.00 24.56 567 THR A O 1
ATOM 4422 N N . VAL A 1 568 ? 60.162 -26.396 32.075 1.00 27.38 568 VAL A N 1
ATOM 4423 C CA . VAL A 1 568 ? 61.230 -25.450 31.565 1.00 27.38 568 VAL A CA 1
ATOM 4424 C C . VAL A 1 568 ? 61.634 -25.658 30.059 1.00 27.38 568 VAL A C 1
ATOM 4426 O O . VAL A 1 568 ? 61.919 -26.769 29.639 1.00 27.38 568 VAL A O 1
ATOM 4429 N N . SER A 1 569 ? 61.667 -24.525 29.322 1.00 25.69 569 SER A N 1
ATOM 4430 C CA . SER A 1 569 ? 62.450 -23.976 28.161 1.00 25.69 569 SER A CA 1
ATOM 4431 C C . SER A 1 569 ? 63.084 -24.758 26.973 1.00 25.69 569 SER A C 1
ATOM 4433 O O . SER A 1 569 ? 63.647 -25.838 27.105 1.00 25.69 569 SER A O 1
ATOM 4435 N N . GLY A 1 570 ? 63.135 -24.050 25.819 1.00 26.20 570 GLY A N 1
ATOM 4436 C CA . GLY A 1 570 ? 64.143 -24.189 24.745 1.00 26.20 570 GLY A CA 1
ATOM 4437 C C . GLY A 1 570 ? 63.717 -23.645 23.359 1.00 26.20 570 GLY A C 1
ATOM 4438 O O . GLY A 1 570 ? 63.001 -24.326 22.639 1.00 26.20 570 GLY A O 1
ATOM 4439 N N . GLN A 1 571 ? 64.159 -22.437 22.968 1.00 26.44 571 GLN A N 1
ATOM 4440 C CA . GLN A 1 571 ? 63.923 -21.793 21.653 1.00 26.44 571 GLN A CA 1
ATOM 4441 C C . GLN A 1 571 ? 65.003 -22.135 20.602 1.00 26.44 571 GLN A C 1
ATOM 4443 O O . GLN A 1 571 ? 66.184 -22.206 20.933 1.00 26.44 571 GLN A O 1
ATOM 4448 N N . THR A 1 572 ? 64.629 -22.185 19.316 1.00 25.00 572 THR A N 1
ATOM 4449 C CA . THR A 1 572 ? 65.416 -21.657 18.172 1.00 25.00 572 THR A CA 1
ATOM 4450 C C . THR A 1 572 ? 64.508 -21.455 16.950 1.00 25.00 572 THR A C 1
ATOM 4452 O O . THR A 1 572 ? 63.542 -22.185 16.754 1.00 25.00 572 THR A O 1
ATOM 4455 N N . ALA A 1 573 ? 64.777 -20.395 16.184 1.00 28.84 573 ALA A N 1
ATOM 4456 C CA . ALA A 1 573 ? 63.882 -19.790 15.199 1.00 28.84 573 ALA A CA 1
ATOM 4457 C C . ALA A 1 573 ? 64.053 -20.323 13.762 1.00 28.84 573 ALA A C 1
ATOM 4459 O O . ALA A 1 573 ? 65.160 -20.643 13.337 1.00 28.84 573 ALA A O 1
ATOM 4460 N N . GLY A 1 574 ? 62.958 -20.298 12.994 1.00 25.00 574 GLY A N 1
ATOM 4461 C CA . GLY A 1 574 ? 62.918 -20.454 11.538 1.00 25.00 574 GLY A CA 1
ATOM 4462 C C . GLY A 1 574 ? 61.497 -20.199 11.023 1.00 25.00 574 GLY A C 1
ATOM 4463 O O . GLY A 1 574 ? 60.578 -20.949 11.329 1.00 25.00 574 GLY A O 1
ATOM 4464 N N . THR A 1 575 ? 61.295 -19.091 10.315 1.00 29.27 575 THR A N 1
ATOM 4465 C CA . THR A 1 575 ? 59.994 -18.562 9.877 1.00 29.27 575 THR A CA 1
ATOM 4466 C C . THR A 1 575 ? 59.401 -19.304 8.677 1.00 29.27 575 THR A C 1
ATOM 4468 O O . THR A 1 575 ? 59.927 -19.214 7.572 1.00 29.27 575 THR A O 1
ATOM 4471 N N . THR A 1 576 ? 58.223 -19.895 8.881 1.00 27.62 576 THR A N 1
ATOM 4472 C CA . THR A 1 576 ? 57.196 -20.165 7.860 1.00 27.62 576 THR A CA 1
ATOM 4473 C C . THR A 1 576 ? 55.843 -19.772 8.451 1.00 27.62 576 THR A C 1
ATOM 4475 O O . THR A 1 576 ? 55.433 -20.318 9.475 1.00 27.62 576 THR A O 1
ATOM 4478 N N . GLY A 1 577 ? 55.183 -18.781 7.845 1.00 35.12 577 GLY A N 1
ATOM 4479 C CA . GLY A 1 577 ? 53.895 -18.256 8.300 1.00 35.12 577 GLY A CA 1
ATOM 4480 C C . GLY A 1 577 ? 52.813 -19.331 8.265 1.00 35.12 577 GLY A C 1
ATOM 4481 O O . GLY A 1 577 ? 52.441 -19.811 7.199 1.00 35.12 577 GLY A O 1
ATOM 4482 N N . THR A 1 578 ? 52.332 -19.705 9.447 1.00 29.28 578 THR A N 1
ATOM 4483 C CA . THR A 1 578 ? 51.213 -20.622 9.667 1.00 29.28 578 THR A CA 1
ATOM 4484 C C . THR A 1 578 ? 50.016 -19.826 10.173 1.00 29.28 578 THR A C 1
ATOM 4486 O O . THR A 1 578 ? 50.140 -18.971 11.049 1.00 29.28 578 THR A O 1
ATOM 4489 N N . VAL A 1 579 ? 48.858 -20.100 9.572 1.00 31.17 579 VAL A N 1
ATOM 4490 C CA . VAL A 1 579 ? 47.539 -19.603 9.970 1.00 31.17 579 VAL A CA 1
ATOM 4491 C C . VAL A 1 579 ? 47.308 -19.954 11.439 1.00 31.17 579 VAL A C 1
ATOM 4493 O O . VAL A 1 579 ? 47.321 -21.126 11.808 1.00 31.17 579 VAL A O 1
ATOM 4496 N N . ALA A 1 580 ? 47.121 -18.937 12.277 1.00 30.44 580 ALA A N 1
ATOM 4497 C CA . ALA A 1 580 ? 46.788 -19.122 13.679 1.00 30.44 580 ALA A CA 1
ATOM 4498 C C . ALA A 1 580 ? 45.365 -19.688 13.797 1.00 30.44 580 ALA A C 1
ATOM 4500 O O . ALA A 1 580 ? 44.386 -19.012 13.484 1.00 30.44 580 ALA A O 1
ATOM 4501 N N . THR A 1 581 ? 45.247 -20.925 14.273 1.00 37.16 581 THR A N 1
ATOM 4502 C CA . THR A 1 581 ? 44.023 -21.429 14.902 1.00 37.16 581 THR A CA 1
ATOM 4503 C C . THR A 1 581 ? 43.712 -20.550 16.109 1.00 37.16 581 THR A C 1
ATOM 4505 O O . THR A 1 581 ? 44.461 -20.552 17.086 1.00 37.16 581 THR A O 1
ATOM 4508 N N . GLN A 1 582 ? 42.634 -19.770 16.018 1.00 40.03 582 GLN A N 1
ATOM 4509 C CA . GLN A 1 582 ? 42.093 -19.019 17.147 1.00 40.03 582 GLN A CA 1
ATOM 4510 C C . GLN A 1 582 ? 41.662 -19.999 18.246 1.00 40.03 582 GLN A C 1
ATOM 4512 O O . GLN A 1 582 ? 41.018 -21.012 17.968 1.00 40.03 582 GLN A O 1
ATOM 4517 N N . SER A 1 583 ? 42.023 -19.703 19.495 1.00 48.91 583 SER A N 1
ATOM 4518 C CA . SER A 1 583 ? 41.448 -20.369 20.665 1.00 48.91 583 SER A CA 1
ATOM 4519 C C . SER A 1 583 ? 39.918 -20.216 20.657 1.00 48.91 583 SER A C 1
ATOM 4521 O O . SER A 1 583 ? 39.432 -19.182 20.194 1.00 48.91 583 SER A O 1
ATOM 4523 N N . PRO A 1 584 ? 39.144 -21.193 21.172 1.00 67.19 584 PRO A N 1
ATOM 4524 C CA . PRO A 1 584 ? 37.698 -21.047 21.296 1.00 67.19 584 PRO A CA 1
ATOM 4525 C C . PRO A 1 584 ? 37.373 -19.794 22.112 1.00 67.19 584 PRO A C 1
ATOM 4527 O O . PRO A 1 584 ? 37.896 -19.631 23.216 1.00 67.19 584 PRO A O 1
ATOM 4530 N N . LEU A 1 585 ? 36.535 -18.917 21.555 1.00 76.62 585 LEU A N 1
ATOM 4531 C CA . LEU A 1 585 ? 36.083 -17.700 22.225 1.00 76.62 585 LEU A CA 1
ATOM 4532 C C . LEU A 1 585 ? 35.423 -18.055 23.559 1.00 76.62 585 LEU A C 1
ATOM 4534 O O . LEU A 1 585 ? 34.648 -19.013 23.644 1.00 76.62 585 LEU A O 1
ATOM 4538 N N . THR A 1 586 ? 35.698 -17.271 24.593 1.00 85.81 586 THR A N 1
ATOM 4539 C CA . THR A 1 586 ? 35.004 -17.399 25.878 1.00 85.81 586 THR A CA 1
ATOM 4540 C C . THR A 1 586 ? 33.511 -17.068 25.726 1.00 85.81 586 THR A C 1
ATOM 4542 O O . THR A 1 586 ? 33.130 -16.360 24.790 1.00 85.81 586 THR A O 1
ATOM 4545 N N . PRO A 1 587 ? 32.632 -17.540 26.631 1.00 83.69 587 PRO A N 1
ATOM 4546 C CA . PRO A 1 587 ? 31.207 -17.210 26.568 1.00 83.69 587 PRO A CA 1
ATOM 4547 C C . PRO A 1 587 ? 30.921 -15.702 26.559 1.00 83.69 587 PRO A C 1
ATOM 4549 O O . PRO A 1 587 ? 30.053 -15.255 25.815 1.00 83.69 587 PRO A O 1
ATOM 4552 N N . ASP A 1 588 ? 31.684 -14.907 27.316 1.00 84.88 588 ASP A N 1
ATOM 4553 C CA . ASP A 1 588 ? 31.557 -13.444 27.312 1.00 84.88 588 ASP A CA 1
ATOM 4554 C C . ASP A 1 588 ? 31.956 -12.834 25.965 1.00 84.88 588 ASP A C 1
ATOM 4556 O O . ASP A 1 588 ? 31.262 -11.955 25.464 1.00 84.88 588 ASP A O 1
ATOM 4560 N N . GLU A 1 589 ? 33.023 -13.322 25.329 1.00 85.75 589 GLU A N 1
ATOM 4561 C CA . GLU A 1 589 ? 33.420 -12.859 23.993 1.00 85.75 589 GLU A CA 1
ATOM 4562 C C . GLU A 1 589 ? 32.386 -13.238 22.925 1.00 85.75 589 GLU A C 1
ATOM 4564 O O . GLU A 1 589 ? 32.119 -12.443 22.024 1.00 85.75 589 GLU A O 1
ATOM 4569 N N . GLN A 1 590 ? 31.757 -14.412 23.042 1.00 82.06 590 GLN A N 1
ATOM 4570 C CA . GLN A 1 590 ? 30.669 -14.831 22.153 1.00 82.06 590 GLN A CA 1
ATOM 4571 C C . GLN A 1 590 ? 29.412 -13.968 22.347 1.00 82.06 590 GLN A C 1
ATOM 4573 O O . GLN A 1 590 ? 28.788 -13.559 21.367 1.00 82.06 590 GLN A O 1
ATOM 4578 N N . CYS A 1 591 ? 29.075 -13.618 23.591 1.00 82.25 591 CYS A N 1
ATOM 4579 C CA . CYS A 1 591 ? 27.973 -12.705 23.887 1.00 82.25 591 CYS A CA 1
ATOM 4580 C C . CYS A 1 591 ? 28.260 -11.259 23.451 1.00 82.25 591 CYS A C 1
ATOM 4582 O O . CYS A 1 591 ? 27.356 -10.577 22.963 1.00 82.25 591 CYS A O 1
ATOM 4584 N N . ALA A 1 592 ? 29.503 -10.784 23.581 1.00 83.25 592 ALA A N 1
ATOM 4585 C CA . ALA A 1 592 ? 29.897 -9.416 23.238 1.00 83.25 592 ALA A CA 1
ATOM 4586 C C . ALA A 1 592 ? 29.854 -9.132 21.727 1.00 83.25 592 ALA A C 1
ATOM 4588 O O . ALA A 1 592 ? 29.696 -7.982 21.321 1.00 83.25 592 ALA A O 1
ATOM 4589 N N . GLN A 1 593 ? 29.954 -10.168 20.891 1.00 77.62 593 GLN A N 1
ATOM 4590 C CA . GLN A 1 593 ? 29.835 -10.043 19.435 1.00 77.62 593 GLN A CA 1
ATOM 4591 C C . GLN A 1 593 ? 28.389 -9.812 18.961 1.00 77.62 593 GLN A C 1
ATOM 4593 O O . GLN A 1 593 ? 28.186 -9.450 17.806 1.00 77.62 593 GLN A O 1
ATOM 4598 N N . GLY A 1 594 ? 27.379 -9.995 19.824 1.00 57.62 594 GLY A N 1
ATOM 4599 C CA . GLY A 1 594 ? 25.974 -9.676 19.525 1.00 57.62 594 GLY A CA 1
ATOM 4600 C C . GLY A 1 594 ? 25.291 -10.589 18.498 1.00 57.62 594 GLY A C 1
ATOM 4601 O O . GLY A 1 594 ? 24.165 -10.311 18.093 1.00 57.62 594 GLY A O 1
ATOM 4602 N N . VAL A 1 595 ? 25.952 -11.672 18.075 1.00 61.91 595 VAL A N 1
ATOM 4603 C CA . VAL A 1 595 ? 25.470 -12.584 17.019 1.00 61.91 595 VAL A CA 1
ATOM 4604 C C . VAL A 1 595 ? 24.581 -13.705 17.576 1.00 61.91 595 VAL A C 1
ATOM 4606 O O . VAL A 1 595 ? 23.770 -14.270 16.847 1.00 61.91 595 VAL A O 1
ATOM 4609 N N . VAL A 1 596 ? 24.700 -14.027 18.869 1.00 72.19 596 VAL A N 1
ATOM 4610 C CA . VAL A 1 596 ? 23.996 -15.150 19.508 1.00 72.19 596 VAL A CA 1
ATOM 4611 C C . VAL A 1 596 ? 23.282 -14.715 20.787 1.00 72.19 596 VAL A C 1
ATOM 4613 O O . VAL A 1 596 ? 23.792 -13.905 21.558 1.00 72.19 596 VAL A O 1
ATOM 4616 N N . LYS A 1 597 ? 22.079 -15.255 21.017 1.00 82.56 597 LYS A N 1
ATOM 4617 C CA . LYS A 1 597 ? 21.283 -15.000 22.233 1.00 82.56 597 LYS A CA 1
ATOM 4618 C C . LYS A 1 597 ? 21.676 -15.925 23.391 1.00 82.56 597 LYS A C 1
ATOM 4620 O O . LYS A 1 597 ? 21.581 -15.527 24.552 1.00 82.56 597 LYS A O 1
ATOM 4625 N N . PHE A 1 598 ? 22.129 -17.133 23.066 1.00 89.75 598 PHE A N 1
ATOM 4626 C CA . PHE A 1 598 ? 22.547 -18.156 24.018 1.00 89.75 598 PHE A CA 1
ATOM 4627 C C . PHE A 1 598 ? 23.874 -18.775 23.574 1.00 89.75 598 PHE A C 1
ATOM 4629 O O . PHE A 1 598 ? 24.122 -18.897 22.375 1.00 89.75 598 PHE A O 1
ATOM 4636 N N . VAL A 1 599 ? 24.714 -19.164 24.531 1.00 90.50 599 VAL A N 1
ATOM 4637 C CA . VAL A 1 599 ? 25.986 -19.871 24.308 1.00 90.50 599 VAL A CA 1
ATOM 4638 C C . VAL A 1 599 ? 25.903 -21.220 25.032 1.00 90.50 599 VAL A C 1
ATOM 4640 O O . VAL A 1 599 ? 25.474 -21.252 26.191 1.00 90.50 599 VAL A O 1
ATOM 4643 N N . PRO A 1 600 ? 26.271 -22.347 24.396 1.00 88.25 600 PRO A N 1
ATOM 4644 C CA . PRO A 1 600 ? 26.082 -23.654 25.003 1.00 88.25 600 PRO A CA 1
ATOM 4645 C C . PRO A 1 600 ? 27.105 -23.868 26.122 1.00 88.25 600 PRO A C 1
ATOM 4647 O O . PRO A 1 600 ? 28.252 -23.418 26.035 1.00 88.25 600 PRO A O 1
ATOM 4650 N N . ASN A 1 601 ? 26.695 -24.565 27.179 1.00 89.94 601 ASN A N 1
ATOM 4651 C CA . ASN A 1 601 ? 27.603 -25.004 28.230 1.00 89.94 601 ASN A CA 1
ATOM 4652 C C . ASN A 1 601 ? 28.001 -26.473 27.991 1.00 89.94 601 ASN A C 1
ATOM 4654 O O . ASN A 1 601 ? 27.154 -27.259 27.566 1.00 89.94 601 ASN A O 1
ATOM 4658 N N . PRO A 1 602 ? 29.252 -26.873 28.288 1.00 87.19 602 PRO A N 1
ATOM 4659 C CA . PRO A 1 602 ? 29.638 -28.284 28.278 1.00 87.19 602 PRO A CA 1
ATOM 4660 C C . PRO A 1 602 ? 28.772 -29.162 29.192 1.00 87.19 602 PRO A C 1
ATOM 4662 O O . PRO A 1 602 ? 28.536 -30.321 28.870 1.00 87.19 602 PRO A O 1
ATOM 4665 N N . ASP A 1 603 ? 28.285 -28.616 30.310 1.00 90.56 603 ASP A N 1
ATOM 4666 C CA . ASP A 1 603 ? 27.252 -29.244 31.129 1.00 90.56 603 ASP A CA 1
ATOM 4667 C C . ASP A 1 603 ? 25.889 -29.021 30.469 1.00 90.56 603 ASP A C 1
ATOM 4669 O O . ASP A 1 603 ? 25.346 -27.919 30.492 1.00 90.56 603 ASP A O 1
ATOM 4673 N N . CYS A 1 604 ? 25.327 -30.089 29.906 1.00 89.12 604 CYS A N 1
ATOM 4674 C CA . CYS A 1 604 ? 24.062 -30.061 29.173 1.00 89.12 604 CYS A CA 1
ATOM 4675 C C . CYS A 1 604 ? 22.862 -29.638 30.034 1.00 89.12 604 CYS A C 1
ATOM 4677 O O . CYS A 1 604 ? 21.807 -29.328 29.494 1.00 89.12 604 CYS A O 1
ATOM 4679 N N . THR A 1 605 ? 22.994 -29.611 31.361 1.00 92.06 605 THR A N 1
ATOM 4680 C CA . THR A 1 605 ? 21.963 -29.065 32.256 1.00 92.06 605 THR A CA 1
ATOM 4681 C C . THR A 1 605 ? 22.058 -27.547 32.406 1.00 92.06 605 THR A C 1
ATOM 4683 O O . THR A 1 605 ? 21.302 -26.959 33.172 1.00 92.06 605 THR A O 1
ATOM 4686 N N . LYS A 1 606 ? 22.986 -26.890 31.702 1.00 93.38 606 LYS A N 1
ATOM 4687 C CA . LYS A 1 606 ? 23.262 -25.457 31.801 1.00 93.38 606 LYS A CA 1
ATOM 4688 C C . LYS A 1 606 ? 23.451 -24.825 30.429 1.00 93.38 606 LYS A C 1
ATOM 4690 O O . LYS A 1 606 ? 23.772 -25.483 29.443 1.00 93.38 606 LYS A O 1
ATOM 4695 N N . TYR A 1 607 ? 23.302 -23.511 30.380 1.00 93.69 607 TYR A N 1
ATOM 4696 C CA . TYR A 1 607 ? 23.583 -22.695 29.202 1.00 93.69 607 TYR A CA 1
ATOM 4697 C C . TYR A 1 607 ? 23.929 -21.275 29.639 1.00 93.69 607 TYR A C 1
ATOM 4699 O O . TYR A 1 607 ? 23.706 -20.906 30.788 1.00 93.69 607 TYR A O 1
ATOM 4707 N N . TYR A 1 608 ? 24.498 -20.469 28.751 1.00 92.69 608 TYR A N 1
ATOM 4708 C CA . TYR A 1 608 ? 24.701 -19.051 29.019 1.00 92.69 608 TYR A CA 1
ATOM 4709 C C . TYR A 1 608 ? 23.680 -18.220 28.253 1.00 92.69 608 TYR A C 1
ATOM 4711 O O . TYR A 1 608 ? 23.520 -18.389 27.045 1.00 92.69 608 TYR A O 1
ATOM 4719 N N . TRP A 1 609 ? 23.030 -17.288 28.935 1.00 91.19 609 TRP A N 1
ATOM 4720 C CA . TRP A 1 609 ? 22.178 -16.271 28.343 1.00 91.19 609 TRP A CA 1
ATOM 4721 C C . TRP A 1 609 ? 22.949 -14.959 28.192 1.00 91.19 609 TRP A C 1
ATOM 4723 O O . TRP A 1 609 ? 23.494 -14.426 29.158 1.00 91.19 609 TRP A O 1
ATOM 4733 N N . CYS A 1 610 ? 23.003 -14.429 26.971 1.00 89.00 610 CYS A N 1
ATOM 4734 C CA . CYS A 1 610 ? 23.669 -13.165 26.698 1.00 89.00 610 CYS A CA 1
ATOM 4735 C C . CYS A 1 610 ? 22.786 -11.979 27.112 1.00 89.00 610 CYS A C 1
ATOM 4737 O O . CYS A 1 610 ? 21.796 -11.658 26.451 1.00 89.00 610 CYS A O 1
ATOM 4739 N N . VAL A 1 611 ? 23.171 -11.292 28.187 1.00 79.81 611 VAL A N 1
ATOM 4740 C CA . VAL A 1 611 ? 22.497 -10.092 28.698 1.00 79.81 611 VAL A CA 1
ATOM 4741 C C . VAL A 1 611 ? 23.452 -8.909 28.572 1.00 79.81 611 VAL A C 1
ATOM 4743 O O . VAL A 1 611 ? 24.495 -8.870 29.219 1.00 79.81 611 VAL A O 1
ATOM 4746 N N . GLN A 1 612 ? 23.115 -7.946 27.705 1.00 82.38 612 GLN A N 1
ATOM 4747 C CA . GLN A 1 612 ? 23.941 -6.755 27.427 1.00 82.38 612 GLN A CA 1
ATOM 4748 C C . GLN A 1 612 ? 25.401 -7.087 27.050 1.00 82.38 612 GLN A C 1
ATOM 4750 O O . GLN A 1 612 ? 26.338 -6.415 27.477 1.00 82.38 612 GLN A O 1
ATOM 4755 N N . GLY A 1 613 ? 25.597 -8.148 26.263 1.00 79.94 613 GLY A N 1
ATOM 4756 C CA . GLY A 1 613 ? 26.924 -8.579 25.815 1.00 79.94 613 GLY A CA 1
ATOM 4757 C C . GLY A 1 613 ? 27.735 -9.365 26.849 1.00 79.94 613 GLY A C 1
ATOM 4758 O O . GLY A 1 613 ? 28.908 -9.619 26.605 1.00 79.94 613 GLY A O 1
ATOM 4759 N N . LYS A 1 614 ? 27.135 -9.767 27.979 1.00 84.44 614 LYS A N 1
ATOM 4760 C CA . LYS A 1 614 ? 27.758 -10.635 28.992 1.00 84.44 614 LYS A CA 1
ATOM 4761 C C . LYS A 1 614 ? 27.041 -11.975 29.106 1.00 84.44 614 LYS A C 1
ATOM 4763 O O . LYS A 1 614 ? 25.816 -12.021 29.019 1.00 84.44 614 LYS A O 1
ATOM 4768 N N . ALA A 1 615 ? 27.797 -13.041 29.332 1.00 89.00 615 ALA A N 1
ATOM 4769 C CA . ALA A 1 615 ? 27.289 -14.388 29.523 1.00 89.00 615 ALA A CA 1
ATOM 4770 C C . ALA A 1 615 ? 26.822 -14.591 30.970 1.00 89.00 615 ALA A C 1
ATOM 4772 O O . ALA A 1 615 ? 27.615 -14.601 31.911 1.00 89.00 615 ALA A O 1
ATOM 4773 N N . VAL A 1 616 ? 25.520 -14.793 31.151 1.00 90.56 616 VAL A N 1
ATOM 4774 C CA . VAL A 1 616 ? 24.912 -15.159 32.435 1.00 90.56 616 VAL A CA 1
ATOM 4775 C C . VAL A 1 616 ? 24.660 -16.660 32.432 1.00 90.56 616 VAL A C 1
ATOM 4777 O O . VAL A 1 616 ? 23.983 -17.159 31.542 1.00 90.56 616 VAL A O 1
ATOM 4780 N N . LEU A 1 617 ? 25.235 -17.397 33.383 1.00 93.69 617 LEU A N 1
ATOM 4781 C CA . LEU A 1 617 ? 25.050 -18.847 33.473 1.00 93.69 617 LEU A CA 1
ATOM 4782 C C . LEU A 1 617 ? 23.660 -19.178 34.029 1.00 93.69 617 LEU A C 1
ATOM 4784 O O . LEU A 1 617 ? 23.344 -18.798 35.152 1.00 93.69 617 LEU A O 1
ATOM 4788 N N . GLU A 1 618 ? 22.895 -19.955 33.274 1.00 93.12 618 GLU A N 1
ATOM 4789 C CA . GLU A 1 618 ? 21.570 -20.461 33.622 1.00 93.12 618 GLU A CA 1
ATOM 4790 C C . GLU A 1 618 ? 21.592 -21.989 33.755 1.00 93.12 618 GLU A C 1
ATOM 4792 O O . GLU A 1 618 ? 22.439 -22.675 33.171 1.00 93.12 618 GLU A O 1
ATOM 4797 N N . THR A 1 619 ? 20.669 -22.531 34.551 1.00 93.12 619 THR A N 1
ATOM 4798 C CA . THR A 1 619 ? 20.513 -23.978 34.778 1.00 93.12 619 THR A CA 1
ATOM 4799 C C . THR A 1 619 ? 19.107 -24.406 34.375 1.00 93.12 619 THR A C 1
ATOM 4801 O O . THR A 1 619 ? 18.132 -23.782 34.778 1.00 93.12 619 THR A O 1
ATOM 4804 N N . CYS A 1 620 ? 19.014 -25.469 33.585 1.00 87.06 620 CYS A N 1
ATOM 4805 C CA . CYS A 1 620 ? 17.763 -26.103 33.203 1.00 87.06 620 CYS A CA 1
ATOM 4806 C C . CYS A 1 620 ? 17.047 -26.729 34.408 1.00 87.06 620 CYS A C 1
ATOM 4808 O O . CYS A 1 620 ? 17.679 -27.159 35.376 1.00 87.06 620 CYS A O 1
ATOM 4810 N N . ASP A 1 621 ? 15.720 -26.831 34.322 1.00 82.38 621 ASP A N 1
ATOM 4811 C CA . ASP A 1 621 ? 14.908 -27.500 35.338 1.00 82.38 621 ASP A CA 1
ATOM 4812 C C . ASP A 1 621 ? 15.313 -28.973 35.505 1.00 82.38 621 ASP A C 1
ATOM 4814 O O . ASP A 1 621 ? 15.767 -29.640 34.568 1.00 82.38 621 ASP A O 1
ATOM 4818 N N . ALA A 1 622 ? 15.128 -29.507 36.714 1.00 82.12 622 ALA A N 1
ATOM 4819 C CA . ALA A 1 622 ? 15.560 -30.856 37.063 1.00 82.12 622 ALA A CA 1
ATOM 4820 C C . ALA A 1 622 ? 15.009 -31.916 36.088 1.00 82.12 622 ALA A C 1
ATOM 4822 O O . ALA A 1 622 ? 13.801 -32.070 35.925 1.00 82.12 622 ALA A O 1
ATOM 4823 N N . GLY A 1 623 ? 15.918 -32.680 35.475 1.00 80.19 623 GLY A N 1
ATOM 4824 C CA . GLY A 1 623 ? 15.584 -33.723 34.502 1.00 80.19 623 GLY A CA 1
ATOM 4825 C C . GLY A 1 623 ? 15.545 -33.258 33.043 1.00 80.19 623 GLY A C 1
ATOM 4826 O O . GLY A 1 623 ? 15.329 -34.099 32.174 1.00 80.19 623 GLY A O 1
ATOM 4827 N N . THR A 1 624 ? 15.798 -31.975 32.764 1.00 87.44 624 THR A N 1
ATOM 4828 C CA . THR A 1 624 ? 15.874 -31.414 31.403 1.00 87.44 624 THR A CA 1
ATOM 4829 C C . THR A 1 624 ? 17.307 -31.021 31.015 1.00 87.44 624 THR A C 1
ATOM 4831 O O . THR A 1 624 ? 18.175 -30.853 31.874 1.00 87.44 624 THR A O 1
ATOM 4834 N N . ILE A 1 625 ? 17.572 -30.925 29.711 1.00 91.38 625 ILE A N 1
ATOM 4835 C CA . ILE A 1 625 ? 18.864 -30.562 29.113 1.00 91.38 625 ILE A CA 1
ATOM 4836 C C . ILE A 1 625 ? 18.682 -29.474 28.050 1.00 91.38 625 ILE A C 1
ATOM 4838 O O . ILE A 1 625 ? 17.647 -29.414 27.391 1.00 91.38 625 ILE A O 1
ATOM 4842 N N . TRP A 1 626 ? 19.686 -28.623 27.870 1.00 91.94 626 TRP A N 1
ATOM 4843 C CA . TRP A 1 626 ? 19.660 -27.510 26.928 1.00 91.94 626 TRP A CA 1
ATOM 4844 C C . TRP A 1 626 ? 19.758 -27.976 25.471 1.00 91.94 626 TRP A C 1
ATOM 4846 O O . TRP A 1 626 ? 20.693 -28.684 25.071 1.00 91.94 626 TRP A O 1
ATOM 4856 N N . ASP A 1 627 ? 18.812 -27.523 24.652 1.00 88.25 627 ASP A N 1
ATOM 4857 C CA . ASP A 1 627 ? 18.807 -27.724 23.210 1.00 88.25 627 ASP A CA 1
ATOM 4858 C C . ASP A 1 627 ? 19.097 -26.407 22.484 1.00 88.25 627 ASP A C 1
ATOM 4860 O O . ASP A 1 627 ? 18.367 -25.426 22.621 1.00 88.25 627 ASP A O 1
ATOM 4864 N N . MET A 1 628 ? 20.194 -26.373 21.728 1.00 82.19 628 MET A N 1
ATOM 4865 C CA . MET A 1 628 ? 20.669 -25.148 21.088 1.00 82.19 628 MET A CA 1
ATOM 4866 C C . MET A 1 628 ? 19.804 -24.744 19.891 1.00 82.19 628 MET A C 1
ATOM 4868 O O . MET A 1 628 ? 19.618 -23.551 19.652 1.00 82.19 628 MET A O 1
ATOM 4872 N N . ASP A 1 629 ? 19.250 -25.721 19.170 1.00 80.06 629 ASP A N 1
ATOM 4873 C CA . ASP A 1 629 ? 18.435 -25.477 17.978 1.00 80.06 629 ASP A CA 1
ATOM 4874 C C . ASP A 1 629 ? 17.055 -24.939 18.369 1.00 80.06 629 ASP A C 1
ATOM 4876 O O . ASP A 1 629 ? 16.507 -24.059 17.702 1.00 80.06 629 ASP A O 1
ATOM 4880 N N . LEU A 1 630 ? 16.514 -25.437 19.484 1.00 80.19 630 LEU A N 1
ATOM 4881 C CA . LEU A 1 630 ? 15.232 -24.996 20.034 1.00 80.19 630 LEU A CA 1
ATOM 4882 C C . LEU A 1 630 ? 15.369 -23.801 20.992 1.00 80.19 630 LEU A C 1
ATOM 4884 O O . LEU A 1 630 ? 14.389 -23.106 21.247 1.00 80.19 630 LEU A O 1
ATOM 4888 N N . SER A 1 631 ? 16.585 -23.523 21.480 1.00 86.25 631 SER A N 1
ATOM 4889 C CA . SER A 1 631 ? 16.873 -22.483 22.479 1.00 86.25 631 SER A CA 1
ATOM 4890 C C . SER A 1 631 ? 16.036 -22.622 23.759 1.00 86.25 631 SER A C 1
ATOM 4892 O O . SER A 1 631 ? 15.568 -21.627 24.321 1.00 86.25 631 SER A O 1
ATOM 4894 N N . GLU A 1 632 ? 15.845 -23.860 24.217 1.00 88.06 632 GLU A N 1
ATOM 4895 C CA . GLU A 1 632 ? 15.070 -24.194 25.413 1.00 88.06 632 GLU A CA 1
ATOM 4896 C C . GLU A 1 632 ? 15.602 -25.458 26.109 1.00 88.06 632 GLU A C 1
ATOM 4898 O O . GLU A 1 632 ? 16.366 -26.242 25.540 1.00 88.06 632 GLU A O 1
ATOM 4903 N N . CYS A 1 633 ? 15.192 -25.662 27.362 1.00 87.56 633 CYS A N 1
ATOM 4904 C CA . CYS A 1 633 ? 15.476 -26.885 28.107 1.00 87.56 633 CYS A CA 1
ATOM 4905 C C . CYS A 1 633 ? 14.413 -27.944 27.797 1.00 87.56 633 CYS A C 1
ATOM 4907 O O . CYS A 1 633 ? 13.223 -27.731 28.024 1.00 87.56 633 CYS A O 1
ATOM 4909 N N . VAL A 1 634 ? 14.846 -29.103 27.308 1.00 85.94 634 VAL A N 1
ATOM 4910 C CA . VAL A 1 634 ? 13.975 -30.201 26.874 1.00 85.94 634 VAL A CA 1
ATOM 4911 C C . VAL A 1 634 ? 14.247 -31.475 27.664 1.00 85.94 634 VAL A C 1
ATOM 4913 O O . VAL A 1 634 ? 15.317 -31.659 28.242 1.00 85.94 634 VAL A O 1
ATOM 4916 N N . TRP A 1 635 ? 13.291 -32.401 27.678 1.00 86.00 635 TRP A N 1
ATOM 4917 C CA . TRP A 1 635 ? 13.535 -33.740 28.214 1.00 86.00 635 TRP A CA 1
ATOM 4918 C C . TRP A 1 635 ? 14.565 -34.491 27.353 1.00 86.00 635 TRP A C 1
ATOM 4920 O O . TRP A 1 635 ? 14.520 -34.369 26.126 1.00 86.00 635 TRP A O 1
ATOM 4930 N N . PRO A 1 636 ? 15.467 -35.294 27.950 1.00 85.25 636 PRO A N 1
ATOM 4931 C CA . PRO A 1 636 ? 16.434 -36.088 27.205 1.00 85.25 636 PRO A CA 1
ATOM 4932 C C . PRO A 1 636 ? 15.757 -36.982 26.160 1.00 85.25 636 PRO A C 1
ATOM 4934 O O . PRO A 1 636 ? 15.015 -37.904 26.488 1.00 85.25 636 PRO A O 1
ATOM 4937 N N . ASP A 1 637 ? 16.043 -36.712 24.890 1.00 82.06 637 ASP A N 1
ATOM 4938 C CA . ASP A 1 637 ? 15.445 -37.372 23.722 1.00 82.06 637 ASP A CA 1
ATOM 4939 C C . ASP A 1 637 ? 16.399 -38.373 23.044 1.00 82.06 637 ASP A C 1
ATOM 4941 O O . ASP A 1 637 ? 16.123 -38.878 21.958 1.00 82.06 637 ASP A O 1
ATOM 4945 N N . GLY A 1 638 ? 17.546 -38.653 23.673 1.00 75.31 638 GLY A N 1
ATOM 4946 C CA . GLY A 1 638 ? 18.567 -39.570 23.161 1.00 75.31 638 GLY A CA 1
ATOM 4947 C C . GLY A 1 638 ? 19.424 -39.012 22.016 1.00 75.31 638 GLY A C 1
ATOM 4948 O O . GLY A 1 638 ? 20.277 -39.737 21.504 1.00 75.31 638 GLY A O 1
ATOM 4949 N N . LYS A 1 639 ? 19.246 -37.745 21.612 1.00 79.00 639 LYS A N 1
ATOM 4950 C CA . LYS A 1 639 ? 20.095 -37.111 20.590 1.00 79.00 639 LYS A CA 1
ATOM 4951 C C . LYS A 1 639 ? 21.481 -36.768 21.135 1.00 79.00 639 LYS A C 1
ATOM 4953 O O . LYS A 1 639 ? 21.622 -36.236 22.237 1.00 79.00 639 LYS A O 1
ATOM 4958 N N . VAL A 1 640 ? 22.505 -37.012 20.316 1.00 75.25 640 VAL A N 1
ATOM 4959 C CA . VAL A 1 640 ? 23.889 -36.612 20.603 1.00 75.25 640 VAL A CA 1
ATOM 4960 C C . VAL A 1 640 ? 24.027 -35.108 20.378 1.00 75.25 640 VAL A C 1
ATOM 4962 O O . VAL A 1 640 ? 23.870 -34.633 19.255 1.00 75.25 640 VAL A O 1
ATOM 4965 N N . ARG A 1 641 ? 24.336 -34.364 21.443 1.00 81.25 641 ARG A N 1
ATOM 4966 C CA . ARG A 1 641 ? 24.561 -32.913 21.411 1.00 81.25 641 ARG A CA 1
ATOM 4967 C C . ARG A 1 641 ? 26.066 -32.643 21.492 1.00 81.25 641 ARG A C 1
ATOM 4969 O O . ARG A 1 641 ? 26.626 -32.758 22.577 1.00 81.25 641 ARG A O 1
ATOM 4976 N N . PRO A 1 642 ? 26.746 -32.311 20.377 1.00 76.38 642 PRO A N 1
ATOM 4977 C CA . PRO A 1 642 ? 28.213 -32.256 20.315 1.00 76.38 642 PRO A CA 1
ATOM 4978 C C . PRO A 1 642 ? 28.832 -31.121 21.147 1.00 76.38 642 PRO A C 1
ATOM 4980 O O . PRO A 1 642 ? 30.038 -31.118 21.384 1.00 76.38 642 PRO A O 1
ATOM 4983 N N . TYR A 1 643 ? 28.017 -30.158 21.583 1.00 81.25 643 TYR A N 1
ATOM 4984 C CA . TYR A 1 643 ? 28.413 -29.057 22.461 1.00 81.25 643 TYR A CA 1
ATOM 4985 C C . TYR A 1 643 ? 28.327 -29.403 23.959 1.00 81.25 643 TYR A C 1
ATOM 4987 O O . TYR A 1 643 ? 28.838 -28.641 24.777 1.00 81.25 643 TYR A O 1
ATOM 4995 N N . CYS A 1 644 ? 27.737 -30.549 24.311 1.00 77.38 644 CYS A N 1
ATOM 4996 C CA . CYS A 1 644 ? 27.719 -31.093 25.666 1.00 77.38 644 CYS A CA 1
ATOM 4997 C C . CYS A 1 644 ? 28.777 -32.195 25.814 1.00 77.38 644 CYS A C 1
ATOM 4999 O O . CYS A 1 644 ? 29.024 -32.939 24.862 1.00 77.38 644 CYS A O 1
ATOM 5001 N N . LYS A 1 645 ? 29.402 -32.311 26.990 1.00 62.03 645 LYS A N 1
ATOM 5002 C CA . LYS A 1 645 ? 30.418 -33.332 27.289 1.00 62.03 645 LYS A CA 1
ATOM 5003 C C . LYS A 1 645 ? 30.020 -34.255 28.424 1.00 62.03 645 LYS A C 1
ATOM 5005 O O . LYS A 1 645 ? 29.470 -33.749 29.424 1.00 62.03 645 LYS A O 1
#

Mean predicted aligned error: 16.65 Å

Organism: NCBI:txid334625

pLDDT: mean 85.69, std 19.71, range [22.06, 98.94]

Solvent-accessible surface area (backbone atoms only — not comparable to full-atom values): 35648 Å² total; per-residue (Å²): 108,71,69,57,52,50,52,52,51,54,52,46,37,74,75,61,71,58,51,58,67,48,72,40,78,50,80,64,74,55,83,32,45,96,85,40,93,58,40,65,62,46,31,53,53,25,34,50,50,34,34,48,46,47,53,51,48,51,62,69,43,33,82,51,26,60,84,56,96,40,49,80,44,76,55,71,52,71,39,40,82,44,85,51,89,43,24,52,40,35,22,51,27,28,34,48,44,54,49,60,56,52,36,79,63,41,74,57,79,64,82,82,52,77,64,59,51,50,50,53,52,52,46,63,73,35,81,90,28,77,86,73,71,100,72,87,81,87,80,52,62,33,54,69,69,79,65,83,44,62,44,75,41,42,32,36,33,34,39,56,64,68,37,52,72,30,53,81,89,66,37,38,51,78,89,70,60,65,54,89,55,37,42,28,39,31,43,38,54,34,40,66,36,82,83,82,47,42,85,30,72,75,48,51,64,49,43,56,76,61,34,40,53,56,55,52,48,48,47,37,78,82,31,74,79,46,39,41,28,43,26,36,42,40,78,89,69,49,14,42,55,57,38,64,29,41,72,31,72,67,47,37,54,49,38,45,49,50,52,52,49,52,30,63,73,54,59,43,42,26,41,32,44,25,63,49,34,45,22,31,63,96,28,54,22,41,75,65,24,19,62,24,49,51,50,46,51,51,54,41,45,61,55,34,72,70,43,98,54,90,51,43,41,35,31,50,40,81,43,56,66,68,56,41,72,36,20,51,57,43,37,63,47,41,69,63,36,66,37,38,37,32,46,37,42,74,66,34,39,55,90,72,52,32,37,45,54,16,50,26,42,37,63,36,88,97,69,42,55,78,88,41,36,58,50,20,35,52,50,21,55,49,45,46,38,77,54,30,24,39,43,46,30,38,20,46,30,44,49,30,36,23,33,21,20,23,37,63,41,56,89,47,77,55,82,64,19,52,33,33,47,85,43,80,94,46,37,13,17,10,77,49,29,93,58,75,64,33,62,25,34,34,35,34,54,65,53,62,66,51,75,87,40,51,75,49,66,41,83,61,22,49,29,38,33,36,37,53,74,41,39,36,34,10,34,57,46,56,63,32,50,42,51,51,45,53,48,36,63,71,74,40,35,15,29,41,23,35,51,31,59,75,24,33,26,69,85,22,86,75,71,48,61,32,48,53,56,49,40,50,34,69,66,39,73,83,41,66,20,57,48,71,92,72,49,65,86,75,82,78,78,84,88,82,78,89,80,82,86,82,89,81,83,91,84,87,86,91,84,90,84,87,92,82,90,85,92,88,90,88,88,86,88,83,94,72,97,68,87,79,79,75,74,84,74,51,63,42,58,49,13,54,67,68,81,46,66,63,44,84,28,47,52,39,45,26,35,23,41,41,57,96,38,34,52,42,84,45,71,41,60,93,81,28,30,56,36,81,92,77,71,44,65,38,68,83,80,83,73,88,56,90,66,38,113

Secondary structure (DSSP, 8-state):
-HHHHHHHHHHHHHHHS--SEEEE-------B-TT-TTHHHHHHHHIIIIIIHHHHHHHHHHHHHTTTT-EEEE---GGGTSPPTTBHHHHHHHHHHHHHHTSSS-TT--PPPHHHHHHHHHHHTSGGGTT--S-----STT------EEEEPEEEEEEEGGGGGSPTTS---GGG--TTT-SEEEEEEEEE-TTT--EEES-HIIIIIT-HHHHHHHHHHH-TT-EEEEEEE-GGG-SHHHHHHHT-HHHHHHHHHHHHHHHHHHT-SEEEEE-S-TT-GGGT--TTHHHHHHHHHHHHHHHHTTSSS--EEEEEE--SHHHHHHH--HHHHHHH-SEEEE----SSSGGGSEE--SS-SS--TTTS-GGGTT-SHHHHHHHHHHTT--GGGEEEEEESEEEEEEBSSTT--STTEEB-TT-TTTTTBPPPPTTT--TTEEEHHHHTT-TTSEEEEETTTTEEEEEETTEEEE---HHHHHHHHHHHHHHT-SEEEEE-GGGS-SS-TTSSSSHHHHHHHHHHTT-EEEE-TT-S---PPPPPPPPPPPP------------------------------PPPPPHHHHHHTTS-SEEE-SSTTEEEEEETTEEEEEEPPTT-EEETTTTEEE---S---TT--

InterPro domains:
  IPR001223 Glycoside hydrolase family 18, catalytic domain [PF00704] (155-504)
  IPR001223 Glycoside hydrolase family 18, catalytic domain [PS51910] (153-527)
  IPR001579 Glycosyl hydrolase family 18, active site [PS01095] (268-276)
  IPR002347 Short-chain dehydrogenase/reductase SDR [PF00106] (4-109)
  IPR002347 Short-chain dehydrogenase/reductase SDR [PR00080] (17-28)
  IPR002347 Short-chain dehydrogenase/reductase SDR [PR00080] (70-78)
  IPR002347 Short-chain dehydrogenase/reductase SDR [PR00080] (90-109)
  IPR002347 Short-chain dehydrogenase/reductase SDR [PR00081] (17-28)
  IPR002347 Short-chain dehydrogenase/reductase SDR [PR00081] (107-127)
  IPR002557 Chitin binding domain [PF01607] (597-638)
  IPR002557 Chitin binding domain [PS50940] (588-645)
  IPR002557 Chitin binding domain [SM00494] (589-640)
  IPR011583 Chitinase II/V-like, catalytic domain [SM00636] (153-504)
  IPR017853 Glycoside hydrolase superfamily [SSF51445] (155-525)
  IPR029070 Chitinase insertion domain superfamily [G3DSA:3.10.50.10] (400-475)
  IPR029070 Chitinase insertion domain superfamily [SSF54556] (401-475)
  IPR036291 NAD(P)-binding domain superfamily [SSF51735] (3-144)
  IPR036508 Chitin binding domain superfamily [SSF57625] (587-637)
  IPR050314 Glycosyl hydrolase family 18 [PTHR11177] (154-538)

Nearest PDB structures (foldseek):
  5wvb-assembly1_A  TM=9.171E-01  e=4.580E-44  Ostrinia furnacalis
  1guv-assembly1_A  TM=9.585E-01  e=9.887E-42  Homo sapiens
  5y2c-assembly2_B  TM=9.363E-01  e=2.433E-42  Ostrinia furnacalis
  5y2a-assembly1_B  TM=9.435E-01  e=5.844E-42  Ostrinia furnacalis
  4nzc-assembly1_A  TM=7.475E-01  e=3.364E-24  Serratia proteamaculans 568